Protein AF-S9UGD2-F1 (afdb_monomer_lite)

pLDDT: mean 78.99, std 19.02, range [25.58, 98.38]

Sequence (474 aa):
MAENLQRAQRDRDARMEEYSRSRSREIFRGLWNAYHLTLADDFGAAPLRSVTGPSTLPLLAAEEGARQTALHRLLTSSTPMAAELNGKIASFAVTVSELPASDWVYHFASYVAENTRQRKDEVEVLWATVDLLLRAYQRKGSGATLLTYVAASRQLMERKALSALFLSQRVEPGRLDALTNTTTERVRQLMLSAGGNQSVWQQMYTAMRIGRYDVAEEIARQTGNQALQAALKNYAQATAEERQRMRPQVDLQSLYAQDPTRTDAYRQAVLFLLLDGHTGEDEKLQARTLYAICTNVTNSVEDILWLRLACVRTTEENTNADSIQALGYTQRILLDDFQSLLTAMQDNVPRIASFLFHAALPSSGLRLMLDHNTACIDGFHLALCFHSSDLLQRSAYAETPIDIARYLRWYCSSVLLNADLRLREVVNAGMTLFQYFHKTDSVSAFVQLCQEERICYRLFGQKGVLGRQLRPAR

Structure (mmCIF, N/CA/C/O backbone):
data_AF-S9UGD2-F1
#
_entry.id   AF-S9UGD2-F1
#
loop_
_atom_site.group_PDB
_atom_site.id
_atom_site.type_symbol
_atom_site.label_atom_id
_atom_site.label_alt_id
_atom_site.label_comp_id
_atom_site.label_asym_id
_atom_site.label_entity_id
_atom_site.label_seq_id
_atom_site.pdbx_PDB_ins_code
_atom_site.Cartn_x
_atom_site.Cartn_y
_atom_site.Cartn_z
_atom_site.occupancy
_atom_site.B_iso_or_equiv
_atom_site.auth_seq_id
_atom_site.auth_comp_id
_atom_site.auth_asym_id
_atom_site.auth_atom_id
_atom_site.pdbx_PDB_model_num
ATOM 1 N N . MET A 1 1 ? -18.872 -37.340 -30.271 1.00 51.34 1 MET A N 1
ATOM 2 C CA . MET A 1 1 ? -17.680 -37.534 -31.138 1.00 51.34 1 MET A CA 1
ATOM 3 C C . MET A 1 1 ? -17.067 -36.199 -31.579 1.00 51.34 1 MET A C 1
ATOM 5 O O . MET A 1 1 ? -15.869 -36.031 -31.408 1.00 51.34 1 MET A O 1
ATOM 9 N N . ALA A 1 2 ? -17.863 -35.223 -32.041 1.00 52.25 2 ALA A N 1
ATOM 10 C CA . ALA A 1 2 ? -17.384 -33.878 -32.403 1.00 52.25 2 ALA A CA 1
ATOM 11 C C . ALA A 1 2 ? -16.784 -33.062 -31.229 1.00 52.25 2 ALA A C 1
ATOM 13 O O . ALA A 1 2 ? -15.774 -32.388 -31.407 1.00 52.25 2 ALA A O 1
ATOM 14 N N . GLU A 1 3 ? -17.328 -33.179 -30.012 1.00 53.56 3 GLU A N 1
ATOM 15 C CA . GLU A 1 3 ? -16.794 -32.485 -28.821 1.00 53.56 3 GLU A CA 1
ATOM 16 C C . GLU A 1 3 ? -15.419 -33.006 -28.370 1.00 53.56 3 GLU A C 1
ATOM 18 O O . GLU A 1 3 ? -14.569 -32.230 -27.935 1.00 53.56 3 GLU A O 1
ATOM 23 N N . ASN A 1 4 ? -15.162 -34.309 -28.531 1.00 55.06 4 ASN A N 1
ATOM 24 C CA . ASN A 1 4 ? -13.862 -34.908 -28.206 1.00 55.06 4 ASN A CA 1
ATOM 25 C C . ASN A 1 4 ? -12.778 -34.486 -29.207 1.00 55.06 4 ASN A C 1
ATOM 27 O O . ASN A 1 4 ? -11.635 -34.280 -28.812 1.00 55.06 4 ASN A O 1
ATOM 31 N N . LEU A 1 5 ? -13.144 -34.294 -30.480 1.00 56.00 5 LEU A N 1
ATOM 32 C CA . LEU A 1 5 ? -12.258 -33.734 -31.505 1.00 56.00 5 LEU A CA 1
ATOM 33 C C . LEU A 1 5 ? -11.932 -32.262 -31.224 1.00 56.00 5 LEU A C 1
ATOM 35 O O . LEU A 1 5 ? -10.770 -31.878 -31.295 1.00 56.00 5 LEU A O 1
ATOM 39 N N . GLN A 1 6 ? -12.917 -31.453 -30.816 1.00 53.91 6 GLN A N 1
ATOM 40 C CA . GLN A 1 6 ? -12.671 -30.055 -30.445 1.00 53.91 6 GLN A CA 1
ATOM 41 C C . GLN A 1 6 ? -11.811 -29.906 -29.184 1.00 53.91 6 GLN A C 1
ATOM 43 O O . GLN A 1 6 ? -10.954 -29.027 -29.149 1.00 53.91 6 GLN A O 1
ATOM 48 N N . ARG A 1 7 ? -11.997 -30.750 -28.159 1.00 59.41 7 ARG A N 1
ATOM 49 C CA . ARG A 1 7 ? -11.107 -30.768 -26.982 1.00 59.41 7 ARG A CA 1
ATOM 50 C C . ARG A 1 7 ? -9.686 -31.182 -27.349 1.00 59.41 7 ARG A C 1
ATOM 52 O O . ARG A 1 7 ? -8.752 -30.481 -26.987 1.00 59.41 7 ARG A O 1
ATOM 59 N N . ALA A 1 8 ? -9.527 -32.249 -28.133 1.00 60.25 8 ALA A N 1
ATOM 60 C CA . ALA A 1 8 ? -8.212 -32.702 -28.581 1.00 60.25 8 ALA A CA 1
ATOM 61 C C . ALA A 1 8 ? -7.479 -31.642 -29.421 1.00 60.25 8 ALA A C 1
ATOM 63 O O . ALA A 1 8 ? -6.259 -31.527 -29.342 1.00 60.25 8 ALA A O 1
ATOM 64 N N . GLN A 1 9 ? -8.218 -30.850 -30.201 1.00 57.12 9 GLN A N 1
ATOM 65 C CA . GLN A 1 9 ? -7.653 -29.768 -31.001 1.00 57.12 9 GLN A CA 1
ATOM 66 C C . GLN A 1 9 ? -7.220 -28.580 -30.134 1.00 57.12 9 GLN A C 1
ATOM 68 O O . GLN A 1 9 ? -6.093 -28.122 -30.284 1.00 57.12 9 GLN A O 1
ATOM 73 N N . ARG A 1 10 ? -8.030 -28.174 -29.143 1.00 65.06 10 ARG A N 1
ATOM 74 C CA . ARG A 1 10 ? -7.635 -27.155 -28.151 1.00 65.06 10 ARG A CA 1
ATOM 75 C C . ARG A 1 10 ? -6.421 -27.584 -27.326 1.00 65.06 10 ARG A C 1
ATOM 77 O O . ARG A 1 10 ? -5.519 -26.780 -27.128 1.00 65.06 10 ARG A O 1
ATOM 84 N N . ASP A 1 11 ? -6.364 -28.845 -26.901 1.00 63.12 11 ASP A N 1
ATOM 85 C CA . ASP A 1 11 ? -5.221 -29.383 -26.154 1.00 63.12 11 ASP A CA 1
ATOM 86 C C . ASP A 1 11 ? -3.954 -29.434 -27.018 1.00 63.12 11 ASP A C 1
ATOM 88 O O . ASP A 1 11 ? -2.849 -29.187 -26.532 1.00 63.12 11 ASP A O 1
ATOM 92 N N . ARG A 1 12 ? -4.093 -29.735 -28.315 1.00 58.72 12 ARG A N 1
ATOM 93 C CA . ARG A 1 12 ? -2.973 -29.714 -29.261 1.00 58.72 12 ARG A CA 1
ATOM 94 C C . ARG A 1 12 ? -2.479 -28.293 -29.512 1.00 58.72 12 ARG A C 1
ATOM 96 O O . ARG A 1 12 ? -1.269 -28.085 -29.522 1.00 58.72 12 ARG A O 1
ATOM 103 N N . ASP A 1 13 ? -3.390 -27.343 -29.687 1.00 56.91 13 ASP A N 1
ATOM 104 C CA . ASP A 1 13 ? -3.058 -25.937 -29.910 1.00 56.91 13 ASP A CA 1
ATOM 105 C C . ASP A 1 13 ? -2.401 -25.332 -28.661 1.00 56.91 13 ASP A C 1
ATOM 107 O O . ASP A 1 13 ? -1.348 -24.713 -28.778 1.00 56.91 13 ASP A O 1
ATOM 111 N N . ALA A 1 14 ? -2.910 -25.639 -27.461 1.00 56.28 14 ALA A N 1
ATOM 112 C CA . ALA A 1 14 ? -2.299 -25.238 -26.193 1.00 56.28 14 ALA A CA 1
ATOM 113 C C . ALA A 1 14 ? -0.875 -25.799 -26.023 1.00 56.28 14 ALA A C 1
ATOM 115 O O . ALA A 1 14 ? 0.042 -25.060 -25.666 1.00 56.28 14 ALA A O 1
ATOM 116 N N . ARG A 1 15 ? -0.652 -27.083 -26.347 1.00 54.44 15 ARG A N 1
ATOM 117 C CA . ARG A 1 15 ? 0.689 -27.704 -26.305 1.00 54.44 15 ARG A CA 1
ATOM 118 C C . ARG A 1 15 ? 1.640 -27.129 -27.350 1.00 54.44 15 ARG A C 1
ATOM 120 O O . ARG A 1 15 ? 2.829 -26.984 -27.082 1.00 54.44 15 ARG A O 1
ATOM 127 N N . MET A 1 16 ? 1.142 -26.821 -28.545 1.00 47.44 16 MET A N 1
ATOM 128 C CA . MET A 1 16 ? 1.936 -26.184 -29.598 1.00 47.44 16 MET A CA 1
ATOM 129 C C . MET A 1 16 ? 2.320 -24.754 -29.223 1.00 47.44 16 MET A C 1
ATOM 131 O O . MET A 1 16 ? 3.445 -24.333 -29.491 1.00 47.44 16 MET A O 1
ATOM 135 N N . GLU A 1 17 ? 1.418 -24.025 -28.571 1.00 48.59 17 GLU A N 1
ATOM 136 C CA . GLU A 1 17 ? 1.676 -22.685 -28.063 1.00 48.59 17 GLU A CA 1
ATOM 137 C C . GLU A 1 17 ? 2.687 -22.714 -26.909 1.00 48.59 17 GLU A C 1
ATOM 139 O O . GLU A 1 17 ? 3.646 -21.946 -26.914 1.00 48.59 17 GLU A O 1
ATOM 144 N N . GLU A 1 18 ? 2.554 -23.659 -25.976 1.00 51.97 18 GLU A N 1
ATOM 145 C CA . GLU A 1 18 ? 3.511 -23.887 -24.889 1.00 51.97 18 GLU A CA 1
ATOM 146 C C . GLU A 1 18 ? 4.898 -24.289 -25.415 1.00 51.97 18 GLU A C 1
ATOM 148 O O . GLU A 1 18 ? 5.910 -23.721 -24.998 1.00 51.97 18 GLU A O 1
ATOM 153 N N . TYR A 1 19 ? 4.964 -25.196 -26.396 1.00 46.78 19 TYR A N 1
ATOM 154 C CA . TYR A 1 19 ? 6.212 -25.579 -27.060 1.00 46.78 19 TYR A CA 1
ATOM 155 C C . TYR A 1 19 ? 6.842 -24.402 -27.817 1.00 46.78 19 TYR A C 1
ATOM 157 O O . TYR A 1 19 ? 8.051 -24.186 -27.729 1.00 46.78 19 TYR A O 1
ATOM 165 N N . SER A 1 20 ? 6.039 -23.600 -28.524 1.00 43.22 20 SER A N 1
ATOM 166 C CA . SER A 1 20 ? 6.504 -22.399 -29.227 1.00 43.22 20 SER A CA 1
ATOM 167 C C . SER A 1 20 ? 7.036 -21.341 -28.257 1.00 43.22 20 SER A C 1
ATOM 169 O O . SER A 1 20 ? 8.119 -20.797 -28.487 1.00 43.22 20 SER A O 1
ATOM 171 N N . ARG A 1 21 ? 6.346 -21.100 -27.134 1.00 48.25 21 ARG A N 1
ATOM 172 C CA . ARG A 1 21 ? 6.814 -20.210 -26.060 1.00 48.25 21 ARG A CA 1
ATOM 173 C C . ARG A 1 21 ? 8.108 -20.728 -25.439 1.00 48.25 21 ARG A C 1
ATOM 175 O O . ARG A 1 21 ? 9.063 -19.964 -25.333 1.00 48.25 21 ARG A O 1
ATOM 182 N N . SER A 1 22 ? 8.171 -22.011 -25.083 1.00 46.53 22 SER A N 1
ATOM 183 C CA . SER A 1 22 ? 9.354 -22.640 -24.479 1.00 46.53 22 SER A CA 1
ATOM 184 C C . SER A 1 22 ? 10.571 -22.561 -25.405 1.00 46.53 22 SER A C 1
ATOM 186 O O . SER A 1 22 ? 11.621 -22.045 -25.022 1.00 46.53 22 SER A O 1
ATOM 188 N N . ARG A 1 23 ? 10.396 -22.932 -26.678 1.00 44.69 23 ARG A N 1
ATOM 189 C CA . ARG A 1 23 ? 11.447 -22.853 -27.697 1.00 44.69 23 ARG A CA 1
ATOM 190 C C . ARG A 1 23 ? 11.871 -21.412 -27.985 1.00 44.69 23 ARG A C 1
ATOM 192 O O . ARG A 1 23 ? 13.057 -21.152 -28.145 1.00 44.69 23 ARG A O 1
ATOM 199 N N . SER A 1 24 ? 10.937 -20.460 -28.001 1.00 42.00 24 SER A N 1
ATOM 200 C CA . SER A 1 24 ? 11.257 -19.032 -28.161 1.00 42.00 24 SER A CA 1
ATOM 201 C C . SER A 1 24 ? 12.031 -18.484 -26.962 1.00 42.00 24 SER A C 1
ATOM 203 O O . SER A 1 24 ? 12.975 -17.723 -27.147 1.00 42.00 24 SER A O 1
ATOM 205 N N . ARG A 1 25 ? 11.687 -18.904 -25.736 1.00 48.69 25 ARG A N 1
ATOM 206 C CA . ARG A 1 25 ? 12.425 -18.559 -24.511 1.00 48.69 25 ARG A CA 1
ATOM 207 C C . ARG A 1 25 ? 13.844 -19.131 -24.525 1.00 48.69 25 ARG A C 1
ATOM 209 O O . ARG A 1 25 ? 14.772 -18.429 -24.137 1.00 48.69 25 ARG A O 1
ATOM 216 N N . GLU A 1 26 ? 14.017 -20.371 -24.973 1.00 51.66 26 GLU A N 1
ATOM 217 C CA . GLU A 1 26 ? 15.317 -21.048 -25.051 1.00 51.66 26 GLU A CA 1
ATOM 218 C C . GLU A 1 26 ? 16.221 -20.433 -26.130 1.00 51.66 26 GLU A C 1
ATOM 220 O O . GLU A 1 26 ? 17.381 -20.117 -25.862 1.00 51.66 26 GLU A O 1
ATOM 225 N N . ILE A 1 27 ? 15.662 -20.153 -27.312 1.00 48.12 27 ILE A N 1
ATOM 226 C CA . ILE A 1 27 ? 16.345 -19.437 -28.399 1.00 48.12 27 ILE A CA 1
ATOM 227 C C . ILE A 1 27 ? 16.722 -18.022 -27.957 1.00 48.12 27 ILE A C 1
ATOM 229 O O . ILE A 1 27 ? 17.860 -17.608 -28.165 1.00 48.12 27 ILE A O 1
ATOM 233 N N . PHE A 1 28 ? 15.801 -17.292 -27.317 1.00 46.72 28 PHE A N 1
ATOM 234 C CA . PHE A 1 28 ? 16.084 -15.963 -26.784 1.00 46.72 28 PHE A CA 1
ATOM 235 C C . PHE A 1 28 ? 17.225 -16.031 -25.771 1.00 46.72 28 PHE A C 1
ATOM 237 O O . PHE A 1 28 ? 18.211 -15.339 -25.945 1.00 46.72 28 PHE A O 1
ATOM 244 N N . ARG A 1 29 ? 17.168 -16.912 -24.768 1.00 50.56 29 ARG A N 1
ATOM 245 C CA . ARG A 1 29 ? 18.212 -17.022 -23.737 1.00 50.56 29 ARG A CA 1
ATOM 246 C C . ARG A 1 29 ? 19.585 -17.386 -24.315 1.00 50.56 29 ARG A C 1
ATOM 248 O O . ARG A 1 29 ? 20.583 -16.785 -23.927 1.00 50.56 29 ARG A O 1
ATOM 255 N N . GLY A 1 30 ? 19.632 -18.348 -25.239 1.00 45.78 30 GLY A N 1
ATOM 256 C CA . GLY A 1 30 ? 20.873 -18.811 -25.863 1.00 45.78 30 GLY A CA 1
ATOM 257 C C . GLY A 1 30 ? 21.498 -17.782 -26.807 1.00 45.78 30 GLY A C 1
ATOM 258 O O . GLY A 1 30 ? 22.700 -17.535 -26.736 1.00 45.78 30 GLY A O 1
ATOM 259 N N . LEU A 1 31 ? 20.690 -17.145 -27.662 1.00 46.28 31 LEU A N 1
ATOM 260 C CA . LEU A 1 31 ? 21.178 -16.132 -28.599 1.00 46.28 31 LEU A CA 1
ATOM 261 C C . LEU A 1 31 ? 21.458 -14.806 -27.889 1.00 46.28 31 LEU A C 1
ATOM 263 O O . LEU A 1 31 ? 22.507 -14.213 -28.092 1.00 46.28 31 LEU A O 1
ATOM 267 N N . TRP A 1 32 ? 20.577 -14.350 -27.007 1.00 44.78 32 TRP A N 1
ATOM 268 C CA . TRP A 1 32 ? 20.723 -13.065 -26.329 1.00 44.78 32 TRP A CA 1
ATOM 269 C C . TRP A 1 32 ? 21.999 -12.986 -25.480 1.00 44.78 32 TRP A C 1
ATOM 271 O O . TRP A 1 32 ? 22.757 -12.020 -25.579 1.00 44.78 32 TRP A O 1
ATOM 281 N N . ASN A 1 33 ? 22.301 -14.037 -24.709 1.00 46.44 33 ASN A N 1
ATOM 282 C CA . ASN A 1 33 ? 23.507 -14.077 -23.880 1.00 46.44 33 ASN A CA 1
ATOM 283 C C . ASN A 1 33 ? 24.796 -14.066 -24.717 1.00 46.44 33 ASN A C 1
ATOM 285 O O . ASN A 1 33 ? 25.763 -13.427 -24.313 1.00 46.44 33 ASN A O 1
ATOM 289 N N . ALA A 1 34 ? 24.796 -14.701 -25.893 1.00 45.53 34 ALA A N 1
ATOM 290 C CA . ALA A 1 34 ? 25.937 -14.703 -26.807 1.00 45.53 34 ALA A CA 1
ATOM 291 C C . ALA A 1 34 ? 26.082 -13.385 -27.595 1.00 45.53 34 ALA A C 1
ATOM 293 O O . ALA A 1 34 ? 27.199 -12.928 -27.806 1.00 45.53 34 ALA A O 1
ATOM 294 N N . TYR A 1 35 ? 24.973 -12.761 -28.009 1.00 42.91 35 TYR A N 1
ATOM 295 C CA . TYR A 1 35 ? 24.980 -11.572 -28.871 1.00 42.91 35 TYR A CA 1
ATOM 296 C C . TYR A 1 35 ? 25.142 -10.248 -28.108 1.00 42.91 35 TYR A C 1
ATOM 298 O O . TYR A 1 35 ? 25.758 -9.326 -28.641 1.00 42.91 35 TYR A O 1
ATOM 306 N N . HIS A 1 36 ? 24.624 -10.118 -26.877 1.00 38.75 36 HIS A N 1
ATOM 307 C CA . HIS A 1 36 ? 24.659 -8.827 -26.170 1.00 38.75 36 HIS A CA 1
ATOM 308 C C . HIS A 1 36 ? 26.085 -8.366 -25.815 1.00 38.75 36 HIS A C 1
ATOM 310 O O . HIS A 1 36 ? 26.353 -7.168 -25.865 1.00 38.75 36 HIS A O 1
ATOM 316 N N . LEU A 1 37 ? 27.003 -9.301 -25.524 1.00 41.88 37 LEU A N 1
ATOM 317 C CA . LEU A 1 37 ? 28.418 -9.005 -25.260 1.00 41.88 37 LEU A CA 1
ATOM 318 C C . LEU A 1 37 ? 29.133 -8.514 -26.528 1.00 41.88 37 LEU A C 1
ATOM 320 O O . LEU A 1 37 ? 29.872 -7.542 -26.475 1.00 41.88 37 LEU A O 1
ATOM 324 N N . THR A 1 38 ? 28.871 -9.139 -27.680 1.00 38.03 38 THR A N 1
ATOM 325 C CA . THR A 1 38 ? 29.520 -8.788 -28.957 1.00 38.03 38 THR A CA 1
ATOM 326 C C . THR A 1 38 ? 29.010 -7.462 -29.533 1.00 38.03 38 THR A C 1
ATOM 328 O O . THR A 1 38 ? 29.780 -6.692 -30.098 1.00 38.03 38 THR A O 1
ATOM 331 N N . LEU A 1 39 ? 27.721 -7.153 -29.364 1.00 36.00 39 LEU A N 1
ATOM 332 C CA . LEU A 1 39 ? 27.125 -5.905 -29.859 1.00 36.00 39 LEU A CA 1
ATOM 333 C C . LEU A 1 39 ? 27.560 -4.678 -29.041 1.00 36.00 39 LEU A C 1
ATOM 335 O O . LEU A 1 39 ? 27.770 -3.612 -29.616 1.00 36.00 39 LEU A O 1
ATOM 339 N N . ALA A 1 40 ? 27.731 -4.824 -27.723 1.00 36.12 40 ALA A N 1
ATOM 340 C CA . ALA A 1 40 ? 28.228 -3.766 -26.838 1.00 36.12 40 ALA A CA 1
ATOM 341 C C . ALA A 1 40 ? 29.596 -3.205 -27.284 1.00 36.12 40 ALA A C 1
ATOM 343 O O . ALA A 1 40 ? 29.820 -1.991 -27.231 1.00 36.12 40 ALA A O 1
ATOM 344 N N . ASP A 1 41 ? 30.478 -4.075 -27.781 1.00 36.12 41 ASP A N 1
ATOM 345 C CA . ASP A 1 41 ? 31.821 -3.712 -28.240 1.00 36.12 41 ASP A CA 1
ATOM 346 C C . ASP A 1 41 ? 31.811 -3.033 -29.624 1.00 36.12 41 ASP A C 1
ATOM 348 O O . ASP A 1 41 ? 32.485 -2.017 -29.822 1.00 36.12 41 ASP A O 1
ATOM 352 N N . ASP A 1 42 ? 30.986 -3.514 -30.561 1.00 36.97 42 ASP A N 1
ATOM 353 C CA . ASP A 1 42 ? 30.887 -2.967 -31.925 1.00 36.97 42 ASP A CA 1
ATOM 354 C C . ASP A 1 42 ? 30.217 -1.575 -31.971 1.00 36.97 42 ASP A C 1
ATOM 356 O O . ASP A 1 42 ? 30.601 -0.704 -32.762 1.00 36.97 42 ASP A O 1
ATOM 360 N N . PHE A 1 43 ? 29.237 -1.310 -31.097 1.00 38.62 43 PHE A N 1
ATOM 361 C CA . PHE A 1 43 ? 28.551 -0.010 -31.041 1.00 38.62 43 PHE A CA 1
ATOM 362 C C . PHE A 1 43 ? 29.381 1.103 -30.387 1.00 38.62 43 PHE A C 1
ATOM 364 O O . PHE A 1 43 ? 29.103 2.281 -30.620 1.00 38.62 43 PHE A O 1
ATOM 371 N N . GLY A 1 44 ? 30.443 0.767 -29.645 1.00 36.00 44 GLY A N 1
ATOM 372 C CA . GLY A 1 44 ? 31.394 1.739 -29.098 1.00 36.00 44 GLY A CA 1
ATOM 373 C C . GLY A 1 44 ? 32.261 2.451 -30.151 1.00 36.00 44 GLY A C 1
ATOM 374 O O . GLY A 1 44 ? 33.005 3.364 -29.774 1.00 36.00 44 GLY A O 1
ATOM 375 N N . ALA A 1 45 ? 32.176 2.041 -31.428 1.00 31.48 45 ALA A N 1
ATOM 376 C CA . ALA A 1 45 ? 33.046 2.477 -32.525 1.00 31.48 45 ALA A CA 1
ATOM 377 C C . ALA A 1 45 ? 32.322 3.017 -33.786 1.00 31.48 45 ALA A C 1
ATOM 379 O O . ALA A 1 45 ? 32.992 3.516 -34.692 1.00 31.48 45 ALA A O 1
ATOM 380 N N . ALA A 1 46 ? 30.985 2.956 -33.883 1.00 28.31 46 ALA A N 1
ATOM 381 C CA . ALA A 1 46 ? 30.265 3.251 -35.132 1.00 28.31 46 ALA A CA 1
ATOM 382 C C . ALA A 1 46 ? 29.515 4.609 -35.131 1.00 28.31 46 ALA A C 1
ATOM 384 O O . ALA A 1 46 ? 28.650 4.832 -34.281 1.00 28.31 46 ALA A O 1
ATOM 385 N N . PRO A 1 47 ? 29.742 5.506 -36.116 1.00 27.11 47 PRO A N 1
ATOM 386 C CA . PRO A 1 47 ? 28.905 6.688 -36.318 1.00 27.11 47 PRO A CA 1
ATOM 387 C C . PRO A 1 47 ? 27.581 6.304 -37.001 1.00 27.11 47 PRO A C 1
ATOM 389 O O . PRO A 1 47 ? 27.567 5.711 -38.081 1.00 27.11 47 PRO A O 1
ATOM 392 N N . LEU A 1 48 ? 26.447 6.656 -36.393 1.00 33.94 48 LEU A N 1
ATOM 393 C CA . LEU A 1 48 ? 25.119 6.331 -36.925 1.00 33.94 48 LEU A CA 1
ATOM 394 C C . LEU A 1 48 ? 24.606 7.405 -37.889 1.00 33.94 48 LEU A C 1
ATOM 396 O O . LEU A 1 48 ? 24.439 8.566 -37.523 1.00 33.94 48 LEU A O 1
ATOM 400 N N . ARG A 1 49 ? 24.290 6.987 -39.119 1.00 27.69 49 ARG A N 1
ATOM 401 C CA . ARG A 1 49 ? 23.479 7.758 -40.073 1.00 27.69 49 ARG A CA 1
ATOM 402 C C . ARG A 1 49 ? 21.995 7.610 -39.726 1.00 27.69 49 ARG A C 1
ATOM 404 O O . ARG A 1 49 ? 21.524 6.504 -39.472 1.00 27.69 49 ARG A O 1
ATOM 411 N N . SER A 1 50 ? 21.261 8.723 -39.735 1.00 25.70 50 SER A N 1
ATOM 412 C CA . SER A 1 50 ? 19.823 8.766 -39.457 1.00 25.70 50 SER A CA 1
ATOM 413 C C . SER A 1 50 ? 19.024 8.071 -40.561 1.00 25.70 50 SER A C 1
ATOM 415 O O . SER A 1 50 ? 19.077 8.492 -41.715 1.00 25.70 50 SER A O 1
ATOM 417 N N . VAL A 1 51 ? 18.238 7.055 -40.213 1.00 27.44 51 VAL A N 1
ATOM 418 C CA . VAL A 1 51 ? 17.250 6.456 -41.121 1.00 27.44 51 VAL A CA 1
ATOM 419 C C . VAL A 1 51 ? 15.874 6.924 -40.672 1.00 27.44 51 VAL A C 1
ATOM 421 O O . VAL A 1 51 ? 15.400 6.495 -39.624 1.00 27.44 51 VAL A O 1
ATOM 424 N N . THR A 1 52 ? 15.247 7.835 -41.415 1.00 26.34 52 THR A N 1
ATOM 425 C CA . THR A 1 52 ? 13.858 8.286 -41.233 1.00 26.34 52 THR A CA 1
ATOM 426 C C . THR A 1 52 ? 12.900 7.358 -41.982 1.00 26.34 52 THR A C 1
ATOM 428 O O . THR A 1 52 ? 13.021 7.193 -43.189 1.00 26.34 52 THR A O 1
ATOM 431 N N . GLY A 1 53 ? 11.947 6.751 -41.271 1.00 25.58 53 GLY A N 1
ATOM 432 C CA . GLY A 1 53 ? 10.853 5.967 -41.852 1.00 25.58 53 GLY A CA 1
ATOM 433 C C . GLY A 1 53 ? 9.552 6.245 -41.085 1.00 25.58 53 GLY A C 1
ATOM 434 O O . GLY A 1 53 ? 9.627 6.399 -39.862 1.00 25.58 53 GLY A O 1
ATOM 435 N N . PRO A 1 54 ? 8.393 6.383 -41.758 1.00 26.75 54 PRO A N 1
ATOM 436 C CA . PRO A 1 54 ? 7.129 6.714 -41.108 1.00 26.75 54 PRO A CA 1
ATOM 437 C C . PRO A 1 54 ? 6.383 5.445 -40.660 1.00 26.75 54 PRO A C 1
ATOM 439 O O . PRO A 1 54 ? 6.229 4.514 -41.447 1.00 26.75 54 PRO A O 1
ATOM 442 N N . SER A 1 55 ? 5.861 5.439 -39.429 1.00 29.23 55 SER A N 1
ATOM 443 C CA . SER A 1 55 ? 4.960 4.394 -38.919 1.00 29.23 55 SER A CA 1
ATOM 444 C C . SER A 1 55 ? 3.607 5.007 -38.551 1.00 29.23 55 SER A C 1
ATOM 446 O O . SER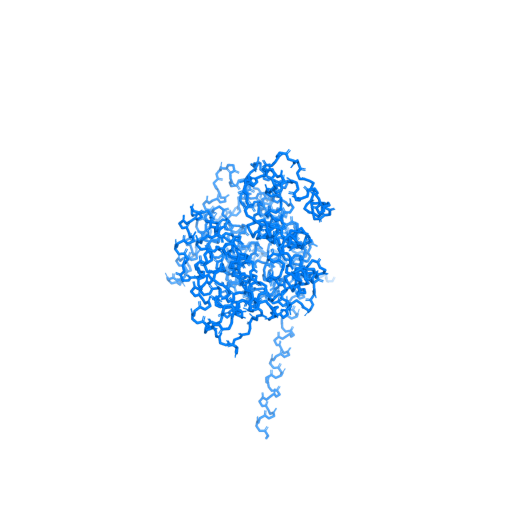 A 1 55 ? 3.525 5.943 -37.758 1.00 29.23 55 SER A O 1
ATOM 448 N N . THR A 1 56 ? 2.546 4.495 -39.170 1.00 31.17 56 THR A N 1
ATOM 449 C CA . THR A 1 56 ? 1.155 4.966 -39.095 1.00 31.17 56 THR A CA 1
ATOM 450 C C . THR A 1 56 ? 0.316 4.138 -38.119 1.00 31.17 56 THR A C 1
ATOM 452 O O . THR A 1 56 ? 0.135 2.955 -38.381 1.00 31.17 56 THR A O 1
ATOM 455 N N . LEU A 1 57 ? -0.262 4.764 -37.080 1.00 32.44 57 LEU A N 1
ATOM 456 C CA . LEU A 1 57 ? -1.498 4.358 -36.368 1.00 32.44 57 LEU A CA 1
ATOM 457 C C . LEU A 1 57 ? -2.032 5.577 -35.554 1.00 32.44 57 LEU A C 1
ATOM 459 O O . LEU A 1 57 ? -1.422 5.934 -34.555 1.00 32.44 57 LEU A O 1
ATOM 463 N N . PRO A 1 58 ? -3.115 6.288 -35.935 1.00 32.94 58 PRO A N 1
ATOM 464 C CA . PRO A 1 58 ? -3.136 7.749 -35.730 1.00 32.94 58 PRO A CA 1
ATOM 465 C C . PRO A 1 58 ? -3.505 8.272 -34.333 1.00 32.94 58 PRO A C 1
ATOM 467 O O . PRO A 1 58 ? -3.149 9.404 -34.030 1.00 32.94 58 PRO A O 1
ATOM 470 N N . LEU A 1 59 ? -4.217 7.508 -33.493 1.00 31.64 59 LEU A N 1
ATOM 471 C CA . LEU A 1 59 ? -4.720 8.027 -32.205 1.00 31.64 59 LEU A CA 1
ATOM 472 C C . LEU A 1 59 ? -3.999 7.437 -30.983 1.00 31.64 59 LEU A C 1
ATOM 474 O O . LEU A 1 59 ? -3.565 8.180 -30.112 1.00 31.64 59 LEU A O 1
ATOM 478 N N . LEU A 1 60 ? -3.787 6.116 -30.947 1.00 32.50 60 LEU A N 1
ATOM 479 C CA . LEU A 1 60 ? -3.039 5.453 -29.866 1.00 32.50 60 LEU A CA 1
ATOM 480 C C . LEU A 1 60 ? -1.517 5.631 -30.006 1.00 32.50 60 LEU A C 1
ATOM 482 O O . LEU A 1 60 ? -0.832 5.806 -29.001 1.00 32.50 60 LEU A O 1
ATOM 486 N N . ALA A 1 61 ? -0.985 5.677 -31.236 1.00 42.53 61 ALA A N 1
ATOM 487 C CA . ALA A 1 61 ? 0.438 5.964 -31.439 1.00 42.53 61 ALA A CA 1
ATOM 488 C C . ALA A 1 61 ? 0.776 7.447 -31.219 1.00 42.53 61 ALA A C 1
ATOM 490 O O . ALA A 1 61 ? 1.945 7.778 -31.052 1.00 42.53 61 ALA A O 1
ATOM 491 N N . ALA A 1 62 ? -0.220 8.342 -31.193 1.00 46.69 62 ALA A N 1
ATOM 492 C CA . ALA A 1 62 ? -0.003 9.747 -30.861 1.00 46.69 62 ALA A CA 1
ATOM 493 C C . ALA A 1 62 ? 0.321 9.925 -29.369 1.00 46.69 62 ALA A C 1
ATOM 495 O O . ALA A 1 62 ? 1.275 10.625 -29.039 1.00 46.69 62 ALA A O 1
ATOM 496 N N . GLU A 1 63 ? -0.404 9.245 -28.473 1.00 54.47 63 GLU A N 1
ATOM 497 C CA . GLU A 1 63 ? -0.105 9.256 -27.032 1.00 54.47 63 GLU A CA 1
ATOM 498 C C . GLU A 1 63 ? 1.196 8.510 -26.706 1.00 54.47 63 GLU A C 1
ATOM 500 O O . GLU A 1 63 ? 2.018 8.997 -25.928 1.00 54.47 63 GLU A O 1
ATOM 505 N N . GLU A 1 64 ? 1.421 7.346 -27.321 1.00 56.69 64 GLU A N 1
ATOM 506 C CA . GLU A 1 64 ? 2.658 6.574 -27.143 1.00 56.69 64 GLU A CA 1
ATOM 507 C C . GLU A 1 64 ? 3.874 7.316 -27.721 1.00 56.69 64 GLU A C 1
ATOM 509 O O . GLU A 1 64 ? 4.905 7.432 -27.056 1.00 56.69 64 GLU A O 1
ATOM 514 N N . GLY A 1 65 ? 3.723 7.929 -28.897 1.00 58.59 65 GLY A N 1
ATOM 515 C CA . GLY A 1 65 ? 4.734 8.784 -29.515 1.00 58.59 65 GLY A CA 1
ATOM 516 C C . GLY A 1 65 ? 5.015 10.050 -28.704 1.00 58.59 65 GLY A C 1
ATOM 517 O O . GLY A 1 65 ? 6.175 10.448 -28.572 1.00 58.59 65 GLY A O 1
ATOM 518 N N . ALA A 1 66 ? 3.997 10.658 -28.085 1.00 61.75 66 ALA A N 1
ATOM 519 C CA . ALA A 1 66 ? 4.173 11.803 -27.192 1.00 61.75 66 ALA A CA 1
ATOM 520 C C . ALA A 1 66 ? 4.940 11.419 -25.915 1.00 61.75 66 ALA A C 1
ATOM 522 O O . ALA A 1 66 ? 5.886 12.123 -25.547 1.00 61.75 66 ALA A O 1
ATOM 523 N N . ARG A 1 67 ? 4.608 10.281 -25.283 1.00 69.38 67 ARG A N 1
ATOM 524 C CA . ARG A 1 67 ? 5.350 9.745 -24.123 1.00 69.38 67 ARG A CA 1
ATOM 525 C C . ARG A 1 67 ? 6.794 9.403 -24.486 1.00 69.38 67 ARG A C 1
ATOM 527 O O . ARG A 1 67 ? 7.714 9.783 -23.766 1.00 69.38 67 ARG A O 1
ATOM 534 N N . GLN A 1 68 ? 7.014 8.732 -25.616 1.00 66.88 68 GLN A N 1
ATOM 535 C CA . GLN A 1 68 ? 8.353 8.412 -26.121 1.00 66.88 68 GLN A CA 1
ATOM 536 C C . GLN A 1 68 ? 9.175 9.682 -26.387 1.00 66.88 68 GLN A C 1
ATOM 538 O O . GLN A 1 68 ? 10.339 9.763 -25.999 1.00 66.88 68 GLN A O 1
ATOM 543 N N . THR A 1 69 ? 8.556 10.716 -26.960 1.00 68.44 69 THR A N 1
ATOM 544 C CA . THR A 1 69 ? 9.194 12.021 -27.200 1.00 68.44 69 THR A CA 1
ATOM 545 C C . THR A 1 69 ? 9.498 12.768 -25.896 1.00 68.44 69 THR A C 1
ATOM 547 O O . THR A 1 69 ? 10.515 13.456 -25.798 1.00 68.44 69 THR A O 1
ATOM 550 N N . ALA A 1 70 ? 8.640 12.667 -24.878 1.00 73.75 70 ALA A N 1
ATOM 551 C CA . ALA A 1 70 ? 8.879 13.271 -23.567 1.00 73.75 70 ALA A CA 1
ATOM 552 C C . ALA A 1 70 ? 10.046 12.592 -22.833 1.00 73.75 70 ALA A C 1
ATOM 554 O O . ALA A 1 70 ? 10.969 13.283 -22.401 1.00 73.75 70 ALA A O 1
ATOM 555 N N . LEU A 1 71 ? 10.054 11.256 -22.776 1.00 76.62 71 LEU A N 1
ATOM 556 C CA . LEU A 1 71 ? 11.139 10.489 -22.163 1.00 76.62 71 LEU A CA 1
ATOM 557 C C . LEU A 1 71 ? 12.466 10.696 -22.905 1.00 76.62 71 LEU A C 1
ATOM 559 O O . LEU A 1 71 ? 13.492 10.902 -22.266 1.00 76.62 71 LEU A O 1
ATOM 563 N N . HIS A 1 72 ? 12.447 10.727 -24.243 1.00 76.81 72 HIS A N 1
ATOM 564 C CA . HIS A 1 72 ? 13.627 11.061 -25.043 1.00 76.81 72 HIS A CA 1
ATOM 565 C C . HIS A 1 72 ? 14.212 12.416 -24.641 1.00 76.81 72 HIS A C 1
ATOM 567 O O . HIS A 1 72 ? 15.377 12.487 -24.261 1.00 76.81 72 HIS A O 1
ATOM 573 N N . ARG A 1 73 ? 13.389 13.477 -24.650 1.00 78.38 73 ARG A N 1
ATOM 574 C CA . ARG A 1 73 ? 13.827 14.830 -24.275 1.00 78.38 73 ARG A CA 1
ATOM 575 C C . ARG A 1 73 ? 14.422 14.881 -22.871 1.00 78.38 73 ARG A C 1
ATOM 577 O O . ARG A 1 73 ? 15.395 15.600 -22.662 1.00 78.38 73 ARG A O 1
ATOM 584 N N . LEU A 1 74 ? 13.848 14.136 -21.928 1.00 80.00 74 LEU A N 1
ATOM 585 C CA . LEU A 1 74 ? 14.358 14.045 -20.565 1.00 80.00 74 LEU A CA 1
ATOM 586 C C . LEU A 1 74 ? 15.750 13.397 -20.537 1.00 80.00 74 LEU A C 1
ATOM 588 O O . LEU A 1 74 ? 16.685 14.006 -20.019 1.00 80.00 74 LEU A O 1
ATOM 592 N N . LEU A 1 75 ? 15.895 12.212 -21.142 1.00 77.25 75 LEU A N 1
ATOM 593 C CA . LEU A 1 75 ? 17.123 11.408 -21.109 1.00 77.25 75 LEU A CA 1
ATOM 594 C C . LEU A 1 75 ? 18.288 12.011 -21.899 1.00 77.25 75 LEU A C 1
ATOM 596 O O . LEU A 1 75 ? 19.439 11.806 -21.521 1.00 77.25 75 LEU A O 1
ATOM 600 N N . THR A 1 76 ? 18.013 12.754 -22.973 1.00 76.88 76 THR A N 1
ATOM 601 C CA . THR A 1 76 ? 19.055 13.384 -23.802 1.00 76.88 76 THR A CA 1
ATOM 602 C C . THR A 1 76 ? 19.381 14.815 -23.391 1.00 76.88 76 THR A C 1
ATOM 604 O O . THR A 1 76 ? 20.206 15.466 -24.034 1.00 76.88 76 THR A O 1
ATOM 607 N N . SER A 1 77 ? 18.716 15.353 -22.367 1.00 78.06 77 SER A N 1
ATOM 608 C CA . SER A 1 77 ? 19.035 16.689 -21.868 1.00 78.06 77 SER A CA 1
ATOM 609 C C . SER A 1 77 ? 20.391 16.686 -21.153 1.00 78.06 77 SER A C 1
ATOM 611 O O . SER A 1 77 ? 20.730 15.743 -20.448 1.00 78.06 77 SER A O 1
ATOM 613 N N . SER A 1 78 ? 21.173 17.760 -21.274 1.00 78.69 78 SER A N 1
ATOM 614 C CA . SER A 1 78 ? 22.462 17.900 -20.568 1.00 78.69 78 SER A CA 1
ATOM 615 C C . SER A 1 78 ? 22.292 18.269 -19.082 1.00 78.69 78 SER A C 1
ATOM 617 O O . SER A 1 78 ? 23.104 19.006 -18.524 1.00 78.69 78 SER A O 1
ATOM 619 N N . THR A 1 79 ? 21.197 17.840 -18.450 1.00 82.94 79 THR A N 1
ATOM 620 C CA . THR A 1 79 ? 20.855 18.207 -17.071 1.00 82.94 79 THR A CA 1
ATOM 621 C C . THR A 1 79 ? 21.417 17.192 -16.067 1.00 82.94 79 THR A C 1
ATOM 623 O O . THR A 1 79 ? 21.542 16.012 -16.398 1.00 82.94 79 THR A O 1
ATOM 626 N N . PRO A 1 80 ? 21.707 17.596 -14.813 1.00 82.00 80 PRO A N 1
ATOM 627 C CA . PRO A 1 80 ? 22.089 16.655 -13.755 1.00 82.00 80 PRO A CA 1
ATOM 628 C C . PRO A 1 80 ? 21.047 15.549 -13.533 1.00 82.00 80 PRO A C 1
ATOM 630 O O . PRO A 1 80 ? 21.412 14.399 -13.319 1.00 82.00 80 PRO A O 1
ATOM 633 N N . MET A 1 81 ? 19.762 15.893 -13.666 1.00 82.62 81 MET A N 1
ATOM 634 C CA . MET A 1 81 ? 18.640 14.953 -13.591 1.00 82.62 81 MET A CA 1
ATOM 635 C C . MET A 1 81 ? 18.737 13.868 -14.670 1.00 82.62 81 MET A C 1
ATOM 637 O O . MET A 1 81 ? 18.593 12.689 -14.379 1.00 82.62 81 MET A O 1
ATOM 641 N N . ALA A 1 82 ? 19.023 14.233 -15.921 1.00 82.00 82 ALA A N 1
ATOM 642 C CA . ALA A 1 82 ? 19.181 13.250 -16.990 1.00 82.00 82 ALA A CA 1
ATOM 643 C C . ALA A 1 82 ? 20.361 12.303 -16.749 1.00 82.00 82 ALA A C 1
ATOM 645 O O . ALA A 1 82 ? 20.250 11.109 -17.018 1.00 82.00 82 ALA A O 1
ATOM 646 N N . ALA A 1 83 ? 21.478 12.812 -16.221 1.00 82.38 83 ALA A N 1
ATOM 647 C CA . ALA A 1 83 ? 22.621 11.979 -15.853 1.00 82.38 83 ALA A CA 1
ATOM 648 C C . ALA A 1 83 ? 22.263 10.983 -14.736 1.00 82.38 83 ALA A C 1
ATOM 650 O O . ALA A 1 83 ? 22.602 9.806 -14.835 1.00 82.38 83 ALA A O 1
ATOM 651 N N . GLU A 1 84 ? 21.527 11.433 -13.717 1.00 84.44 84 GLU A N 1
ATOM 652 C CA . GLU A 1 84 ? 21.029 10.585 -12.630 1.00 84.44 84 GLU A CA 1
ATOM 653 C C . GLU A 1 84 ? 20.086 9.489 -13.143 1.00 84.44 84 GLU A C 1
ATOM 655 O O . GLU A 1 84 ? 20.277 8.310 -12.843 1.00 84.44 84 GLU A O 1
ATOM 660 N N . LEU A 1 85 ? 19.112 9.850 -13.982 1.00 85.88 85 LEU A N 1
ATOM 661 C CA . LEU A 1 85 ? 18.176 8.890 -14.564 1.00 85.88 85 LEU A CA 1
ATOM 662 C C . LEU A 1 85 ? 18.891 7.879 -15.466 1.00 85.88 85 LEU A C 1
ATOM 664 O O . LEU A 1 85 ? 18.633 6.687 -15.353 1.00 85.88 85 LEU A O 1
ATOM 668 N N . ASN A 1 86 ? 19.827 8.313 -16.312 1.00 85.06 86 ASN A N 1
ATOM 669 C CA . ASN A 1 86 ? 20.626 7.406 -17.141 1.00 85.06 86 ASN A CA 1
ATOM 670 C C . ASN A 1 86 ? 21.482 6.444 -16.294 1.00 85.06 86 ASN A C 1
ATOM 672 O O . ASN A 1 86 ? 21.556 5.256 -16.613 1.00 85.06 86 ASN A O 1
ATOM 676 N N . GLY A 1 87 ? 22.068 6.921 -15.190 1.00 85.94 87 GLY A N 1
ATOM 677 C CA . GLY A 1 87 ? 22.775 6.073 -14.225 1.00 85.94 87 GLY A CA 1
ATOM 678 C C . GLY A 1 87 ? 21.856 5.039 -13.563 1.00 85.94 87 GLY A C 1
ATOM 679 O O . GLY A 1 87 ? 22.212 3.861 -13.480 1.00 85.94 87 GLY A O 1
ATOM 680 N N . LYS A 1 88 ? 20.639 5.450 -13.179 1.00 89.62 88 LYS A N 1
ATOM 681 C CA . LYS A 1 88 ? 19.603 4.556 -12.634 1.00 89.62 88 LYS A CA 1
ATOM 682 C C . LYS A 1 88 ? 19.229 3.462 -13.633 1.00 89.62 88 LYS A C 1
ATOM 684 O O . LYS A 1 88 ? 19.220 2.289 -13.275 1.00 89.62 88 LYS A O 1
ATOM 689 N N . ILE A 1 89 ? 18.984 3.827 -14.894 1.00 89.75 89 ILE A N 1
ATOM 690 C CA . ILE A 1 89 ? 18.675 2.881 -15.978 1.00 89.75 89 ILE A CA 1
ATOM 691 C C . ILE A 1 89 ? 19.798 1.851 -16.141 1.00 89.75 89 ILE A C 1
ATOM 693 O O . ILE A 1 89 ? 19.521 0.655 -16.233 1.00 89.75 89 ILE A O 1
ATOM 697 N N . ALA A 1 90 ? 21.056 2.299 -16.159 1.00 87.38 90 ALA A N 1
ATOM 698 C CA . ALA A 1 90 ? 22.201 1.409 -16.301 1.00 87.38 90 ALA A CA 1
ATOM 699 C C . ALA A 1 90 ? 22.320 0.424 -15.129 1.00 87.38 90 ALA A C 1
ATOM 701 O O . ALA A 1 90 ? 22.455 -0.779 -15.350 1.00 87.38 90 ALA A O 1
ATOM 702 N N . SER A 1 91 ? 22.184 0.901 -13.889 1.00 89.81 91 SER A N 1
ATOM 703 C CA . SER A 1 91 ? 22.234 0.035 -12.705 1.00 89.81 91 SER A CA 1
ATOM 704 C C . SER A 1 91 ? 21.068 -0.959 -12.649 1.00 89.81 91 SER A C 1
ATOM 706 O O . SER A 1 91 ? 21.253 -2.146 -12.357 1.00 89.81 91 SER A O 1
ATOM 708 N N . PHE A 1 92 ? 19.862 -0.512 -13.000 1.00 93.00 92 PHE A N 1
ATOM 709 C CA . PHE A 1 92 ? 18.696 -1.387 -13.05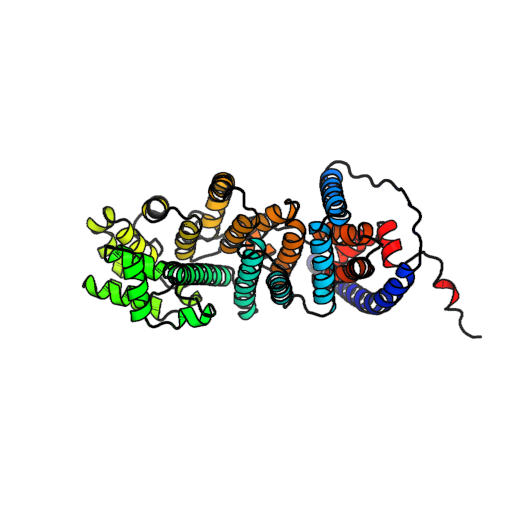7 1.00 93.00 92 PHE A CA 1
ATOM 710 C C . PHE A 1 92 ? 18.850 -2.454 -14.146 1.00 93.00 92 PHE A C 1
ATOM 712 O O . PHE A 1 92 ? 18.514 -3.611 -13.911 1.00 93.00 92 PHE A O 1
ATOM 719 N N . ALA A 1 93 ? 19.445 -2.125 -15.295 1.00 89.50 93 ALA A N 1
ATOM 720 C CA . ALA A 1 93 ? 19.744 -3.110 -16.333 1.00 89.50 93 ALA A CA 1
ATOM 721 C C . ALA A 1 93 ? 20.687 -4.223 -15.842 1.00 89.50 93 ALA A C 1
ATOM 723 O O . ALA A 1 93 ? 20.451 -5.392 -16.144 1.00 89.50 93 ALA A O 1
ATOM 724 N N . VAL A 1 94 ? 21.708 -3.890 -15.042 1.00 89.12 94 VAL A N 1
ATOM 725 C CA . VAL A 1 94 ? 22.610 -4.885 -14.428 1.00 89.12 94 VAL A CA 1
ATOM 726 C C . VAL A 1 94 ? 21.835 -5.823 -13.502 1.00 89.12 94 VAL A C 1
ATOM 728 O O . VAL A 1 94 ? 21.893 -7.040 -13.673 1.00 89.12 94 VAL A O 1
ATOM 731 N N . THR A 1 95 ? 21.017 -5.262 -12.605 1.00 91.94 95 THR A N 1
ATOM 732 C CA . THR A 1 95 ? 20.130 -6.029 -11.707 1.00 91.94 95 THR A CA 1
ATOM 733 C C . THR A 1 95 ? 19.261 -7.010 -12.500 1.00 91.94 95 THR A C 1
ATOM 735 O O . THR A 1 95 ? 19.128 -8.183 -12.155 1.00 91.94 95 THR A O 1
ATOM 738 N N . VAL A 1 96 ? 18.696 -6.547 -13.613 1.00 90.44 96 VAL A N 1
ATOM 739 C CA . VAL A 1 96 ? 17.829 -7.348 -14.484 1.00 90.44 96 VAL A CA 1
ATOM 740 C C . VAL A 1 96 ? 18.591 -8.412 -15.232 1.00 90.44 96 VAL A C 1
ATOM 742 O O . VAL A 1 96 ? 18.007 -9.455 -15.497 1.00 90.44 96 VAL A O 1
ATOM 745 N N . SER A 1 97 ? 19.859 -8.190 -15.563 1.00 86.69 97 SER A N 1
ATOM 746 C CA . SER A 1 97 ? 20.704 -9.207 -16.182 1.00 86.69 97 SER A CA 1
ATOM 747 C C . SER A 1 97 ? 20.982 -10.348 -15.206 1.00 86.69 97 SER A C 1
ATOM 749 O O . SER A 1 97 ? 20.711 -11.519 -15.485 1.00 86.69 97 SER A O 1
ATOM 751 N N . GLU A 1 98 ? 21.432 -9.991 -14.007 1.00 88.81 98 GLU A N 1
ATOM 752 C CA . GLU A 1 98 ? 22.045 -10.925 -13.065 1.00 88.81 98 GLU A CA 1
ATOM 753 C C . GLU A 1 98 ? 21.024 -11.663 -12.195 1.00 88.81 98 GLU A C 1
ATOM 755 O O . GLU A 1 98 ? 21.222 -12.833 -11.868 1.00 88.81 98 GLU A O 1
ATOM 760 N N . LEU A 1 99 ? 19.901 -11.020 -11.859 1.00 90.44 99 LEU A N 1
ATOM 761 C CA . LEU A 1 99 ? 19.009 -11.495 -10.799 1.00 90.44 99 LEU A CA 1
ATOM 762 C C . LEU A 1 99 ? 17.635 -11.950 -11.315 1.00 90.44 99 LEU A C 1
ATOM 764 O O . LEU A 1 99 ? 17.161 -11.479 -12.362 1.00 90.44 99 LEU A O 1
ATOM 768 N N . PRO A 1 100 ? 16.968 -12.891 -10.621 1.00 89.38 100 PRO A N 1
ATOM 769 C CA . PRO A 1 100 ? 15.598 -13.282 -10.935 1.00 89.38 100 PRO A CA 1
ATOM 770 C C . PRO A 1 100 ? 14.598 -12.171 -10.575 1.00 89.38 100 PRO A C 1
ATOM 772 O O . PRO A 1 100 ? 14.850 -11.326 -9.719 1.00 89.38 100 PRO A O 1
ATOM 775 N N . ALA A 1 101 ? 13.418 -12.206 -11.204 1.00 89.31 101 ALA A N 1
ATOM 776 C CA . ALA A 1 101 ? 12.389 -11.175 -11.032 1.00 89.31 101 ALA A CA 1
ATOM 777 C C . ALA A 1 101 ? 11.812 -11.066 -9.607 1.00 89.31 101 ALA A C 1
ATOM 779 O O . ALA A 1 101 ? 11.213 -10.045 -9.268 1.00 89.31 101 ALA A O 1
ATOM 780 N N . SER A 1 102 ? 11.992 -12.097 -8.774 1.00 88.50 102 SER A N 1
ATOM 781 C CA . SER A 1 102 ? 11.622 -12.079 -7.353 1.00 88.50 102 SER A CA 1
ATOM 782 C C . SER A 1 102 ? 12.460 -11.097 -6.537 1.00 88.50 102 SER A C 1
ATOM 784 O O . SER A 1 102 ? 11.963 -10.546 -5.560 1.00 88.50 102 SER A O 1
ATOM 786 N N . ASP A 1 103 ? 13.704 -10.850 -6.952 1.00 90.31 103 ASP A N 1
ATOM 787 C CA . ASP A 1 103 ? 14.692 -10.141 -6.133 1.00 90.31 103 ASP A CA 1
ATOM 788 C C . ASP A 1 103 ? 14.817 -8.666 -6.538 1.00 90.31 103 ASP A C 1
ATOM 790 O O . ASP A 1 103 ? 15.342 -7.846 -5.786 1.00 90.31 103 ASP A O 1
ATOM 794 N N . TRP A 1 104 ? 14.284 -8.299 -7.707 1.00 94.38 104 TRP A N 1
ATOM 795 C CA . TRP A 1 104 ? 14.390 -6.956 -8.282 1.00 94.38 104 TRP A CA 1
ATOM 796 C C . TRP A 1 104 ? 13.961 -5.844 -7.329 1.00 94.38 104 TRP A C 1
ATOM 798 O O . TRP A 1 104 ? 14.673 -4.852 -7.208 1.00 94.38 104 TRP A O 1
ATOM 808 N N . VAL A 1 105 ? 12.835 -6.007 -6.624 1.00 95.19 105 VAL A N 1
ATOM 809 C CA . VAL A 1 105 ? 12.298 -4.953 -5.747 1.00 95.19 105 VAL A CA 1
ATOM 810 C C . VAL A 1 105 ? 13.299 -4.530 -4.672 1.00 95.19 105 VAL A C 1
ATOM 812 O O . VAL A 1 105 ? 13.459 -3.336 -4.429 1.00 95.19 105 VAL A O 1
ATOM 815 N N . TYR A 1 106 ? 14.011 -5.492 -4.082 1.00 93.00 106 TYR A N 1
ATOM 816 C CA . TYR A 1 106 ? 15.000 -5.227 -3.045 1.00 93.00 106 TYR A CA 1
ATOM 817 C C . TYR A 1 106 ? 16.191 -4.458 -3.618 1.00 93.00 106 TYR A C 1
ATOM 819 O O . TYR A 1 106 ? 16.564 -3.413 -3.091 1.00 93.00 106 TYR A O 1
ATOM 827 N N . HIS A 1 107 ? 16.745 -4.932 -4.734 1.00 94.38 107 HIS A N 1
ATOM 828 C CA . HIS A 1 107 ? 17.926 -4.323 -5.345 1.00 94.38 107 HIS A CA 1
ATOM 829 C C . HIS A 1 107 ? 17.642 -2.936 -5.930 1.00 94.38 107 HIS A C 1
ATOM 831 O O . HIS A 1 107 ? 18.450 -2.023 -5.760 1.00 94.38 107 HIS A O 1
ATOM 837 N N . PHE A 1 108 ? 16.475 -2.739 -6.547 1.00 95.69 108 PHE A N 1
ATOM 838 C CA . PHE A 1 108 ? 16.049 -1.422 -7.017 1.00 95.69 108 PHE A CA 1
ATOM 839 C C . PHE A 1 108 ? 15.859 -0.442 -5.856 1.00 95.69 108 PHE A C 1
ATOM 841 O O . PHE A 1 108 ? 16.355 0.683 -5.924 1.00 95.69 108 PHE A O 1
ATOM 848 N N . ALA A 1 109 ? 15.207 -0.867 -4.769 1.00 92.50 109 ALA A N 1
ATOM 849 C CA . ALA A 1 109 ? 15.025 -0.023 -3.592 1.00 92.50 109 ALA A CA 1
ATOM 850 C C . ALA A 1 109 ? 16.358 0.330 -2.913 1.00 92.50 109 ALA A C 1
ATOM 852 O O . ALA A 1 109 ? 16.563 1.486 -2.547 1.00 92.50 109 ALA A O 1
ATOM 853 N N . SER A 1 110 ? 17.280 -0.632 -2.792 1.00 91.88 110 SER A N 1
ATOM 854 C CA . SER A 1 110 ? 18.630 -0.399 -2.265 1.00 91.88 110 SER A CA 1
ATOM 855 C C . SER A 1 110 ? 19.403 0.622 -3.094 1.00 91.88 110 SER A C 1
ATOM 857 O O . SER A 1 110 ? 19.945 1.568 -2.528 1.00 91.88 110 SER A O 1
ATOM 859 N N . TYR A 1 111 ? 19.389 0.493 -4.424 1.00 93.25 111 TYR A N 1
ATOM 860 C CA . TYR A 1 111 ? 20.029 1.471 -5.301 1.00 93.25 111 TYR A CA 1
ATOM 861 C C . TYR A 1 111 ? 19.466 2.881 -5.085 1.00 93.25 111 TYR A C 1
ATOM 863 O O . TYR A 1 111 ? 20.231 3.837 -4.957 1.00 93.25 111 TYR A O 1
ATOM 871 N N . VAL A 1 112 ? 18.138 3.026 -5.020 1.00 91.75 112 VAL A N 1
ATOM 872 C CA . VAL A 1 112 ? 17.505 4.336 -4.807 1.00 91.75 112 VAL A CA 1
ATOM 873 C C . VAL A 1 112 ? 17.904 4.920 -3.452 1.00 91.75 112 VAL A C 1
ATOM 875 O O . VAL A 1 112 ? 18.293 6.084 -3.401 1.00 91.75 112 VAL A O 1
ATOM 878 N N . ALA A 1 113 ? 17.893 4.130 -2.379 1.00 87.31 113 ALA A N 1
ATOM 879 C CA . ALA A 1 113 ? 18.304 4.589 -1.050 1.00 87.31 113 ALA A CA 1
ATOM 880 C C . ALA A 1 113 ? 19.772 5.056 -1.002 1.00 87.31 113 ALA A C 1
ATOM 882 O O . ALA A 1 113 ? 20.089 6.048 -0.352 1.00 87.31 113 ALA A O 1
ATOM 883 N N . GLU A 1 114 ? 20.676 4.379 -1.713 1.00 87.81 114 GLU A N 1
ATOM 884 C CA . GLU A 1 114 ? 22.102 4.733 -1.745 1.00 87.81 114 GLU A CA 1
ATOM 885 C C . GLU A 1 114 ? 22.403 5.978 -2.591 1.00 87.81 114 GLU A C 1
ATOM 887 O O . GLU A 1 114 ? 23.378 6.686 -2.332 1.00 87.81 114 GLU A O 1
ATOM 892 N N . ASN A 1 115 ? 21.577 6.253 -3.604 1.00 85.62 115 ASN A N 1
ATOM 893 C CA . ASN A 1 115 ? 21.835 7.306 -4.590 1.00 85.62 115 ASN A CA 1
ATOM 894 C C . ASN A 1 115 ? 20.981 8.566 -4.388 1.00 85.62 115 ASN A C 1
ATOM 896 O O . ASN A 1 115 ? 21.248 9.597 -5.011 1.00 85.62 115 ASN A O 1
ATOM 900 N N . THR A 1 116 ? 20.002 8.524 -3.486 1.00 78.69 116 THR A N 1
ATOM 901 C CA . THR A 1 116 ? 19.172 9.680 -3.145 1.00 78.69 116 THR A CA 1
ATOM 902 C C . THR A 1 116 ? 19.943 10.651 -2.250 1.00 78.69 116 THR A C 1
ATOM 904 O O . THR A 1 116 ? 20.382 10.324 -1.151 1.00 78.69 116 THR A O 1
ATOM 907 N N . ARG A 1 117 ? 20.115 11.894 -2.715 1.00 66.31 117 ARG A N 1
ATOM 908 C CA . ARG A 1 117 ? 20.904 12.921 -2.004 1.00 66.31 117 ARG A CA 1
ATOM 909 C C . ARG A 1 117 ? 20.087 13.759 -1.016 1.00 66.31 117 ARG A C 1
ATOM 911 O O . ARG A 1 117 ? 20.669 14.483 -0.208 1.00 66.31 117 ARG A O 1
ATOM 918 N N . GLN A 1 118 ? 18.756 13.723 -1.099 1.00 62.62 118 GLN A N 1
ATOM 919 C CA . GLN A 1 118 ? 17.866 14.577 -0.310 1.00 62.62 118 GLN A CA 1
ATOM 920 C C . GLN A 1 118 ? 17.240 13.816 0.858 1.00 62.62 118 GLN A C 1
ATOM 922 O O . GLN A 1 118 ? 16.674 12.747 0.690 1.00 62.62 118 GLN A O 1
ATOM 927 N N . ARG A 1 119 ? 17.252 14.420 2.052 1.00 49.22 119 ARG A N 1
ATOM 928 C CA . ARG A 1 119 ? 16.800 13.796 3.312 1.00 49.22 119 ARG A CA 1
ATOM 929 C C . ARG A 1 119 ? 15.278 13.538 3.423 1.00 49.22 119 ARG A C 1
ATOM 931 O O . ARG A 1 119 ? 14.812 13.267 4.526 1.00 49.22 119 ARG A O 1
ATOM 938 N N . LYS A 1 120 ? 14.506 13.691 2.337 1.00 60.88 120 LYS A N 1
ATOM 939 C CA . LYS A 1 120 ? 13.031 13.580 2.269 1.00 60.88 120 LYS A CA 1
ATOM 940 C C . LYS A 1 120 ? 12.532 13.269 0.846 1.00 60.88 120 LYS A C 1
ATOM 942 O O . LYS A 1 120 ? 11.551 13.859 0.402 1.00 60.88 120 LYS A O 1
ATOM 947 N N . ASP A 1 121 ? 13.231 12.419 0.104 1.00 78.12 121 ASP A N 1
ATOM 948 C CA . ASP A 1 121 ? 12.762 12.050 -1.232 1.00 78.12 121 ASP A CA 1
ATOM 949 C C . ASP A 1 121 ? 11.575 11.077 -1.144 1.00 78.12 121 ASP A C 1
ATOM 951 O O . ASP A 1 121 ? 11.668 9.981 -0.589 1.00 78.12 121 ASP A O 1
ATOM 955 N N . GLU A 1 122 ? 10.433 11.483 -1.691 1.00 85.31 122 GLU A N 1
ATOM 956 C CA . GLU A 1 122 ? 9.205 10.683 -1.696 1.00 85.31 122 GLU A CA 1
ATOM 957 C C . GLU A 1 122 ? 9.326 9.444 -2.595 1.00 85.31 122 GLU A C 1
ATOM 959 O O . GLU A 1 122 ? 8.635 8.450 -2.372 1.00 85.31 122 GLU A O 1
ATOM 964 N N . VAL A 1 123 ? 10.236 9.457 -3.576 1.00 88.88 123 VAL A N 1
ATOM 965 C CA . VAL A 1 123 ? 10.557 8.291 -4.408 1.00 88.88 123 VAL A CA 1
ATOM 966 C C . VAL A 1 123 ? 11.333 7.252 -3.599 1.00 88.88 123 VAL A C 1
ATOM 968 O O . VAL A 1 123 ? 11.025 6.062 -3.685 1.00 88.88 123 VAL A O 1
ATOM 971 N N . GLU A 1 124 ? 12.283 7.674 -2.762 1.00 88.06 124 GLU A N 1
ATOM 972 C CA . GLU A 1 124 ? 12.994 6.772 -1.846 1.00 88.06 124 GLU A CA 1
ATOM 973 C C . GLU A 1 124 ? 12.018 6.121 -0.856 1.00 88.06 124 GLU A C 1
ATOM 975 O O . GLU A 1 124 ? 11.995 4.896 -0.696 1.00 88.06 124 GLU A O 1
ATOM 980 N N . VAL A 1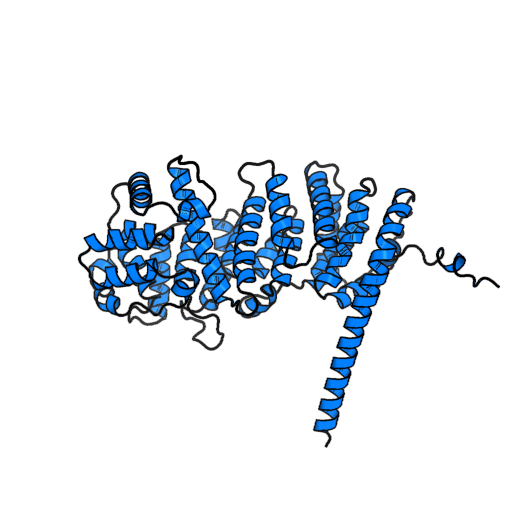 125 ? 11.141 6.928 -0.246 1.00 86.50 125 VAL A N 1
ATOM 981 C CA . VAL A 1 125 ? 10.103 6.441 0.675 1.00 86.50 125 VAL A CA 1
ATOM 982 C C . VAL A 1 125 ? 9.150 5.470 -0.026 1.00 86.50 125 VAL A C 1
ATOM 984 O O . VAL A 1 125 ? 8.764 4.451 0.561 1.00 86.50 125 VAL A O 1
ATOM 987 N N . LEU A 1 126 ? 8.772 5.749 -1.276 1.00 92.06 126 LEU A N 1
ATOM 988 C CA . LEU A 1 126 ? 7.945 4.865 -2.094 1.00 92.06 126 LEU A CA 1
ATOM 989 C C . LEU A 1 126 ? 8.623 3.508 -2.314 1.00 92.06 126 LEU A C 1
ATOM 991 O O . LEU A 1 126 ? 8.014 2.477 -2.026 1.00 92.06 126 LEU A O 1
ATOM 995 N N . TRP A 1 127 ? 9.878 3.489 -2.764 1.00 93.56 127 TRP A N 1
ATOM 996 C CA . TRP A 1 127 ? 10.620 2.248 -2.997 1.00 93.56 127 TRP A CA 1
ATOM 997 C C . TRP A 1 127 ? 10.794 1.424 -1.724 1.00 93.56 127 TRP A C 1
ATOM 999 O O . TRP A 1 127 ? 10.503 0.227 -1.730 1.00 93.56 127 TRP A O 1
ATOM 1009 N N . ALA A 1 128 ? 11.167 2.060 -0.610 1.00 89.31 128 ALA A N 1
ATOM 1010 C CA . ALA A 1 128 ? 11.258 1.391 0.686 1.00 89.31 128 ALA A CA 1
ATOM 1011 C C . ALA A 1 128 ? 9.905 0.798 1.122 1.00 89.31 128 ALA A C 1
ATOM 1013 O O . ALA A 1 128 ? 9.838 -0.294 1.690 1.00 89.31 128 ALA A O 1
ATOM 1014 N N . THR A 1 129 ? 8.805 1.499 0.830 1.00 90.50 129 THR A N 1
ATOM 1015 C CA . THR A 1 129 ? 7.447 1.018 1.107 1.00 90.50 129 THR A CA 1
ATOM 1016 C C . THR A 1 129 ? 7.120 -0.223 0.283 1.00 90.50 129 THR A C 1
ATOM 1018 O O . THR A 1 129 ? 6.689 -1.229 0.845 1.00 90.50 129 THR A O 1
ATOM 1021 N N . VAL A 1 130 ? 7.343 -0.173 -1.031 1.00 95.56 130 VAL A N 1
ATOM 1022 C CA . VAL A 1 130 ? 7.022 -1.280 -1.941 1.00 95.56 130 VAL A CA 1
ATOM 1023 C C . VAL A 1 130 ? 7.885 -2.504 -1.649 1.00 95.56 130 VAL A C 1
ATOM 1025 O O . VAL A 1 130 ? 7.356 -3.611 -1.597 1.00 95.56 130 VAL A O 1
ATOM 1028 N N . ASP A 1 131 ? 9.173 -2.325 -1.363 1.00 93.25 131 ASP A N 1
ATOM 1029 C CA . ASP A 1 131 ? 10.073 -3.406 -0.951 1.00 93.25 131 ASP A CA 1
ATOM 1030 C C . ASP A 1 131 ? 9.584 -4.124 0.318 1.00 93.25 131 ASP A C 1
ATOM 1032 O O . ASP A 1 131 ? 9.574 -5.356 0.396 1.00 93.25 131 ASP A O 1
ATOM 1036 N N . LEU A 1 132 ? 9.116 -3.376 1.321 1.00 89.75 132 LEU A N 1
ATOM 1037 C CA . LEU A 1 132 ? 8.556 -3.968 2.537 1.00 89.75 132 LEU A CA 1
ATOM 1038 C C . LEU A 1 132 ? 7.233 -4.704 2.276 1.00 89.75 132 LEU A C 1
ATOM 1040 O O . LEU A 1 132 ? 7.045 -5.799 2.811 1.00 89.75 132 LEU A O 1
ATOM 1044 N N . LEU A 1 133 ? 6.344 -4.144 1.450 1.00 92.00 133 LEU A N 1
ATOM 1045 C CA . LEU A 1 133 ? 5.063 -4.771 1.101 1.00 92.00 133 LEU A CA 1
ATOM 1046 C C . LEU A 1 133 ? 5.257 -6.051 0.287 1.00 92.00 133 LEU A C 1
ATOM 1048 O O . LEU A 1 133 ? 4.749 -7.110 0.663 1.00 92.00 133 LEU A O 1
ATOM 1052 N N . LEU A 1 134 ? 6.011 -5.968 -0.811 1.00 92.94 134 LEU A N 1
ATOM 1053 C CA . LEU A 1 134 ? 6.183 -7.082 -1.737 1.00 92.94 134 LEU A CA 1
ATOM 1054 C C . LEU A 1 134 ? 6.966 -8.220 -1.101 1.00 92.94 134 LEU A C 1
ATOM 1056 O O . LEU A 1 134 ? 6.534 -9.360 -1.220 1.00 92.94 134 LEU A O 1
ATOM 1060 N N . ARG A 1 135 ? 8.030 -7.956 -0.333 1.00 89.75 135 ARG A N 1
ATOM 1061 C CA . ARG A 1 135 ? 8.734 -9.044 0.366 1.00 89.75 135 ARG A CA 1
ATOM 1062 C C . ARG A 1 135 ? 7.863 -9.714 1.422 1.00 89.75 135 ARG A C 1
ATOM 1064 O O . ARG A 1 135 ? 7.929 -10.932 1.572 1.00 89.75 135 ARG A O 1
ATOM 1071 N N . ALA A 1 136 ? 7.049 -8.956 2.163 1.00 87.44 136 ALA A N 1
ATOM 1072 C CA . ALA A 1 136 ? 6.117 -9.546 3.125 1.00 87.44 136 ALA A CA 1
ATOM 1073 C C . ALA A 1 136 ? 5.108 -10.473 2.428 1.00 87.44 136 ALA A C 1
ATOM 1075 O O . ALA A 1 136 ? 4.866 -11.583 2.903 1.00 87.44 136 ALA A O 1
ATOM 1076 N N . TYR A 1 137 ? 4.594 -10.050 1.272 1.00 89.81 137 TYR A N 1
ATOM 1077 C CA . TYR A 1 137 ? 3.698 -10.843 0.437 1.00 89.81 137 TYR A CA 1
ATOM 1078 C C . TYR A 1 137 ? 4.390 -12.085 -0.158 1.00 89.81 137 TYR A C 1
ATOM 1080 O O . TYR A 1 137 ? 3.904 -13.203 -0.007 1.00 89.81 137 TYR A O 1
ATOM 1088 N N . GLN A 1 138 ? 5.567 -11.920 -0.762 1.00 88.44 138 GLN A N 1
ATOM 1089 C CA . GLN A 1 138 ? 6.330 -12.985 -1.421 1.00 88.44 138 GLN A CA 1
ATOM 1090 C C . GLN A 1 138 ? 6.792 -14.081 -0.454 1.00 88.44 138 GLN A C 1
ATOM 1092 O O . GLN A 1 138 ? 6.784 -15.254 -0.819 1.00 88.44 138 GLN A O 1
ATOM 1097 N N . ARG A 1 139 ? 7.121 -13.745 0.805 1.00 87.81 139 ARG A N 1
ATOM 1098 C CA . ARG A 1 139 ? 7.475 -14.737 1.846 1.00 87.81 139 ARG A CA 1
ATOM 1099 C C . ARG A 1 139 ? 6.385 -15.784 2.086 1.00 87.81 139 ARG A C 1
ATOM 1101 O O . ARG A 1 139 ? 6.677 -16.845 2.629 1.00 87.81 139 ARG A O 1
ATOM 1108 N N . LYS A 1 140 ? 5.137 -15.494 1.713 1.00 86.19 140 LYS A N 1
ATOM 1109 C CA . LYS A 1 140 ? 4.003 -16.417 1.855 1.00 86.19 140 LYS A CA 1
ATOM 1110 C C . LYS A 1 140 ? 3.890 -17.399 0.690 1.00 86.19 140 LYS A C 1
ATOM 1112 O O . LYS A 1 140 ? 3.155 -18.379 0.799 1.00 86.19 140 LYS A O 1
ATOM 1117 N N . GLY A 1 141 ? 4.633 -17.168 -0.393 1.00 85.75 141 GLY A N 1
ATOM 1118 C CA . GLY A 1 141 ? 4.671 -18.035 -1.563 1.00 85.75 141 GLY A CA 1
ATOM 1119 C C . GLY A 1 141 ? 3.278 -18.281 -2.140 1.00 85.75 141 GLY A C 1
ATOM 1120 O O . GLY A 1 141 ? 2.469 -17.364 -2.269 1.00 85.75 141 GLY A O 1
ATOM 1121 N N . SER A 1 142 ? 2.972 -19.540 -2.445 1.00 80.31 142 SER A N 1
ATOM 1122 C CA . SER A 1 142 ? 1.691 -19.948 -3.036 1.00 80.31 142 SER A CA 1
ATOM 1123 C C . SER A 1 142 ? 0.465 -19.692 -2.148 1.00 80.31 142 SER A C 1
ATOM 1125 O O . SER A 1 142 ? -0.650 -19.678 -2.658 1.00 80.31 142 SER A O 1
ATOM 1127 N N . GLY A 1 143 ? 0.647 -19.481 -0.839 1.00 81.38 143 GLY A N 1
ATOM 1128 C CA . GLY A 1 143 ? -0.434 -19.149 0.097 1.00 81.38 143 GLY A CA 1
ATOM 1129 C C . GLY A 1 143 ? -0.775 -17.656 0.160 1.00 81.38 143 GLY A C 1
ATOM 1130 O O . GLY A 1 143 ? -1.619 -17.251 0.961 1.00 81.38 143 GLY A O 1
ATOM 1131 N N . ALA A 1 144 ? -0.101 -16.815 -0.628 1.00 85.94 144 ALA A N 1
ATOM 1132 C CA . ALA A 1 144 ? -0.338 -15.381 -0.635 1.00 85.94 144 ALA A CA 1
ATOM 1133 C C . ALA A 1 144 ? -1.706 -15.040 -1.260 1.00 85.94 144 ALA A C 1
ATOM 1135 O O . ALA A 1 144 ? -2.056 -15.490 -2.353 1.00 85.94 144 ALA A O 1
ATOM 1136 N N . THR A 1 145 ? -2.482 -14.217 -0.555 1.00 90.31 145 THR A N 1
ATOM 1137 C CA . THR A 1 145 ? -3.811 -13.730 -0.964 1.00 90.31 145 THR A CA 1
ATOM 1138 C C . THR A 1 145 ? -3.846 -12.206 -0.907 1.00 90.31 145 THR A C 1
ATOM 1140 O O . THR A 1 145 ? -3.002 -11.593 -0.254 1.00 90.31 145 THR A O 1
ATOM 1143 N N . LEU A 1 146 ? -4.843 -11.562 -1.513 1.00 91.00 146 LEU A N 1
ATOM 1144 C CA . LEU A 1 146 ? -5.007 -10.114 -1.343 1.00 91.00 146 LEU A CA 1
ATOM 1145 C C . LEU A 1 146 ? -5.248 -9.715 0.120 1.00 91.00 146 LEU A C 1
ATOM 1147 O O . LEU A 1 146 ? -4.752 -8.680 0.547 1.00 91.00 146 LEU A O 1
ATOM 1151 N N . LEU A 1 147 ? -5.890 -10.560 0.935 1.00 91.81 147 LEU A N 1
ATOM 1152 C CA . LEU A 1 147 ? -5.979 -10.323 2.382 1.00 91.81 147 LEU A CA 1
ATOM 1153 C C . LEU A 1 147 ? -4.611 -10.379 3.073 1.00 91.81 147 LEU A C 1
ATOM 1155 O O . LEU A 1 147 ? -4.361 -9.602 3.991 1.00 91.81 147 LEU A O 1
ATOM 1159 N N . THR A 1 148 ? -3.704 -11.247 2.616 1.00 92.25 148 THR A N 1
ATOM 1160 C CA . THR A 1 148 ? -2.300 -11.251 3.061 1.00 92.25 148 THR A CA 1
ATOM 1161 C C . THR A 1 148 ? -1.634 -9.910 2.748 1.00 92.25 148 THR A C 1
ATOM 1163 O O . THR A 1 148 ? -0.948 -9.343 3.598 1.00 92.25 148 THR A O 1
ATOM 1166 N N . TYR A 1 149 ? -1.870 -9.373 1.548 1.00 94.00 149 TYR A N 1
ATOM 1167 C CA . TYR A 1 149 ? -1.354 -8.068 1.142 1.00 94.00 149 TYR A CA 1
ATOM 1168 C C . TYR A 1 149 ? -1.950 -6.924 1.983 1.00 94.00 149 TYR A C 1
ATOM 1170 O O . TYR A 1 149 ? -1.210 -6.075 2.474 1.00 94.00 149 TYR A O 1
ATOM 1178 N N . VAL A 1 150 ? -3.265 -6.931 2.231 1.00 95.19 150 VAL A N 1
ATOM 1179 C CA . VAL A 1 150 ? -3.943 -5.954 3.106 1.00 95.19 150 VAL A CA 1
ATOM 1180 C C . VAL A 1 150 ? -3.382 -5.998 4.529 1.00 95.19 150 VAL A C 1
ATOM 1182 O O . VAL A 1 150 ? -3.096 -4.950 5.106 1.00 95.19 150 VAL A O 1
ATOM 1185 N N . ALA A 1 151 ? -3.157 -7.193 5.083 1.00 94.94 151 ALA A N 1
ATOM 1186 C CA . ALA A 1 151 ? -2.555 -7.351 6.405 1.00 94.94 151 ALA A CA 1
ATOM 1187 C C . ALA A 1 151 ? -1.132 -6.765 6.463 1.00 94.94 151 ALA A C 1
ATOM 1189 O O . ALA A 1 151 ? -0.804 -6.035 7.401 1.00 94.94 151 ALA A O 1
ATOM 1190 N N . ALA A 1 152 ? -0.303 -7.030 5.444 1.00 94.12 152 ALA A N 1
ATOM 1191 C CA . ALA A 1 152 ? 1.038 -6.453 5.327 1.00 94.12 152 ALA A CA 1
ATOM 1192 C C . ALA A 1 152 ? 0.995 -4.921 5.189 1.00 94.12 152 ALA A C 1
ATOM 1194 O O . ALA A 1 152 ? 1.768 -4.215 5.840 1.00 94.12 152 ALA A O 1
ATOM 1195 N N . SER A 1 153 ? 0.049 -4.405 4.400 1.00 95.75 153 SER A N 1
ATOM 1196 C CA . SER A 1 153 ? -0.196 -2.973 4.228 1.00 95.75 153 SER A CA 1
ATOM 1197 C C . SER A 1 153 ? -0.531 -2.291 5.548 1.00 95.75 153 SER A C 1
ATOM 1199 O O . SER A 1 153 ? 0.183 -1.377 5.970 1.00 95.75 153 SER A O 1
ATOM 1201 N N . ARG A 1 154 ? -1.543 -2.797 6.257 1.00 95.50 154 ARG A N 1
ATOM 1202 C CA . ARG A 1 154 ? -1.946 -2.296 7.573 1.00 95.50 154 ARG A CA 1
ATOM 1203 C C . ARG A 1 154 ? -0.790 -2.344 8.569 1.00 95.50 154 ARG A C 1
ATOM 1205 O O . ARG A 1 154 ? -0.533 -1.350 9.244 1.00 95.50 154 ARG A O 1
ATOM 1212 N N . GLN A 1 155 ? -0.060 -3.458 8.636 1.00 93.38 155 GLN A N 1
ATOM 1213 C CA . GLN A 1 155 ? 1.088 -3.592 9.534 1.00 93.38 155 GLN A CA 1
ATOM 1214 C C . GLN A 1 155 ? 2.179 -2.559 9.229 1.00 93.38 155 GLN A C 1
ATOM 1216 O O . GLN A 1 155 ? 2.769 -1.989 10.148 1.00 93.38 155 GLN A O 1
ATOM 1221 N N . LEU A 1 156 ? 2.464 -2.301 7.953 1.00 91.62 156 LEU A N 1
ATOM 1222 C CA . LEU A 1 156 ? 3.455 -1.303 7.567 1.00 91.62 156 LEU A CA 1
ATOM 1223 C C . LEU A 1 156 ? 2.997 0.117 7.930 1.00 91.62 156 LEU A C 1
ATOM 1225 O O . LEU A 1 156 ? 3.802 0.901 8.429 1.00 91.62 156 LEU A O 1
ATOM 1229 N N . MET A 1 157 ? 1.714 0.442 7.750 1.00 92.69 157 MET A N 1
ATOM 1230 C CA . MET A 1 157 ? 1.145 1.729 8.173 1.00 92.69 157 MET A CA 1
ATOM 1231 C C . MET A 1 157 ? 1.202 1.914 9.696 1.00 92.69 157 MET A C 1
ATOM 1233 O O . MET A 1 157 ? 1.517 3.008 10.170 1.00 92.69 157 MET A O 1
ATOM 1237 N N . GLU A 1 158 ? 0.934 0.855 10.464 1.00 93.44 158 GLU A N 1
ATOM 1238 C CA . GLU A 1 158 ? 1.084 0.825 11.926 1.00 93.44 158 GLU A CA 1
ATOM 1239 C C . GLU A 1 158 ? 2.543 1.098 12.334 1.00 93.44 158 GLU A C 1
ATOM 1241 O O . GLU A 1 158 ? 2.815 1.989 13.140 1.00 93.44 158 GLU A O 1
ATOM 1246 N N . ARG A 1 159 ? 3.501 0.403 11.705 1.00 88.25 159 ARG A N 1
ATOM 1247 C CA . ARG A 1 159 ? 4.942 0.583 11.955 1.00 88.25 159 ARG A CA 1
ATOM 1248 C C . ARG A 1 159 ? 5.435 1.986 11.599 1.00 88.25 159 ARG A C 1
ATOM 1250 O O . ARG A 1 159 ? 6.185 2.570 12.374 1.00 88.25 159 ARG A O 1
ATOM 1257 N N . LYS A 1 160 ? 4.998 2.550 10.466 1.00 85.94 160 LYS A N 1
ATOM 1258 C CA . LYS A 1 160 ? 5.329 3.931 10.071 1.00 85.94 160 LYS A CA 1
ATOM 1259 C C . LYS A 1 160 ? 4.827 4.945 11.102 1.00 85.94 160 LYS A C 1
ATOM 1261 O O . LYS A 1 160 ? 5.566 5.858 11.464 1.00 85.94 160 LYS A O 1
ATOM 1266 N N . ALA A 1 161 ? 3.609 4.765 11.617 1.00 86.06 161 ALA A N 1
ATOM 1267 C CA . ALA A 1 161 ? 3.065 5.630 12.664 1.00 86.06 161 ALA A CA 1
ATOM 1268 C C . ALA A 1 161 ? 3.827 5.490 13.991 1.00 86.06 161 ALA A C 1
ATOM 1270 O O . ALA A 1 161 ? 4.111 6.497 14.640 1.00 86.06 161 ALA A O 1
ATOM 1271 N N . LEU A 1 162 ? 4.244 4.271 14.359 1.00 84.62 162 LEU A N 1
ATOM 1272 C CA . LEU A 1 162 ? 5.133 4.059 15.503 1.00 84.62 162 LEU A CA 1
ATOM 1273 C C . LEU A 1 162 ? 6.456 4.815 15.317 1.00 84.62 162 LEU A C 1
ATOM 1275 O O . LEU A 1 162 ? 6.865 5.553 16.206 1.00 84.62 162 LEU A O 1
ATOM 1279 N N . SER A 1 163 ? 7.109 4.705 14.159 1.00 82.38 163 SER A N 1
ATOM 1280 C CA . SER A 1 163 ? 8.344 5.451 13.882 1.00 82.38 163 SER A CA 1
ATOM 1281 C C . SER A 1 163 ? 8.162 6.964 13.968 1.00 82.38 163 SER A C 1
ATOM 1283 O O . SER A 1 163 ? 9.017 7.645 14.534 1.00 82.38 163 SER A O 1
ATOM 1285 N N . ALA A 1 164 ? 7.045 7.494 13.462 1.00 79.38 164 ALA A N 1
ATOM 1286 C CA . ALA A 1 164 ? 6.725 8.915 13.560 1.00 79.38 164 ALA A CA 1
ATOM 1287 C C . ALA A 1 164 ? 6.586 9.380 15.021 1.00 79.38 164 ALA A C 1
ATOM 1289 O O . ALA A 1 164 ? 7.060 10.465 15.366 1.00 79.38 164 ALA A O 1
ATOM 1290 N N . LEU A 1 165 ? 6.022 8.543 15.902 1.00 79.88 165 LEU A N 1
ATOM 1291 C CA . LEU A 1 165 ? 5.959 8.827 17.337 1.00 79.88 165 LEU A CA 1
ATOM 1292 C C . LEU A 1 165 ? 7.366 8.970 17.942 1.00 79.88 165 LEU A C 1
ATOM 1294 O O . LEU A 1 165 ? 7.624 9.951 18.635 1.00 79.88 165 LEU A O 1
ATOM 1298 N N . PHE A 1 166 ? 8.295 8.059 17.635 1.00 74.94 166 PHE A N 1
ATOM 1299 C CA . PHE A 1 166 ? 9.678 8.138 18.133 1.00 74.94 166 PHE A CA 1
ATOM 1300 C C . PHE A 1 166 ? 10.412 9.379 17.612 1.00 74.94 166 PHE A C 1
ATOM 1302 O O . PHE A 1 166 ? 11.034 10.104 18.393 1.00 74.94 166 PHE A O 1
ATOM 1309 N N . LEU A 1 167 ? 10.269 9.674 16.315 1.00 71.19 167 LEU A N 1
ATOM 1310 C CA . LEU A 1 167 ? 10.859 10.860 15.692 1.00 71.19 167 LEU A CA 1
ATOM 1311 C C . LEU A 1 167 ? 10.333 12.162 16.306 1.00 71.19 167 LEU A C 1
ATOM 1313 O O . LEU A 1 167 ? 11.119 13.077 16.554 1.00 71.19 167 LEU A O 1
ATOM 1317 N N . SER A 1 168 ? 9.028 12.249 16.595 1.00 69.31 168 SER A N 1
ATOM 1318 C CA . SER A 1 168 ? 8.437 13.450 17.208 1.00 69.31 168 SER A CA 1
ATOM 1319 C C . SER A 1 168 ? 8.998 13.740 18.604 1.00 69.31 168 SER A C 1
ATOM 1321 O O . SER A 1 168 ? 9.091 14.896 19.009 1.00 69.31 168 SER A O 1
ATOM 1323 N N . GLN A 1 169 ? 9.460 12.703 19.307 1.00 67.56 169 GLN A N 1
ATOM 1324 C CA . GLN A 1 169 ? 10.086 12.797 20.626 1.00 67.56 169 GLN A CA 1
ATOM 1325 C C . GLN A 1 169 ? 11.616 12.955 20.562 1.00 67.56 169 GLN A C 1
ATOM 1327 O O . GLN A 1 169 ? 12.286 12.840 21.587 1.00 67.56 169 GLN A O 1
ATOM 1332 N N . ARG A 1 170 ? 12.187 13.208 19.371 1.00 67.12 170 ARG A N 1
ATOM 1333 C CA . ARG A 1 170 ? 13.643 13.253 19.120 1.00 67.12 170 ARG A CA 1
ATOM 1334 C C . ARG A 1 170 ? 14.381 11.991 19.581 1.00 67.12 170 ARG A C 1
ATOM 1336 O O . ARG A 1 170 ? 15.576 12.039 19.861 1.00 67.12 170 ARG A O 1
ATOM 1343 N N . VAL A 1 171 ? 13.679 10.865 19.666 1.00 58.19 171 VAL A N 1
ATOM 1344 C CA . VAL A 1 171 ? 14.307 9.570 19.902 1.00 58.19 171 VAL A CA 1
ATOM 1345 C C . VAL A 1 171 ? 14.741 9.061 18.538 1.00 58.19 171 VAL A C 1
ATOM 1347 O O . VAL A 1 171 ? 13.889 8.854 17.673 1.00 58.19 171 VAL A O 1
ATOM 1350 N N . GLU A 1 172 ? 16.049 8.891 18.324 1.00 57.84 172 GLU A N 1
ATOM 1351 C CA . GLU A 1 172 ? 16.533 8.297 17.078 1.00 57.84 172 GLU A CA 1
ATOM 1352 C C . GLU A 1 172 ? 15.909 6.909 16.913 1.00 57.84 172 GLU A C 1
ATOM 1354 O O . GLU A 1 172 ? 16.097 6.039 17.773 1.00 57.84 172 GLU A O 1
ATOM 1359 N N . PRO A 1 173 ? 15.129 6.679 15.846 1.00 54.69 173 PRO A N 1
ATOM 1360 C CA . PRO A 1 173 ? 14.571 5.369 15.623 1.00 54.69 173 PRO A CA 1
ATOM 1361 C C . PRO A 1 173 ? 15.708 4.435 15.216 1.00 54.69 173 PRO A C 1
ATOM 1363 O O . PRO A 1 173 ? 16.391 4.671 14.220 1.00 54.69 173 PRO A O 1
ATOM 1366 N N . GLY A 1 174 ? 15.883 3.335 15.949 1.00 53.75 174 GLY A N 1
ATOM 1367 C CA . GLY A 1 174 ? 16.579 2.174 15.398 1.00 53.75 174 GLY A CA 1
ATOM 1368 C C . GLY A 1 174 ? 15.828 1.627 14.173 1.00 53.75 174 GLY A C 1
ATOM 1369 O O . GLY A 1 174 ? 14.736 2.090 13.836 1.00 53.75 174 GLY A O 1
ATOM 1370 N N . ARG A 1 175 ? 16.380 0.600 13.511 1.00 58.22 175 ARG A N 1
ATOM 1371 C CA . ARG A 1 175 ? 15.680 -0.133 12.432 1.00 58.22 175 ARG A CA 1
ATOM 1372 C C . ARG A 1 175 ? 14.221 -0.434 12.827 1.00 58.22 175 ARG A C 1
ATOM 1374 O O . ARG A 1 175 ? 13.968 -0.746 13.987 1.00 58.22 175 ARG A O 1
ATOM 1381 N N . LEU A 1 176 ? 13.279 -0.397 11.876 1.00 56.47 176 LEU A N 1
ATOM 1382 C CA . LEU A 1 176 ? 11.834 -0.597 12.120 1.00 56.47 176 LEU A CA 1
ATOM 1383 C C . LEU A 1 176 ? 11.515 -1.812 13.014 1.00 56.47 176 LEU A C 1
ATOM 1385 O O . LEU A 1 176 ? 10.650 -1.725 13.882 1.00 56.47 176 LEU A O 1
ATOM 1389 N N . ASP A 1 177 ? 12.244 -2.918 12.848 1.00 59.09 177 ASP A N 1
ATOM 1390 C CA . ASP A 1 177 ? 12.055 -4.132 13.654 1.00 59.09 177 ASP A CA 1
ATOM 1391 C C . ASP A 1 177 ? 12.534 -3.980 15.114 1.00 59.09 177 ASP A C 1
ATOM 1393 O O . ASP A 1 177 ? 11.997 -4.611 16.025 1.00 59.09 177 ASP A O 1
ATOM 1397 N N . ALA A 1 178 ? 13.506 -3.103 15.380 1.00 60.75 178 ALA A N 1
ATOM 1398 C CA . ALA A 1 178 ? 13.920 -2.763 16.740 1.00 60.75 178 ALA A CA 1
ATOM 1399 C C . ALA A 1 178 ? 12.845 -1.932 17.463 1.00 60.75 178 ALA A C 1
ATOM 1401 O O . ALA A 1 178 ? 12.629 -2.119 18.659 1.00 60.75 178 ALA A O 1
ATOM 1402 N N . LEU A 1 179 ? 12.117 -1.073 16.736 1.00 66.44 179 LEU A N 1
ATOM 1403 C CA . LEU A 1 179 ? 11.024 -0.274 17.304 1.00 66.44 179 LEU A CA 1
ATOM 1404 C C . LEU A 1 179 ? 9.870 -1.154 17.785 1.00 66.44 179 LEU A C 1
ATOM 1406 O O . LEU A 1 179 ? 9.321 -0.910 18.862 1.00 66.44 179 LEU A O 1
ATOM 1410 N N . THR A 1 180 ? 9.538 -2.208 17.034 1.00 66.44 180 THR A N 1
ATOM 1411 C CA . THR A 1 180 ? 8.476 -3.149 17.415 1.00 66.44 180 THR A CA 1
ATOM 1412 C C . THR A 1 180 ? 8.791 -3.936 18.687 1.00 66.44 180 THR A C 1
ATOM 1414 O O . THR A 1 180 ? 7.863 -4.318 19.390 1.00 66.44 180 THR A O 1
ATOM 1417 N N . ASN A 1 181 ? 10.071 -4.100 19.038 1.00 77.25 181 ASN A N 1
ATOM 1418 C CA . ASN A 1 181 ? 10.509 -4.804 20.251 1.00 77.25 181 ASN A CA 1
ATOM 1419 C C . ASN A 1 181 ? 10.583 -3.901 21.497 1.00 77.25 181 ASN A C 1
ATOM 1421 O O . ASN A 1 181 ? 11.006 -4.345 22.564 1.00 77.25 181 ASN A O 1
ATOM 1425 N N . THR A 1 182 ? 10.191 -2.628 21.387 1.00 83.12 182 THR A N 1
ATOM 1426 C CA . THR A 1 182 ? 10.193 -1.702 22.528 1.00 83.12 182 THR A CA 1
ATOM 1427 C C . THR A 1 182 ? 9.176 -2.137 23.585 1.00 83.12 182 THR A C 1
ATOM 1429 O O . THR A 1 182 ? 8.053 -2.517 23.250 1.00 83.12 182 THR A O 1
ATOM 1432 N N . THR A 1 183 ? 9.517 -2.024 24.870 1.00 88.50 183 THR A N 1
ATOM 1433 C CA . THR A 1 183 ? 8.609 -2.396 25.966 1.00 88.50 183 THR A CA 1
ATOM 1434 C C . THR A 1 183 ? 7.302 -1.595 25.937 1.00 88.50 183 THR A C 1
ATOM 1436 O O . THR A 1 183 ? 7.275 -0.428 25.535 1.00 88.50 183 THR A O 1
ATOM 1439 N N . THR A 1 184 ? 6.209 -2.227 26.374 1.00 90.06 184 THR A N 1
ATOM 1440 C CA . THR A 1 184 ? 4.867 -1.624 26.487 1.00 90.06 184 THR A CA 1
ATOM 1441 C C . THR A 1 184 ? 4.909 -0.318 27.279 1.00 90.06 184 THR A C 1
ATOM 1443 O O . THR A 1 184 ? 4.399 0.705 26.827 1.00 90.06 184 THR A O 1
ATOM 1446 N N . GLU A 1 185 ? 5.615 -0.325 28.413 1.00 89.00 185 GLU A N 1
ATOM 1447 C CA . GLU A 1 185 ? 5.776 0.843 29.280 1.00 89.00 185 GLU A CA 1
ATOM 1448 C C . GLU A 1 185 ? 6.462 2.010 28.562 1.00 89.00 185 GLU A C 1
ATOM 1450 O O . GLU A 1 185 ? 5.987 3.144 28.605 1.00 89.00 185 GLU A O 1
ATOM 1455 N N . ARG A 1 186 ? 7.547 1.743 27.824 1.00 87.94 186 ARG A N 1
ATOM 1456 C CA . ARG A 1 186 ? 8.277 2.801 27.123 1.00 87.94 186 ARG A CA 1
ATOM 1457 C C . ARG A 1 186 ? 7.434 3.439 26.021 1.00 87.94 186 ARG A C 1
ATOM 1459 O O . ARG A 1 186 ? 7.470 4.658 25.872 1.00 87.94 186 ARG A O 1
ATOM 1466 N N . VAL A 1 187 ? 6.670 2.649 25.266 1.00 89.31 187 VAL A N 1
ATOM 1467 C CA . VAL A 1 187 ? 5.770 3.210 24.247 1.00 89.31 187 VAL A CA 1
ATOM 1468 C C . VAL A 1 187 ? 4.649 4.018 24.886 1.00 89.31 187 VAL A C 1
ATOM 1470 O O . VAL A 1 187 ? 4.384 5.130 24.434 1.00 89.31 187 VAL A O 1
ATOM 1473 N N . ARG A 1 188 ? 4.041 3.520 25.967 1.00 89.50 188 ARG A N 1
ATOM 1474 C CA . ARG A 1 188 ? 3.011 4.259 26.703 1.00 89.50 188 ARG A CA 1
ATOM 1475 C C . ARG A 1 188 ? 3.528 5.615 27.193 1.00 89.50 188 ARG A C 1
ATOM 1477 O O . ARG A 1 188 ? 2.846 6.618 27.012 1.00 89.50 188 ARG A O 1
ATOM 1484 N N . GLN A 1 189 ? 4.740 5.669 27.745 1.00 87.00 189 GLN A N 1
ATOM 1485 C CA . GLN A 1 189 ? 5.371 6.925 28.165 1.00 87.00 189 GLN A CA 1
ATOM 1486 C C . GLN A 1 189 ? 5.546 7.909 27.002 1.00 87.00 189 GLN A C 1
ATOM 1488 O O . GLN A 1 189 ? 5.211 9.081 27.150 1.00 87.00 189 GLN A O 1
ATOM 1493 N N . LEU A 1 190 ? 6.023 7.436 25.844 1.00 85.56 190 LEU A N 1
ATOM 1494 C CA . LEU A 1 190 ? 6.183 8.269 24.644 1.00 85.56 190 LEU A CA 1
ATOM 1495 C C . LEU A 1 190 ? 4.839 8.785 24.115 1.00 85.56 190 LEU A C 1
ATOM 1497 O O . LEU A 1 190 ? 4.743 9.926 23.671 1.00 85.56 190 LEU A O 1
ATOM 1501 N N . MET A 1 191 ? 3.792 7.961 24.167 1.00 87.12 191 MET A N 1
ATOM 1502 C CA . MET A 1 191 ? 2.443 8.382 23.789 1.00 87.12 191 MET A CA 1
ATOM 1503 C C . MET A 1 191 ? 1.914 9.476 24.719 1.00 87.12 191 MET A C 1
ATOM 1505 O O . MET A 1 191 ? 1.385 10.475 24.242 1.00 87.12 191 MET A O 1
ATOM 1509 N N . LEU A 1 192 ? 2.085 9.314 26.034 1.00 84.88 192 LEU A N 1
ATOM 1510 C CA . LEU A 1 192 ? 1.643 10.302 27.020 1.00 84.88 192 LEU A CA 1
ATOM 1511 C C . LEU A 1 192 ? 2.427 11.617 26.903 1.00 84.88 192 LEU A C 1
ATOM 1513 O O . LEU A 1 192 ? 1.835 12.688 27.031 1.00 84.88 192 LEU A O 1
ATOM 1517 N N . SER A 1 193 ? 3.730 11.558 26.603 1.00 81.00 193 SER A N 1
ATOM 1518 C CA . SER A 1 193 ? 4.541 12.761 26.386 1.00 81.00 193 SER A CA 1
ATOM 1519 C C . SER A 1 193 ? 4.202 13.479 25.077 1.00 81.00 193 SER A C 1
ATOM 1521 O O . SER A 1 193 ? 4.290 14.703 25.017 1.00 81.00 193 SER A O 1
ATOM 1523 N N . ALA A 1 194 ? 3.786 12.746 24.040 1.00 72.19 194 ALA A N 1
ATOM 1524 C CA . ALA A 1 194 ? 3.330 13.321 22.776 1.00 72.19 194 ALA A CA 1
ATOM 1525 C C . ALA A 1 194 ? 1.886 13.853 22.836 1.00 72.19 194 ALA A C 1
ATOM 1527 O O . ALA A 1 194 ? 1.543 14.780 22.105 1.00 72.19 194 ALA A O 1
ATOM 1528 N N . GLY A 1 195 ? 1.034 13.243 23.665 1.00 66.06 195 GLY A N 1
ATOM 1529 C CA . GLY A 1 195 ? -0.420 13.355 23.567 1.00 66.06 195 GLY A CA 1
ATOM 1530 C C . GLY A 1 195 ? -1.106 14.401 24.448 1.00 66.06 195 GLY A C 1
ATOM 1531 O O . GLY A 1 195 ? -2.254 14.741 24.170 1.00 66.06 195 GLY A O 1
ATOM 1532 N N . GLY A 1 196 ? -0.460 14.936 25.486 1.00 67.50 196 GLY A N 1
ATOM 1533 C CA . GLY A 1 196 ? -1.137 15.811 26.453 1.00 67.50 196 GLY A CA 1
ATOM 1534 C C . GLY A 1 196 ? -2.259 15.090 27.223 1.00 67.50 196 GLY A C 1
ATOM 1535 O O . GLY A 1 196 ? -2.203 13.878 27.427 1.00 67.50 196 GLY A O 1
ATOM 1536 N N . ASN A 1 197 ? -3.284 15.823 27.678 1.00 76.81 197 ASN A N 1
ATOM 1537 C CA . ASN A 1 197 ? -4.390 15.261 28.468 1.00 76.81 197 ASN A CA 1
ATOM 1538 C C . ASN A 1 197 ? -5.416 14.523 27.580 1.00 76.81 197 ASN A C 1
ATOM 1540 O O . ASN A 1 197 ? -6.471 15.066 27.255 1.00 76.81 197 ASN A O 1
ATOM 1544 N N . GLN A 1 198 ? -5.082 13.303 27.155 1.00 85.31 198 GLN A N 1
ATOM 1545 C CA . GLN A 1 198 ? -5.933 12.457 26.308 1.00 85.31 198 GLN A CA 1
ATOM 1546 C C . GLN A 1 198 ? -6.863 11.564 27.130 1.00 85.31 198 GLN A C 1
ATOM 1548 O O . GLN A 1 198 ? -6.452 10.995 28.145 1.00 85.31 198 GLN A O 1
ATOM 1553 N N . SER A 1 199 ? -8.088 11.348 26.638 1.00 92.56 199 SER A N 1
ATOM 1554 C CA . SER A 1 199 ? -8.998 10.358 27.225 1.00 92.56 199 SER A CA 1
ATOM 1555 C C . SER A 1 199 ? -8.437 8.935 27.095 1.00 92.56 199 SER A C 1
ATOM 1557 O O . SER A 1 199 ? -7.647 8.636 26.198 1.00 92.56 199 SER A O 1
ATOM 1559 N N . VAL A 1 200 ? -8.881 8.021 27.964 1.00 94.81 200 VAL A N 1
ATOM 1560 C CA . VAL A 1 200 ? -8.484 6.598 27.919 1.00 94.81 200 VAL A CA 1
ATOM 1561 C C . VAL A 1 200 ? -8.800 5.978 26.545 1.00 94.81 200 VAL A C 1
ATOM 1563 O O . VAL A 1 200 ? -8.003 5.207 26.015 1.00 94.81 200 VAL A O 1
ATOM 1566 N N . TRP A 1 201 ? -9.916 6.364 25.917 1.00 96.56 201 TRP A N 1
ATOM 1567 C CA . TRP A 1 201 ? -10.302 5.898 24.581 1.00 96.56 201 TRP A CA 1
ATOM 1568 C C . TRP A 1 201 ? -9.397 6.429 23.474 1.00 96.56 201 TRP A C 1
ATOM 1570 O O . TRP A 1 201 ? -9.007 5.667 22.590 1.00 96.56 201 TRP A O 1
ATOM 1580 N N . GLN A 1 202 ? -9.002 7.700 23.547 1.00 95.19 202 GLN A N 1
ATOM 1581 C CA . GLN A 1 202 ? -8.044 8.279 22.609 1.00 95.19 202 GLN A CA 1
ATOM 1582 C C . GLN A 1 202 ? -6.665 7.614 22.727 1.00 95.19 202 GLN A C 1
ATOM 1584 O O . GLN A 1 202 ? -6.020 7.339 21.711 1.00 95.19 202 GLN A O 1
ATOM 1589 N N . GLN A 1 203 ? -6.230 7.292 23.949 1.00 95.38 203 GLN A N 1
ATOM 1590 C CA . GLN A 1 203 ? -4.987 6.554 24.171 1.00 95.38 203 GLN A CA 1
ATOM 1591 C C . GLN A 1 203 ? -5.071 5.131 23.589 1.00 95.38 203 GLN A C 1
ATOM 1593 O O . GLN A 1 203 ? -4.147 4.711 22.895 1.00 95.38 203 GLN A O 1
ATOM 1598 N N . MET A 1 204 ? -6.182 4.405 23.789 1.00 97.56 204 MET A N 1
ATOM 1599 C CA . MET A 1 204 ? -6.388 3.080 23.175 1.00 97.56 204 MET A CA 1
ATOM 1600 C C . MET A 1 204 ? -6.392 3.147 21.645 1.00 97.56 204 MET A C 1
ATOM 1602 O O . MET A 1 204 ? -5.695 2.364 21.001 1.00 97.56 204 MET A O 1
ATOM 1606 N N . TYR A 1 205 ? -7.115 4.107 21.063 1.00 97.06 205 TYR A N 1
ATOM 1607 C CA . TYR A 1 205 ? -7.133 4.338 19.618 1.00 97.06 205 TYR A CA 1
ATOM 1608 C C . TYR A 1 205 ? -5.721 4.571 19.068 1.00 97.06 205 TYR A C 1
ATOM 1610 O O . TYR A 1 205 ? -5.293 3.906 18.124 1.00 97.06 205 TYR A O 1
ATOM 1618 N N . THR A 1 206 ? -4.963 5.466 19.705 1.00 94.38 206 THR A N 1
ATOM 1619 C CA . THR A 1 206 ? -3.593 5.794 19.294 1.00 94.38 206 THR A CA 1
ATOM 1620 C C . THR A 1 206 ? -2.674 4.575 19.402 1.00 94.38 206 THR A C 1
ATOM 1622 O O . THR A 1 206 ? -1.894 4.316 18.487 1.00 94.38 206 THR A O 1
ATOM 1625 N N . ALA A 1 207 ? -2.802 3.778 20.470 1.00 96.31 207 ALA A N 1
ATOM 1626 C CA . ALA A 1 207 ? -2.037 2.546 20.659 1.00 96.31 207 ALA A CA 1
ATOM 1627 C C . ALA A 1 207 ? -2.332 1.511 19.556 1.00 96.31 207 ALA A C 1
ATOM 1629 O O . ALA A 1 207 ? -1.408 0.929 18.985 1.00 96.31 207 ALA A O 1
ATOM 1630 N N . MET A 1 208 ? -3.606 1.326 19.193 1.00 97.25 208 MET A N 1
ATOM 1631 C CA . MET A 1 208 ? -4.002 0.466 18.071 1.00 97.25 208 MET A CA 1
ATOM 1632 C C . MET A 1 208 ? -3.439 0.984 16.740 1.00 97.25 208 MET A C 1
ATOM 1634 O O . MET A 1 208 ? -2.897 0.199 15.959 1.00 97.25 208 MET A O 1
ATOM 1638 N N . ARG A 1 209 ? -3.495 2.302 16.501 1.00 94.88 209 ARG A N 1
ATOM 1639 C CA . ARG A 1 209 ? -3.019 2.944 15.265 1.00 94.88 209 ARG A CA 1
ATOM 1640 C C . ARG A 1 209 ? -1.522 2.760 15.018 1.00 94.88 209 ARG A C 1
ATOM 1642 O O . ARG A 1 209 ? -1.110 2.649 13.863 1.00 94.88 209 ARG A O 1
ATOM 1649 N N . ILE A 1 210 ? -0.714 2.699 16.074 1.00 92.31 210 ILE A N 1
ATOM 1650 C CA . ILE A 1 210 ? 0.732 2.422 15.992 1.00 92.31 210 ILE A CA 1
ATOM 1651 C C . ILE A 1 210 ? 1.064 0.920 16.076 1.00 92.31 210 ILE A C 1
ATOM 1653 O O . ILE A 1 210 ? 2.229 0.542 16.184 1.00 92.31 210 ILE A O 1
ATOM 1657 N N . GLY A 1 211 ? 0.051 0.047 16.051 1.00 93.75 211 GLY A N 1
ATOM 1658 C CA . GLY A 1 211 ? 0.217 -1.407 16.071 1.00 93.75 211 GLY A CA 1
ATOM 1659 C C . GLY A 1 211 ? 0.558 -2.005 17.437 1.00 93.75 211 GLY A C 1
ATOM 1660 O O . GLY A 1 211 ? 0.990 -3.155 17.503 1.00 93.75 211 GLY A O 1
ATOM 1661 N N . ARG A 1 212 ? 0.381 -1.249 18.525 1.00 94.88 212 ARG A N 1
ATOM 1662 C CA . ARG A 1 212 ? 0.716 -1.638 19.902 1.00 94.88 212 ARG A CA 1
ATOM 1663 C C . ARG A 1 212 ? -0.533 -2.001 20.693 1.00 94.88 212 ARG A C 1
ATOM 1665 O O . ARG A 1 212 ? -0.934 -1.324 21.635 1.00 94.88 212 ARG A O 1
ATOM 1672 N N . TYR A 1 213 ? -1.155 -3.102 20.281 1.00 96.25 213 TYR A N 1
ATOM 1673 C CA . TYR A 1 213 ? -2.366 -3.645 20.908 1.00 96.25 213 TYR A CA 1
ATOM 1674 C C . TYR A 1 213 ? -2.125 -4.111 22.350 1.00 96.25 213 TYR A C 1
ATOM 1676 O O . TYR A 1 213 ? -3.046 -4.076 23.155 1.00 96.25 213 TYR A O 1
ATOM 1684 N N . ASP A 1 214 ? -0.885 -4.454 22.699 1.00 95.75 214 ASP A N 1
ATOM 1685 C CA . ASP A 1 214 ? -0.448 -4.712 24.073 1.00 95.75 214 ASP A CA 1
ATOM 1686 C C . ASP A 1 214 ? -0.537 -3.453 24.958 1.00 95.75 214 ASP A C 1
ATOM 1688 O O . ASP A 1 214 ? -0.978 -3.514 26.103 1.00 95.75 214 ASP A O 1
ATOM 1692 N N . VAL A 1 215 ? -0.188 -2.281 24.413 1.00 96.38 215 VAL A N 1
ATOM 1693 C CA . VAL A 1 215 ? -0.365 -0.992 25.103 1.00 96.38 215 VAL A CA 1
ATOM 1694 C C . VAL A 1 215 ? -1.854 -0.663 25.227 1.00 96.38 215 VAL A C 1
ATOM 1696 O O . VAL A 1 215 ? -2.297 -0.216 26.284 1.00 96.38 215 VAL A O 1
ATOM 1699 N N . ALA A 1 216 ? -2.641 -0.923 24.178 1.00 97.56 216 ALA A N 1
ATOM 1700 C CA . ALA A 1 216 ? -4.090 -0.736 24.215 1.00 97.56 216 ALA A CA 1
ATOM 1701 C C . ALA A 1 216 ? -4.759 -1.633 25.275 1.00 97.56 216 ALA A C 1
ATOM 1703 O O . ALA A 1 216 ? -5.617 -1.151 26.011 1.00 97.56 216 ALA A O 1
ATOM 1704 N N . GLU A 1 217 ? -4.338 -2.897 25.401 1.00 97.12 217 GLU A N 1
ATOM 1705 C CA . GLU A 1 217 ? -4.797 -3.824 26.445 1.00 97.12 217 GLU A CA 1
ATOM 1706 C C . GLU A 1 217 ? -4.526 -3.268 27.853 1.00 97.12 217 GLU A C 1
ATOM 1708 O O . GLU A 1 217 ? -5.428 -3.238 28.691 1.00 97.12 217 GLU A O 1
ATOM 1713 N N . GLU A 1 218 ? -3.308 -2.779 28.112 1.00 95.12 218 GLU A N 1
ATOM 1714 C CA . GLU A 1 218 ? -2.941 -2.193 29.408 1.00 95.12 218 GLU A CA 1
ATOM 1715 C C . GLU A 1 218 ? -3.805 -0.969 29.745 1.00 95.12 218 GLU A C 1
ATOM 1717 O O . GLU A 1 218 ? -4.272 -0.803 30.875 1.00 95.12 218 GLU A O 1
ATOM 1722 N N . ILE A 1 219 ? -4.061 -0.109 28.756 1.00 95.56 219 ILE A N 1
ATOM 1723 C CA . ILE A 1 219 ? -4.922 1.065 28.923 1.00 95.56 219 ILE A CA 1
ATOM 1724 C C . ILE A 1 219 ? -6.371 0.634 29.194 1.00 95.56 219 ILE A C 1
ATOM 1726 O O . ILE A 1 219 ? -7.020 1.193 30.081 1.00 95.56 219 ILE A O 1
ATOM 1730 N N . ALA A 1 220 ? -6.863 -0.401 28.507 1.00 96.38 220 ALA A N 1
ATOM 1731 C CA . ALA A 1 220 ? -8.224 -0.908 28.667 1.00 96.38 220 ALA A CA 1
ATOM 1732 C C . ALA A 1 220 ? -8.533 -1.394 30.088 1.00 96.38 220 ALA A C 1
ATOM 1734 O O . ALA A 1 220 ? -9.697 -1.357 30.499 1.00 96.38 220 ALA A O 1
ATOM 1735 N N . ARG A 1 221 ? -7.523 -1.775 30.884 1.00 93.75 221 ARG A N 1
ATOM 1736 C CA . ARG A 1 221 ? -7.709 -2.134 32.303 1.00 93.75 221 ARG A CA 1
ATOM 1737 C C . ARG A 1 221 ? -8.334 -1.012 33.126 1.00 93.75 221 ARG A C 1
ATOM 1739 O O . ARG A 1 221 ? -9.138 -1.282 34.013 1.00 93.75 221 ARG A O 1
ATOM 1746 N N . GLN A 1 222 ? -8.059 0.243 32.770 1.00 92.81 222 GLN A N 1
ATOM 1747 C CA . GLN A 1 222 ? -8.612 1.424 33.444 1.00 92.81 222 GLN A CA 1
ATOM 1748 C C . GLN A 1 222 ? -10.116 1.603 33.199 1.00 92.81 222 GLN A C 1
ATOM 1750 O O . GLN A 1 222 ? -10.780 2.305 33.953 1.00 92.81 222 GLN A O 1
ATOM 1755 N N . THR A 1 223 ? -10.669 0.960 32.165 1.00 91.81 223 THR A N 1
ATOM 1756 C CA . THR A 1 223 ? -12.110 1.017 31.869 1.00 91.81 223 THR A CA 1
ATOM 1757 C C . THR A 1 223 ? -12.938 0.082 32.751 1.00 91.81 223 THR A C 1
ATOM 1759 O O . THR A 1 223 ? -14.160 0.197 32.777 1.00 91.81 223 THR A O 1
ATOM 1762 N N . GLY A 1 224 ? -12.304 -0.889 33.424 1.00 91.69 224 GLY A N 1
ATOM 1763 C CA . GLY A 1 224 ? -12.992 -1.935 34.186 1.00 91.69 224 GLY A CA 1
ATOM 1764 C C . GLY A 1 224 ? -13.785 -2.944 33.339 1.00 91.69 224 GLY A C 1
ATOM 1765 O O . GLY A 1 224 ? -14.393 -3.853 33.899 1.00 91.69 224 GLY A O 1
ATOM 1766 N N . ASN A 1 225 ? -13.783 -2.833 32.003 1.00 95.44 225 ASN A N 1
ATOM 1767 C CA . ASN A 1 225 ? -14.540 -3.730 31.131 1.00 95.44 225 ASN A CA 1
ATOM 1768 C C . ASN A 1 225 ? -13.720 -4.976 30.746 1.00 95.44 225 ASN A C 1
ATOM 1770 O O . ASN A 1 225 ? -12.750 -4.888 29.993 1.00 95.44 225 ASN A O 1
ATOM 1774 N N . GLN A 1 226 ? -14.125 -6.146 31.248 1.00 95.31 226 GLN A N 1
ATOM 1775 C CA . GLN A 1 226 ? -13.407 -7.407 31.021 1.00 95.31 226 GLN A CA 1
ATOM 1776 C C . GLN A 1 226 ? -13.462 -7.884 29.563 1.00 95.31 226 GLN A C 1
ATOM 1778 O O . GLN A 1 226 ? -12.461 -8.386 29.058 1.00 95.31 226 GLN A O 1
ATOM 1783 N N . ALA A 1 227 ? -14.591 -7.696 28.870 1.00 96.25 227 ALA A N 1
ATOM 1784 C CA . ALA A 1 227 ? -14.733 -8.096 27.468 1.00 96.25 227 ALA A CA 1
ATOM 1785 C C . ALA A 1 227 ? -13.800 -7.283 26.557 1.00 96.25 227 ALA A C 1
ATOM 1787 O O . ALA A 1 227 ? -13.129 -7.843 25.693 1.00 96.25 227 ALA A O 1
ATOM 1788 N N . LEU A 1 228 ? -13.686 -5.972 26.798 1.00 97.75 228 LEU A N 1
ATOM 1789 C CA . LEU A 1 228 ? -12.768 -5.091 26.070 1.00 97.75 228 LEU A CA 1
ATOM 1790 C C . LEU A 1 228 ? -11.306 -5.489 26.294 1.00 97.75 228 LEU A C 1
ATOM 1792 O O . LEU A 1 228 ? -10.529 -5.554 25.343 1.00 97.75 228 LEU A O 1
ATOM 1796 N N . GLN A 1 229 ? -10.939 -5.786 27.543 1.00 96.62 229 GLN A N 1
ATOM 1797 C CA . GLN A 1 229 ? -9.594 -6.256 27.878 1.00 96.62 229 GLN A CA 1
ATOM 1798 C C . GLN A 1 229 ? -9.280 -7.589 27.189 1.00 96.62 229 GLN A C 1
ATOM 1800 O O . GLN A 1 229 ? -8.211 -7.734 26.603 1.00 96.62 229 GLN A O 1
ATOM 1805 N N . ALA A 1 230 ? -10.215 -8.544 27.208 1.00 96.06 230 ALA A N 1
ATOM 1806 C CA . ALA A 1 230 ? -10.049 -9.835 26.545 1.00 96.06 230 ALA A CA 1
ATOM 1807 C C . ALA A 1 230 ? -9.905 -9.687 25.021 1.00 96.06 230 ALA A C 1
ATOM 1809 O O . ALA A 1 230 ? -9.010 -10.291 24.428 1.00 96.06 230 ALA A O 1
ATOM 1810 N N . ALA A 1 231 ? -10.724 -8.836 24.397 1.00 97.12 231 ALA A N 1
ATOM 1811 C CA . ALA A 1 231 ? -10.635 -8.529 22.973 1.00 97.12 231 ALA A CA 1
ATOM 1812 C C . ALA A 1 231 ? -9.254 -7.965 22.599 1.00 97.12 231 ALA A C 1
ATOM 1814 O O . ALA A 1 231 ? -8.593 -8.482 21.699 1.00 97.12 231 ALA A O 1
ATOM 1815 N N . LEU A 1 232 ? -8.774 -6.946 23.317 1.00 97.81 232 LEU A N 1
ATOM 1816 C CA . LEU A 1 232 ? -7.475 -6.329 23.033 1.00 97.81 232 LEU A CA 1
ATOM 1817 C C . LEU A 1 232 ? -6.300 -7.267 23.317 1.00 97.81 232 LEU A C 1
ATOM 1819 O O . LEU A 1 232 ? -5.346 -7.284 22.541 1.00 97.81 232 LEU A O 1
ATOM 1823 N N . LYS A 1 233 ? -6.403 -8.112 24.346 1.00 96.69 233 LYS A N 1
ATOM 1824 C CA . LYS A 1 233 ? -5.426 -9.169 24.622 1.00 96.69 233 LYS A CA 1
ATOM 1825 C C . LYS A 1 233 ? -5.315 -10.159 23.461 1.00 96.69 233 LYS A C 1
ATOM 1827 O O . LYS A 1 233 ? -4.207 -10.497 23.050 1.00 96.69 233 LYS A O 1
ATOM 1832 N N . ASN A 1 234 ? -6.443 -10.581 22.884 1.00 95.75 234 ASN A N 1
ATOM 1833 C CA . ASN A 1 234 ? -6.443 -11.459 21.710 1.00 95.75 234 ASN A CA 1
ATOM 1834 C C . ASN A 1 234 ? -5.750 -10.786 20.513 1.00 95.75 234 ASN A C 1
ATOM 1836 O O . ASN A 1 234 ? -4.935 -11.413 19.840 1.00 95.75 234 ASN A O 1
ATOM 1840 N N . TYR A 1 235 ? -6.013 -9.496 20.276 1.00 96.06 235 TYR A N 1
ATOM 1841 C CA . TYR A 1 235 ? -5.334 -8.735 19.219 1.00 96.06 235 TYR A CA 1
ATOM 1842 C C . TYR A 1 235 ? -3.833 -8.563 19.487 1.00 96.06 235 TYR A C 1
ATOM 1844 O O . TYR A 1 235 ? -3.045 -8.604 18.543 1.00 96.06 235 TYR A O 1
ATOM 1852 N N . ALA A 1 236 ? -3.423 -8.384 20.745 1.00 95.38 236 ALA A N 1
ATOM 1853 C CA . ALA A 1 236 ? -2.018 -8.271 21.134 1.00 95.38 236 ALA A CA 1
ATOM 1854 C C . ALA A 1 236 ? -1.230 -9.568 20.893 1.00 95.38 236 ALA A C 1
ATOM 1856 O O . ALA A 1 236 ? -0.045 -9.516 20.570 1.00 95.38 236 ALA A O 1
ATOM 1857 N N . GLN A 1 237 ? -1.891 -10.721 21.018 1.00 95.19 237 GLN A N 1
ATOM 1858 C CA . GLN A 1 237 ? -1.293 -12.040 20.798 1.00 95.19 237 GLN A CA 1
ATOM 1859 C C . GLN A 1 237 ? -1.297 -12.474 19.326 1.00 95.19 237 GLN A C 1
ATOM 1861 O O . GLN A 1 237 ? -0.548 -13.373 18.953 1.00 95.19 237 GLN A O 1
ATOM 1866 N N . ALA A 1 238 ? -2.115 -11.833 18.491 1.00 95.12 238 ALA A N 1
ATOM 1867 C CA . ALA A 1 238 ? -2.276 -12.173 17.086 1.00 95.12 238 ALA A CA 1
ATOM 1868 C C . ALA A 1 238 ? -1.252 -11.462 16.180 1.00 95.12 238 ALA A C 1
ATOM 1870 O O . ALA A 1 238 ? -1.005 -10.251 16.257 1.00 95.12 238 ALA A O 1
ATOM 1871 N N . THR A 1 239 ? -0.709 -12.212 15.223 1.00 92.44 239 THR A N 1
ATOM 1872 C CA . THR A 1 239 ? 0.044 -11.663 14.090 1.00 92.44 239 THR A CA 1
ATOM 1873 C C . THR A 1 239 ? -0.837 -10.737 13.243 1.00 92.44 239 THR A C 1
ATOM 1875 O O . THR A 1 239 ? -2.065 -10.762 13.321 1.00 92.44 239 THR A O 1
ATOM 1878 N N . ALA A 1 240 ? -0.229 -9.903 12.393 1.00 89.75 240 ALA A N 1
ATOM 1879 C CA . ALA A 1 240 ? -0.985 -8.989 11.530 1.00 89.75 240 ALA A CA 1
ATOM 1880 C C . ALA A 1 240 ? -1.989 -9.720 10.616 1.00 89.75 240 ALA A C 1
ATOM 1882 O O . ALA A 1 240 ? -3.104 -9.245 10.416 1.00 89.75 240 ALA A O 1
ATOM 1883 N N . GLU A 1 241 ? -1.617 -10.891 10.098 1.00 91.00 241 GLU A N 1
ATOM 1884 C CA . GLU A 1 241 ? -2.505 -11.713 9.272 1.00 91.00 241 GLU A CA 1
ATOM 1885 C C . GLU A 1 241 ? -3.628 -12.366 10.070 1.00 91.00 241 GLU A C 1
ATOM 1887 O O . GLU A 1 241 ? -4.758 -12.416 9.591 1.00 91.00 241 GLU A O 1
ATOM 1892 N N . GLU A 1 242 ? -3.341 -12.858 11.278 1.00 94.25 242 GLU A N 1
ATOM 1893 C CA . GLU A 1 242 ? -4.376 -13.392 12.164 1.00 94.25 242 GLU A CA 1
ATOM 1894 C C . GLU A 1 242 ? -5.373 -12.294 12.521 1.00 94.25 242 GLU A C 1
ATOM 1896 O O . GLU A 1 242 ? -6.566 -12.496 12.323 1.00 94.25 242 GLU A O 1
ATOM 1901 N N . ARG A 1 243 ? -4.901 -11.094 12.896 1.00 94.25 243 ARG A N 1
ATOM 1902 C CA . ARG A 1 243 ? -5.753 -9.918 13.149 1.00 94.25 243 ARG A CA 1
ATOM 1903 C C . ARG A 1 243 ? -6.658 -9.559 11.973 1.00 94.25 243 ARG A C 1
ATOM 1905 O O . ARG A 1 243 ? -7.748 -9.048 12.197 1.00 94.25 243 ARG A O 1
ATOM 1912 N N . GLN A 1 244 ? -6.227 -9.795 10.734 1.00 92.94 244 GLN A N 1
ATOM 1913 C CA . GLN A 1 244 ? -7.047 -9.535 9.547 1.00 92.94 244 GLN A CA 1
ATOM 1914 C C . GLN A 1 244 ? -8.137 -10.599 9.325 1.00 92.94 244 GLN A C 1
ATOM 1916 O O . GLN A 1 244 ? -9.117 -10.333 8.637 1.00 92.94 244 GLN A O 1
ATOM 1921 N N . ARG A 1 245 ? -7.972 -11.800 9.893 1.00 91.31 245 ARG A N 1
ATOM 1922 C CA . ARG A 1 245 ? -8.905 -12.936 9.781 1.00 91.31 245 ARG A CA 1
ATOM 1923 C C . ARG A 1 245 ? -9.703 -13.196 11.063 1.00 91.31 245 ARG A C 1
ATOM 1925 O O . ARG A 1 245 ? -10.521 -14.116 11.091 1.00 91.31 245 ARG A O 1
ATOM 1932 N N . MET A 1 246 ? -9.445 -12.438 12.128 1.00 92.50 246 MET A N 1
ATOM 1933 C CA . MET A 1 246 ? -10.175 -12.551 13.387 1.00 92.50 246 MET A CA 1
ATOM 1934 C C . MET A 1 246 ? -11.664 -12.291 13.167 1.00 92.50 246 MET A C 1
ATOM 1936 O O . MET A 1 246 ? -12.060 -11.497 12.316 1.00 92.50 246 MET A O 1
ATOM 1940 N N . ARG A 1 247 ? -12.490 -12.993 13.948 1.00 91.69 247 ARG A N 1
ATOM 1941 C CA . ARG A 1 247 ? -13.931 -12.751 13.973 1.00 91.69 247 ARG A CA 1
ATOM 1942 C C . ARG A 1 247 ? -14.241 -11.474 14.771 1.00 91.69 247 ARG A C 1
ATOM 1944 O O . ARG A 1 247 ? -13.515 -11.187 15.733 1.00 91.69 247 ARG A O 1
ATOM 1951 N N . PRO A 1 248 ? -15.353 -10.792 14.448 1.00 92.81 248 PRO A N 1
ATOM 1952 C CA . PRO A 1 248 ? -15.859 -9.669 15.227 1.00 92.81 248 PRO A CA 1
ATOM 1953 C C . PRO A 1 248 ? -15.992 -10.006 16.713 1.00 92.81 248 PRO A C 1
ATOM 1955 O O . PRO A 1 248 ? -16.496 -11.074 17.073 1.00 92.81 248 PRO A O 1
ATOM 1958 N N . GLN A 1 249 ? -15.589 -9.086 17.587 1.00 95.50 249 GLN A N 1
ATOM 1959 C CA . GLN A 1 249 ? -15.696 -9.243 19.041 1.00 95.50 249 GLN A CA 1
ATOM 1960 C C . GLN A 1 249 ? -17.117 -8.898 19.518 1.00 95.50 249 GLN A C 1
ATOM 1962 O O . GLN A 1 249 ? -17.339 -7.884 20.178 1.00 95.50 249 GLN A O 1
ATOM 1967 N N . VAL A 1 250 ? -18.094 -9.731 19.142 1.00 93.00 250 VAL A N 1
ATOM 1968 C CA . VAL A 1 250 ? -19.542 -9.487 19.327 1.00 93.00 250 VAL A CA 1
ATOM 1969 C C . VAL A 1 250 ? -19.963 -9.206 20.773 1.00 93.00 250 VAL A C 1
ATOM 1971 O O . VAL A 1 250 ? -20.923 -8.470 20.991 1.00 93.00 250 VAL A O 1
ATOM 1974 N N . ASP A 1 251 ? -19.207 -9.681 21.765 1.00 93.62 251 ASP A N 1
ATOM 1975 C CA . ASP A 1 251 ? -19.450 -9.392 23.186 1.00 93.62 251 ASP A CA 1
ATOM 1976 C C . ASP A 1 251 ? -19.387 -7.883 23.509 1.00 93.62 251 ASP A C 1
ATOM 1978 O O . ASP A 1 251 ? -19.961 -7.416 24.497 1.00 93.62 251 ASP A O 1
ATOM 1982 N N . LEU A 1 252 ? -18.739 -7.088 22.648 1.00 96.44 252 LEU A N 1
ATOM 1983 C CA . LEU A 1 252 ? -18.643 -5.634 22.772 1.00 96.44 252 LEU A CA 1
ATOM 1984 C C . LEU A 1 252 ? -19.870 -4.879 22.241 1.00 96.44 252 LEU A C 1
ATOM 1986 O O . LEU A 1 252 ? -19.946 -3.667 22.442 1.00 96.44 252 LEU A O 1
ATOM 1990 N N . GLN A 1 253 ? -20.847 -5.542 21.610 1.00 94.81 253 GLN A N 1
ATOM 1991 C CA . GLN A 1 253 ? -22.043 -4.874 21.070 1.00 94.81 253 GLN A CA 1
ATOM 1992 C C . GLN A 1 253 ? -22.840 -4.140 22.156 1.00 94.81 253 GLN A C 1
ATOM 1994 O O . GLN A 1 253 ? -23.269 -3.005 21.959 1.00 94.81 253 GLN A O 1
ATOM 1999 N N . SER A 1 254 ? -22.972 -4.747 23.338 1.00 93.81 254 SER A N 1
ATOM 2000 C CA . SER A 1 254 ? -23.647 -4.118 24.482 1.00 93.81 254 SER A CA 1
ATOM 2001 C C . SER A 1 254 ? -22.941 -2.839 24.946 1.00 93.81 254 SER A C 1
ATOM 2003 O O . SER A 1 254 ? -23.596 -1.861 25.298 1.00 93.81 254 SER A O 1
ATOM 2005 N N . LEU A 1 255 ? -21.605 -2.821 24.904 1.00 95.56 255 LEU A N 1
ATOM 2006 C CA . LEU A 1 255 ? -20.782 -1.661 25.243 1.00 95.56 255 LEU A CA 1
ATOM 2007 C C . LEU A 1 255 ? -20.850 -0.579 24.155 1.00 95.56 255 LEU A C 1
ATOM 2009 O O . LEU A 1 255 ? -20.855 0.614 24.473 1.00 95.56 255 LEU A O 1
ATOM 2013 N N . TYR A 1 256 ? -20.925 -0.997 22.889 1.00 96.31 256 TYR A N 1
ATOM 2014 C CA . TYR A 1 256 ? -21.101 -0.120 21.735 1.00 96.31 256 TYR A CA 1
ATOM 2015 C C . TYR A 1 256 ? -22.441 0.621 21.790 1.00 96.31 256 TYR A C 1
ATOM 2017 O O . TYR A 1 256 ? -22.474 1.829 21.586 1.00 96.31 256 TYR A O 1
ATOM 2025 N N . ALA A 1 257 ? -23.522 -0.069 22.158 1.00 94.25 257 ALA A N 1
ATOM 2026 C CA . ALA A 1 257 ? -24.871 0.494 22.205 1.00 94.25 257 ALA A CA 1
ATOM 2027 C C . ALA A 1 257 ? -25.098 1.549 23.309 1.00 94.25 257 ALA A C 1
ATOM 2029 O O . ALA A 1 257 ? -26.137 2.208 23.314 1.00 94.25 257 ALA A O 1
ATOM 2030 N N . GLN A 1 258 ? -24.163 1.719 24.249 1.00 94.69 258 GLN A N 1
ATOM 2031 C CA . GLN A 1 258 ? -24.304 2.686 25.342 1.00 94.69 258 GLN A CA 1
ATOM 2032 C C . GLN A 1 258 ? -24.201 4.134 24.844 1.00 94.69 258 GLN A C 1
ATOM 2034 O O . GLN A 1 258 ? -23.352 4.454 24.010 1.00 94.69 258 GLN A O 1
ATOM 2039 N N . ASP A 1 259 ? -24.977 5.037 25.449 1.00 93.69 259 ASP A N 1
ATOM 2040 C CA . ASP A 1 259 ? -24.998 6.464 25.091 1.00 93.69 259 ASP A CA 1
ATOM 2041 C C . ASP A 1 259 ? -23.616 7.142 25.041 1.00 93.69 259 ASP A C 1
ATOM 2043 O O . ASP A 1 259 ? -23.373 7.888 24.089 1.00 93.69 259 ASP A O 1
ATOM 2047 N N . PRO A 1 260 ? -22.654 6.864 25.950 1.00 94.12 260 PRO A N 1
ATOM 2048 C CA . PRO A 1 260 ? -21.342 7.505 25.878 1.00 94.12 260 PRO A CA 1
ATOM 2049 C C . PRO A 1 260 ? -20.538 7.147 24.619 1.00 94.12 260 PRO A C 1
ATOM 2051 O O . PRO A 1 260 ? -19.645 7.898 24.234 1.00 94.12 260 PRO A O 1
ATOM 2054 N N . THR A 1 261 ? -20.832 6.018 23.961 1.00 94.00 261 THR A N 1
ATOM 2055 C CA . THR A 1 261 ? -20.204 5.655 22.679 1.00 94.00 261 THR A CA 1
ATOM 2056 C C . THR A 1 261 ? -20.648 6.594 21.559 1.00 94.00 261 THR A C 1
ATOM 2058 O O . THR A 1 261 ? -19.878 6.846 20.642 1.00 94.00 261 THR A O 1
ATOM 2061 N N . ARG A 1 262 ? -21.861 7.156 21.638 1.00 87.50 262 ARG A N 1
ATOM 2062 C CA . ARG A 1 262 ? -22.369 8.108 20.638 1.00 87.50 262 ARG A CA 1
ATOM 2063 C C . ARG A 1 262 ? -21.729 9.490 20.760 1.00 87.50 262 ARG A C 1
ATOM 2065 O O . ARG A 1 262 ? -21.722 10.238 19.789 1.00 87.50 262 ARG A O 1
ATOM 2072 N N . THR A 1 263 ? -21.219 9.838 21.941 1.00 90.38 263 THR A N 1
ATOM 2073 C CA . THR A 1 263 ? -20.651 11.166 22.227 1.00 90.38 263 THR A CA 1
ATOM 2074 C C . THR A 1 263 ? -19.125 11.211 22.173 1.00 90.38 263 THR A C 1
ATOM 2076 O O . THR A 1 263 ? -18.565 12.275 21.933 1.00 90.38 263 THR A O 1
ATOM 2079 N N . ASP A 1 264 ? -18.438 10.088 22.405 1.00 95.12 264 ASP A N 1
ATOM 2080 C CA . ASP A 1 264 ? -16.973 9.995 22.334 1.00 95.12 264 ASP A CA 1
ATOM 2081 C C . ASP A 1 264 ? -16.551 9.293 21.032 1.00 95.12 264 ASP A C 1
ATOM 2083 O O . ASP A 1 264 ? -16.671 8.074 20.891 1.00 95.12 264 ASP A O 1
ATOM 2087 N N . ALA A 1 265 ? -16.027 10.071 20.080 1.00 95.06 265 ALA A N 1
ATOM 2088 C CA . ALA A 1 265 ? -15.617 9.572 18.767 1.00 95.06 265 ALA A CA 1
ATOM 2089 C C . ALA A 1 265 ? -14.492 8.524 18.841 1.00 95.06 265 ALA A C 1
ATOM 2091 O O . ALA A 1 265 ? -14.476 7.583 18.047 1.00 95.06 265 ALA A O 1
ATOM 2092 N N . TYR A 1 266 ? -13.572 8.634 19.807 1.00 96.88 266 TYR A N 1
ATOM 2093 C CA . TYR A 1 266 ? -12.503 7.648 19.978 1.00 96.88 266 TYR A CA 1
ATOM 2094 C C . TYR A 1 266 ? -13.037 6.356 20.587 1.00 96.88 266 TYR A C 1
ATOM 2096 O O . TYR A 1 266 ? -12.623 5.268 20.184 1.00 96.88 266 TYR A O 1
ATOM 2104 N N . ARG A 1 267 ? -14.000 6.457 21.511 1.00 97.62 267 ARG A N 1
ATOM 2105 C CA . ARG A 1 267 ? -14.726 5.288 22.018 1.00 97.62 267 ARG A CA 1
ATOM 2106 C C . ARG A 1 267 ? -15.467 4.576 20.891 1.00 97.62 267 ARG A C 1
ATOM 2108 O O . ARG A 1 267 ? -15.350 3.356 20.771 1.00 97.62 267 ARG A O 1
ATOM 2115 N N . GLN A 1 268 ? -16.180 5.328 20.052 1.00 97.31 268 GLN A N 1
ATOM 2116 C CA . GLN A 1 268 ? -16.864 4.782 18.884 1.00 97.31 268 GLN A CA 1
ATOM 2117 C C . GLN A 1 268 ? -15.880 4.089 17.940 1.00 97.31 268 GLN A C 1
ATOM 2119 O O . GLN A 1 268 ? -16.129 2.952 17.553 1.00 97.31 268 GLN A O 1
ATOM 2124 N N . ALA A 1 269 ? -14.738 4.715 17.639 1.00 98.06 269 ALA A N 1
ATOM 2125 C CA . ALA A 1 269 ? -13.711 4.157 16.763 1.00 98.06 269 ALA A CA 1
ATOM 2126 C C . ALA A 1 269 ? -13.129 2.836 17.289 1.00 98.06 269 ALA A C 1
ATOM 2128 O O . ALA A 1 269 ? -13.111 1.846 16.563 1.00 98.06 269 ALA A O 1
ATOM 2129 N N . VAL A 1 270 ? -12.690 2.792 18.554 1.00 98.38 270 VAL A N 1
ATOM 2130 C CA . VAL A 1 270 ? -12.104 1.581 19.159 1.00 98.38 270 VAL A CA 1
ATOM 2131 C C . VAL A 1 270 ? -13.089 0.415 19.105 1.00 98.38 270 VAL A C 1
ATOM 2133 O O . VAL A 1 270 ? -12.735 -0.675 18.657 1.00 98.38 270 VAL A O 1
ATOM 2136 N N . LEU A 1 271 ? -14.335 0.641 19.526 1.00 98.12 271 LEU A N 1
ATOM 2137 C CA . LEU A 1 271 ? -15.343 -0.415 19.559 1.00 98.12 271 LEU A CA 1
ATOM 2138 C C . LEU A 1 271 ? -15.777 -0.835 18.151 1.00 98.12 271 LEU A C 1
ATOM 2140 O O . LEU A 1 271 ? -15.917 -2.027 17.897 1.00 98.12 271 LEU A O 1
ATOM 2144 N N . PHE A 1 272 ? -15.927 0.113 17.223 1.00 97.62 272 PHE A N 1
ATOM 2145 C CA . PHE A 1 272 ? -16.271 -0.176 15.831 1.00 97.62 272 PHE A CA 1
ATOM 2146 C C . PHE A 1 272 ? -15.215 -1.055 15.153 1.00 97.62 272 PHE A C 1
ATOM 2148 O O . PHE A 1 272 ? -15.567 -2.015 14.474 1.00 97.62 272 PHE A O 1
ATOM 2155 N N . LEU A 1 273 ? -13.928 -0.768 15.381 1.00 97.06 273 LEU A N 1
ATOM 2156 C CA . LEU A 1 273 ? -12.815 -1.548 14.835 1.00 97.06 273 LEU A CA 1
ATOM 2157 C C . LEU A 1 273 ? -12.734 -2.963 15.416 1.00 97.06 273 LEU A C 1
ATOM 2159 O O . LEU A 1 273 ? -12.419 -3.887 14.679 1.00 97.06 273 LEU A O 1
ATOM 2163 N N . LEU A 1 274 ? -13.003 -3.148 16.714 1.00 97.19 274 LEU A N 1
ATOM 2164 C CA . LEU A 1 274 ? -13.011 -4.478 17.347 1.00 97.19 274 LEU A CA 1
ATOM 2165 C C . LEU A 1 274 ? -14.248 -5.306 16.964 1.00 97.19 274 LEU A C 1
ATOM 2167 O O . LEU A 1 274 ? -14.222 -6.536 17.009 1.00 97.19 274 LEU A O 1
ATOM 2171 N N . LEU A 1 275 ? -15.339 -4.637 16.592 1.00 96.12 275 LEU A N 1
ATOM 2172 C CA . LEU A 1 275 ? -16.542 -5.257 16.041 1.00 96.12 275 LEU A CA 1
ATOM 2173 C C . LEU A 1 275 ? -16.453 -5.465 14.526 1.00 96.12 275 LEU A C 1
ATOM 2175 O O . LEU A 1 275 ? -17.379 -6.012 13.934 1.00 96.12 275 LEU A O 1
ATOM 2179 N N . ASP A 1 276 ? -15.384 -5.013 13.874 1.00 91.94 276 ASP A N 1
ATOM 2180 C CA . ASP A 1 276 ? -15.253 -5.001 12.417 1.00 91.94 276 ASP A CA 1
ATOM 2181 C C . ASP A 1 276 ? -16.473 -4.360 11.738 1.00 91.94 276 ASP A C 1
ATOM 2183 O O . ASP A 1 276 ? -16.921 -4.834 10.700 1.00 91.94 276 ASP A O 1
ATOM 2187 N N . GLY A 1 277 ? -17.093 -3.362 12.374 1.00 89.50 277 GLY A N 1
ATOM 2188 C CA . GLY A 1 277 ? -18.343 -2.746 11.929 1.00 89.50 277 GLY A CA 1
ATOM 2189 C C . GLY A 1 277 ? -19.638 -3.525 12.204 1.00 89.50 277 GLY A C 1
ATOM 2190 O O . GLY A 1 277 ? -20.708 -2.992 11.942 1.00 89.50 277 GLY A O 1
ATOM 2191 N N . HIS A 1 278 ? -19.593 -4.730 12.785 1.00 88.50 278 HIS A N 1
ATOM 2192 C CA . HIS A 1 278 ? -20.777 -5.518 13.171 1.00 88.50 278 HIS A CA 1
ATOM 2193 C C . HIS A 1 278 ? -21.422 -4.980 14.460 1.00 88.50 278 HIS A C 1
ATOM 2195 O O . HIS A 1 278 ? -21.498 -5.656 15.490 1.00 88.50 278 HIS A O 1
ATOM 2201 N N . THR A 1 279 ? -21.893 -3.739 14.402 1.00 87.94 279 THR A N 1
ATOM 2202 C CA . THR A 1 279 ? -22.478 -2.988 15.523 1.00 87.94 279 THR A CA 1
ATOM 2203 C C . THR A 1 279 ? -23.917 -3.397 15.852 1.00 87.94 279 THR A C 1
ATOM 2205 O O . THR A 1 279 ? -24.457 -2.958 16.863 1.00 87.94 279 THR A O 1
ATOM 2208 N N . GLY A 1 280 ? -24.536 -4.246 15.021 1.00 84.19 280 GLY A N 1
ATOM 2209 C CA . GLY A 1 280 ? -25.971 -4.561 15.064 1.00 84.19 280 GLY A CA 1
ATOM 2210 C C . GLY A 1 280 ? -26.833 -3.588 14.249 1.00 84.19 280 GLY A C 1
ATOM 2211 O O . GLY A 1 280 ? -28.046 -3.763 14.168 1.00 84.19 280 GLY A O 1
ATOM 2212 N N . GLU A 1 281 ? -26.209 -2.582 13.635 1.00 87.06 281 GLU A N 1
ATOM 2213 C CA . GLU A 1 281 ? -26.829 -1.624 12.718 1.00 87.06 281 GLU A CA 1
ATOM 2214 C C . GLU A 1 281 ? -26.905 -2.185 11.288 1.00 87.06 281 GLU A C 1
ATOM 2216 O O . GLU A 1 281 ? -26.166 -3.108 10.937 1.00 87.06 281 GLU A O 1
ATOM 2221 N N . ASP A 1 282 ? -27.764 -1.609 10.441 1.00 89.50 282 ASP A N 1
ATOM 2222 C CA . ASP A 1 282 ? -27.793 -1.942 9.013 1.00 89.50 282 ASP A CA 1
ATOM 2223 C C . ASP A 1 282 ? -26.519 -1.475 8.278 1.00 89.50 282 ASP A C 1
ATOM 2225 O O . ASP A 1 282 ? -25.837 -0.543 8.708 1.00 89.50 282 ASP A O 1
ATOM 2229 N N . GLU A 1 283 ? -26.201 -2.102 7.141 1.00 87.50 283 GLU A N 1
ATOM 2230 C CA . GLU A 1 283 ? -24.964 -1.848 6.381 1.00 87.50 283 GLU A CA 1
ATOM 2231 C C . GLU A 1 283 ? -24.792 -0.372 5.966 1.00 87.50 283 GLU A C 1
ATOM 2233 O O . GLU A 1 283 ? -23.676 0.155 5.980 1.00 87.50 283 GLU A O 1
ATOM 2238 N N . LYS A 1 284 ? -25.884 0.340 5.644 1.00 88.81 284 LYS A N 1
ATOM 2239 C CA . LYS A 1 284 ? -25.810 1.758 5.250 1.00 88.81 284 LYS A CA 1
ATOM 2240 C C . LYS A 1 284 ? -25.467 2.633 6.444 1.00 88.81 284 LYS A C 1
ATOM 2242 O O . LYS A 1 284 ? -24.713 3.599 6.301 1.00 88.81 284 LYS A O 1
ATOM 2247 N N . LEU A 1 285 ? -26.022 2.321 7.612 1.00 91.06 285 LEU A N 1
ATOM 2248 C CA . LEU A 1 285 ? -25.682 3.015 8.844 1.00 91.06 285 LEU A CA 1
ATOM 2249 C C . LEU A 1 285 ? -24.229 2.735 9.245 1.00 91.06 285 LEU A C 1
ATOM 2251 O O . LEU A 1 285 ? -23.510 3.686 9.531 1.00 91.06 285 LEU A O 1
ATOM 2255 N N . GLN A 1 286 ? -23.750 1.493 9.136 1.00 91.81 286 GLN A N 1
ATOM 2256 C CA . GLN A 1 286 ? -22.341 1.152 9.384 1.00 91.81 286 GLN A CA 1
ATOM 2257 C C . GLN A 1 286 ? -21.383 1.957 8.490 1.00 91.81 286 GLN A C 1
ATOM 2259 O O . GLN A 1 286 ? -20.396 2.514 8.972 1.00 91.81 286 GLN A O 1
ATOM 2264 N N . ALA A 1 287 ? -21.688 2.073 7.194 1.00 90.81 287 ALA A N 1
ATOM 2265 C CA . ALA A 1 287 ? -20.919 2.885 6.252 1.00 90.81 287 ALA A CA 1
ATOM 2266 C C . ALA A 1 287 ? -20.873 4.373 6.643 1.00 90.81 287 ALA A C 1
ATOM 2268 O O . ALA A 1 287 ? -19.803 4.990 6.617 1.00 90.81 287 ALA A O 1
ATOM 2269 N N . ARG A 1 288 ? -22.017 4.946 7.040 1.00 91.88 288 ARG A N 1
ATOM 2270 C CA . ARG A 1 288 ? -22.108 6.337 7.522 1.00 91.88 288 ARG A CA 1
ATOM 2271 C C . ARG A 1 288 ? -21.339 6.540 8.821 1.00 91.88 288 ARG A C 1
ATOM 2273 O O . ARG A 1 288 ? -20.649 7.545 8.967 1.00 91.88 288 ARG A O 1
ATOM 2280 N N . THR A 1 289 ? -21.427 5.582 9.736 1.00 94.38 289 THR A N 1
ATOM 2281 C CA . THR A 1 289 ? -20.691 5.587 10.998 1.00 94.38 289 THR A CA 1
ATOM 2282 C C . THR A 1 289 ? -19.187 5.539 10.753 1.00 94.38 289 THR A C 1
ATOM 2284 O O . THR A 1 289 ? -18.459 6.343 11.328 1.00 94.38 289 THR A O 1
ATOM 2287 N N . LEU A 1 290 ? -18.708 4.671 9.856 1.00 94.06 290 LEU A N 1
ATOM 2288 C CA . LEU A 1 290 ? -17.290 4.619 9.494 1.00 94.06 290 LEU A CA 1
ATOM 2289 C C . LEU A 1 290 ? -16.813 5.951 8.901 1.00 94.06 290 LEU A C 1
ATOM 2291 O O . LEU A 1 290 ? -15.754 6.441 9.284 1.00 94.06 290 LEU A O 1
ATOM 2295 N N . TYR A 1 291 ? -17.603 6.565 8.016 1.00 90.88 291 TYR A N 1
ATOM 2296 C CA . TYR A 1 291 ? -17.298 7.895 7.486 1.00 90.88 291 TYR A CA 1
ATOM 2297 C C . TYR A 1 291 ? -17.197 8.949 8.602 1.00 90.88 291 TYR A C 1
ATOM 2299 O O . TYR A 1 291 ? -16.206 9.671 8.665 1.00 90.88 291 TYR A O 1
ATOM 2307 N N . ALA A 1 292 ? -18.169 8.990 9.519 1.00 93.12 292 ALA A N 1
ATOM 2308 C CA . ALA A 1 292 ? -18.167 9.921 10.648 1.00 93.12 292 ALA A CA 1
ATOM 2309 C C . ALA A 1 292 ? -16.976 9.697 11.596 1.00 93.12 292 ALA A C 1
ATOM 2311 O O . ALA A 1 292 ? -16.374 10.658 12.074 1.00 93.12 292 ALA A O 1
ATOM 2312 N N . ILE A 1 293 ? -16.595 8.439 11.843 1.00 94.75 293 ILE A N 1
ATOM 2313 C CA . ILE A 1 293 ? -15.378 8.109 12.592 1.00 94.75 293 ILE A CA 1
ATOM 2314 C C . ILE A 1 293 ? -14.167 8.700 11.869 1.00 94.75 293 ILE A C 1
ATOM 2316 O O . ILE A 1 293 ? -13.426 9.466 12.481 1.00 94.75 293 ILE A O 1
ATOM 2320 N N . CYS A 1 294 ? -13.996 8.405 10.576 1.00 90.31 294 CYS A N 1
ATOM 2321 C CA . CYS A 1 294 ? -12.878 8.901 9.774 1.00 90.31 294 CYS A CA 1
ATOM 2322 C C . CYS A 1 294 ? -12.735 10.428 9.833 1.00 90.31 294 CYS A C 1
ATOM 2324 O O . CYS A 1 294 ? -11.608 10.900 9.917 1.00 90.31 294 CY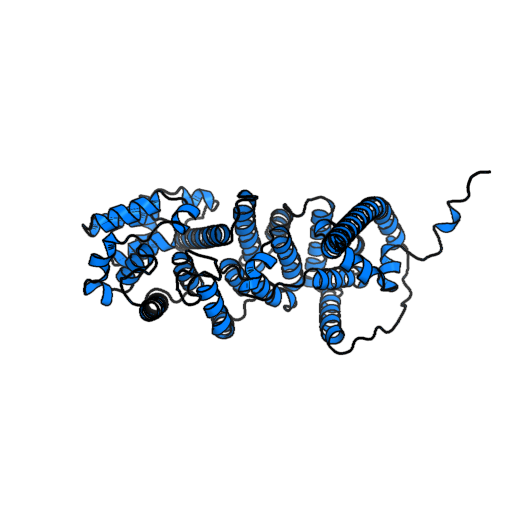S A O 1
ATOM 2326 N N . THR A 1 295 ? -13.835 11.188 9.838 1.00 88.19 295 THR A N 1
ATOM 2327 C CA . THR A 1 295 ? -13.794 12.659 9.912 1.00 88.19 295 THR A CA 1
ATOM 2328 C C . THR A 1 295 ? -13.568 13.207 11.321 1.00 88.19 295 THR A C 1
ATOM 2330 O O . THR A 1 295 ? -13.050 14.309 11.469 1.00 88.19 295 THR A O 1
ATOM 2333 N N . ASN A 1 296 ? -13.974 12.477 12.364 1.00 93.88 296 ASN A N 1
ATOM 2334 C CA . ASN A 1 296 ? -13.944 12.980 13.741 1.00 93.88 296 ASN A CA 1
ATOM 2335 C C . ASN A 1 296 ? -12.655 12.629 14.495 1.00 93.88 296 ASN A C 1
ATOM 2337 O O . ASN A 1 296 ? -12.320 13.312 15.463 1.00 93.88 296 ASN A O 1
ATOM 2341 N N . VAL A 1 297 ? -11.944 11.566 14.097 1.00 92.38 297 VAL A N 1
ATOM 2342 C CA . VAL A 1 297 ? -10.752 11.084 14.827 1.00 92.38 297 VAL A CA 1
ATOM 2343 C C . VAL A 1 297 ? -9.426 11.402 14.139 1.00 92.38 297 VAL A C 1
ATOM 2345 O O . VAL A 1 297 ? -8.375 11.262 14.761 1.00 92.38 297 VAL A O 1
ATOM 2348 N N . THR A 1 298 ? -9.438 11.803 12.865 1.00 87.00 298 THR A N 1
ATOM 2349 C CA . THR A 1 298 ? -8.216 12.118 12.115 1.00 87.00 298 THR A CA 1
ATOM 2350 C C . THR A 1 298 ? -8.488 13.043 10.927 1.00 87.00 298 THR A C 1
ATOM 2352 O O . THR A 1 298 ? -9.574 13.048 10.363 1.00 87.00 298 THR A O 1
ATOM 2355 N N . ASN A 1 299 ? -7.462 13.795 10.525 1.00 79.19 299 ASN A N 1
ATOM 2356 C CA . ASN A 1 299 ? -7.426 14.558 9.271 1.00 79.19 299 ASN A CA 1
ATOM 2357 C C . ASN A 1 299 ? -6.398 13.980 8.275 1.00 79.19 299 ASN A C 1
ATOM 2359 O O . ASN A 1 299 ? -6.156 14.568 7.223 1.00 79.19 299 ASN A O 1
ATOM 2363 N N . SER A 1 300 ? -5.741 12.862 8.612 1.00 84.81 300 SER A N 1
ATOM 2364 C CA . SER A 1 300 ? -4.766 12.201 7.741 1.00 84.81 300 SER A CA 1
ATOM 2365 C C . SER A 1 300 ? -5.465 11.197 6.833 1.00 84.81 300 SER A C 1
ATOM 2367 O O . SER A 1 300 ? -6.124 10.264 7.287 1.00 84.81 300 SER A O 1
ATOM 2369 N N . VAL A 1 301 ? -5.247 11.351 5.531 1.00 86.94 301 VAL A N 1
ATOM 2370 C CA . VAL A 1 301 ? -5.669 10.391 4.506 1.00 86.94 301 VAL A CA 1
ATOM 2371 C C . VAL A 1 301 ? -5.106 8.990 4.770 1.00 86.94 301 VAL A C 1
ATOM 2373 O O . VAL A 1 301 ? -5.823 8.004 4.621 1.00 86.94 301 VAL A O 1
ATOM 2376 N N . GLU A 1 302 ? -3.864 8.875 5.248 1.00 87.31 302 GLU A N 1
ATOM 2377 C CA . GLU A 1 302 ? -3.263 7.594 5.625 1.00 87.31 302 GLU A CA 1
ATOM 2378 C C . GLU A 1 302 ? -3.985 6.939 6.812 1.00 87.31 302 GLU A C 1
ATOM 2380 O O . GLU A 1 302 ? -4.214 5.731 6.802 1.00 87.31 302 GLU A O 1
ATOM 2385 N N . ASP A 1 303 ? -4.393 7.707 7.820 1.00 89.44 303 ASP A N 1
ATOM 2386 C CA . ASP A 1 303 ? -5.165 7.169 8.945 1.00 89.44 303 ASP A CA 1
ATOM 2387 C C . ASP A 1 303 ? -6.568 6.722 8.519 1.00 89.44 303 ASP A C 1
ATOM 2389 O O . ASP A 1 303 ? -7.046 5.680 8.972 1.00 89.44 303 ASP A O 1
ATOM 2393 N N . ILE A 1 304 ? -7.206 7.466 7.609 1.00 92.56 304 ILE A N 1
ATOM 2394 C CA . ILE A 1 304 ? -8.493 7.090 7.008 1.00 92.56 304 ILE A CA 1
ATOM 2395 C C . ILE A 1 304 ? -8.367 5.749 6.277 1.00 92.56 304 ILE A C 1
ATOM 2397 O O . ILE A 1 304 ? -9.216 4.870 6.441 1.00 92.56 304 ILE A O 1
ATOM 2401 N N . LEU A 1 305 ? -7.297 5.556 5.502 1.00 94.69 305 LEU A N 1
ATOM 2402 C CA . LEU A 1 305 ? -7.046 4.279 4.839 1.00 94.69 305 LEU A CA 1
ATOM 2403 C C . LEU A 1 305 ? -6.789 3.159 5.855 1.00 94.69 305 LEU A C 1
ATOM 2405 O O . LEU A 1 305 ? -7.356 2.078 5.709 1.00 94.69 305 LEU A O 1
ATOM 2409 N N . TRP A 1 306 ? -6.002 3.406 6.909 1.00 96.75 306 TRP A N 1
ATOM 2410 C CA . TRP A 1 306 ? -5.767 2.414 7.965 1.00 96.75 306 TRP A CA 1
ATOM 2411 C C . TRP A 1 306 ? -7.075 1.971 8.636 1.00 96.75 306 TRP A C 1
ATOM 2413 O O . TRP A 1 306 ? -7.296 0.769 8.787 1.00 96.75 306 TRP A O 1
ATOM 2423 N N . LEU A 1 307 ? -7.965 2.916 8.965 1.00 96.06 307 LEU A N 1
ATOM 2424 C CA . LEU A 1 307 ? -9.293 2.642 9.526 1.00 96.06 307 LEU A CA 1
ATOM 2425 C C . LEU A 1 307 ? -10.118 1.724 8.617 1.00 96.06 307 LEU A C 1
ATOM 2427 O O . LEU A 1 307 ? -10.680 0.733 9.077 1.00 96.06 307 LEU A O 1
ATOM 2431 N N . ARG A 1 308 ? -10.162 2.027 7.315 1.00 95.12 308 ARG A N 1
ATOM 2432 C CA . ARG A 1 308 ? -10.913 1.231 6.334 1.00 95.12 308 ARG A CA 1
ATOM 2433 C C . ARG A 1 308 ? -10.328 -0.170 6.170 1.00 95.12 308 ARG A C 1
ATOM 2435 O O . ARG A 1 308 ? -11.057 -1.152 6.278 1.00 95.12 308 ARG A O 1
ATOM 2442 N N . LEU A 1 309 ? -9.010 -0.282 5.991 1.00 95.88 309 LEU A N 1
ATOM 2443 C CA . LEU A 1 309 ? -8.328 -1.575 5.852 1.00 95.88 309 LEU A CA 1
ATOM 2444 C C . LEU A 1 309 ? -8.446 -2.440 7.115 1.00 95.88 309 LEU A C 1
ATOM 2446 O O . LEU A 1 309 ? -8.495 -3.668 7.018 1.00 95.88 309 LEU A O 1
ATOM 2450 N N . ALA A 1 310 ? -8.536 -1.825 8.297 1.00 94.94 310 ALA A N 1
ATOM 2451 C CA . ALA A 1 310 ? -8.756 -2.540 9.547 1.00 94.94 310 ALA A CA 1
ATOM 2452 C C . ALA A 1 310 ? -10.122 -3.249 9.605 1.00 94.94 310 ALA A C 1
ATOM 2454 O O . ALA A 1 310 ? -10.217 -4.270 10.287 1.00 94.94 310 ALA A O 1
ATOM 2455 N N . CYS A 1 311 ? -11.130 -2.799 8.847 1.00 93.75 311 CYS A N 1
ATOM 2456 C CA . CYS A 1 311 ? -12.450 -3.439 8.747 1.00 93.75 311 CYS A CA 1
ATOM 2457 C C . CYS A 1 311 ? -12.539 -4.525 7.659 1.00 93.75 311 CYS A C 1
ATOM 2459 O O . CYS A 1 311 ? -13.447 -5.348 7.702 1.00 93.75 311 CYS A O 1
ATOM 2461 N N . VAL A 1 312 ? -11.610 -4.570 6.697 1.00 94.06 312 VAL A N 1
ATOM 2462 C CA . VAL A 1 312 ? -11.674 -5.504 5.557 1.00 94.06 312 VAL A CA 1
ATOM 2463 C C . VAL A 1 312 ? -11.530 -6.963 6.011 1.00 94.06 312 VAL A C 1
ATOM 2465 O O . VAL A 1 312 ? -10.541 -7.335 6.632 1.00 94.06 312 VAL A O 1
ATOM 2468 N N . ARG A 1 313 ? -12.474 -7.836 5.672 1.00 92.00 313 ARG A N 1
ATOM 2469 C CA . ARG A 1 313 ? -12.440 -9.279 5.980 1.00 92.00 313 ARG A CA 1
ATOM 2470 C C . ARG A 1 313 ? -12.525 -10.165 4.742 1.00 92.00 313 ARG A C 1
ATOM 2472 O O . ARG A 1 313 ? -12.157 -11.332 4.824 1.00 92.00 313 ARG A O 1
ATOM 2479 N N . THR A 1 314 ? -12.957 -9.627 3.603 1.00 89.81 314 THR A N 1
ATOM 2480 C CA . THR A 1 314 ? -13.122 -10.385 2.357 1.00 89.81 314 THR A CA 1
ATOM 2481 C C . THR A 1 314 ? -12.602 -9.622 1.141 1.00 89.81 314 THR A C 1
ATOM 2483 O O . THR A 1 314 ? -12.593 -8.389 1.103 1.00 89.81 314 THR A O 1
ATOM 2486 N N . THR A 1 315 ? -12.151 -10.380 0.145 1.00 84.00 315 THR A N 1
ATOM 2487 C CA . THR A 1 315 ? -11.757 -9.898 -1.188 1.00 84.00 315 THR A CA 1
ATOM 2488 C C . THR A 1 315 ? -12.716 -10.387 -2.275 1.00 84.00 315 THR A C 1
ATOM 2490 O O . THR A 1 315 ? -12.473 -10.113 -3.442 1.00 84.00 315 THR A O 1
ATOM 2493 N N . GLU A 1 316 ? -13.746 -11.164 -1.920 1.00 68.06 316 GLU A N 1
ATOM 2494 C CA . GLU A 1 316 ? -14.609 -11.862 -2.879 1.00 68.06 316 GLU A CA 1
ATOM 2495 C C . GLU A 1 316 ? -15.674 -10.962 -3.523 1.00 68.06 316 GLU A C 1
ATOM 2497 O O . GLU A 1 316 ? -16.289 -10.120 -2.870 1.00 68.06 316 GLU A O 1
ATOM 2502 N N . GLU A 1 317 ? -15.940 -11.240 -4.804 1.00 52.59 317 GLU A N 1
ATOM 2503 C CA . GLU A 1 317 ? -16.996 -10.648 -5.642 1.00 52.59 317 GLU A CA 1
ATOM 2504 C C . GLU A 1 317 ? -18.421 -11.081 -5.232 1.00 52.59 317 GLU A C 1
ATOM 2506 O O . GLU A 1 317 ? -19.391 -10.416 -5.585 1.00 52.59 317 GLU A O 1
ATOM 2511 N N . ASN A 1 318 ? -18.558 -12.184 -4.481 1.00 45.69 318 ASN A N 1
ATOM 2512 C CA . ASN A 1 318 ? -19.845 -12.830 -4.169 1.00 45.69 318 ASN A CA 1
ATOM 2513 C C . ASN A 1 318 ? -20.475 -12.396 -2.834 1.00 45.69 318 ASN A C 1
ATOM 2515 O O . ASN A 1 318 ? -21.584 -12.816 -2.501 1.00 45.69 318 ASN A O 1
ATOM 2519 N N . THR A 1 319 ? -19.779 -11.573 -2.055 1.00 54.06 319 THR A N 1
ATOM 2520 C CA . THR A 1 319 ? -20.316 -10.925 -0.850 1.00 54.06 319 THR A CA 1
ATOM 2521 C C . THR A 1 319 ? -20.805 -9.527 -1.205 1.00 54.06 319 THR A C 1
ATOM 2523 O O . THR A 1 319 ? -20.163 -8.892 -2.036 1.00 54.06 319 THR A O 1
ATOM 2526 N N . ASN A 1 320 ? -21.910 -9.057 -0.596 1.00 57.81 320 ASN A N 1
ATOM 2527 C CA . ASN A 1 320 ? -22.483 -7.711 -0.789 1.00 57.81 320 ASN A CA 1
ATOM 2528 C C . ASN A 1 320 ? -21.376 -6.685 -1.072 1.00 57.81 320 ASN A C 1
ATOM 2530 O O . ASN A 1 320 ? -20.646 -6.298 -0.162 1.00 57.81 320 ASN A O 1
ATOM 2534 N N . ALA A 1 321 ? -21.234 -6.268 -2.334 1.00 62.66 321 ALA A N 1
ATOM 2535 C CA . ALA A 1 321 ? -20.107 -5.444 -2.783 1.00 62.66 321 ALA A CA 1
ATOM 2536 C C . ALA A 1 321 ? -20.057 -4.062 -2.100 1.00 62.66 321 ALA A C 1
ATOM 2538 O O . ALA A 1 321 ? -19.072 -3.338 -2.242 1.00 62.66 321 ALA A O 1
ATOM 2539 N N . ASP A 1 322 ? -21.114 -3.724 -1.359 1.00 73.94 322 ASP A N 1
ATOM 2540 C CA . ASP A 1 322 ? -21.301 -2.478 -0.623 1.00 73.94 322 ASP A CA 1
ATOM 2541 C C . ASP A 1 322 ? -21.031 -2.613 0.891 1.00 73.94 322 ASP A C 1
ATOM 2543 O O . ASP A 1 322 ? -21.220 -1.669 1.657 1.00 73.94 322 ASP A O 1
ATOM 2547 N N . SER A 1 323 ? -20.563 -3.782 1.337 1.00 88.94 323 SER A N 1
ATOM 2548 C CA . SER A 1 323 ? -20.150 -4.025 2.718 1.00 88.94 323 SER A CA 1
ATOM 2549 C C . SER A 1 323 ? -18.798 -3.368 3.014 1.00 88.94 323 SER A C 1
ATOM 2551 O O . SER A 1 323 ? -17.823 -3.544 2.281 1.00 88.94 323 SER A O 1
ATOM 2553 N N . ILE A 1 324 ? -18.691 -2.688 4.161 1.00 90.88 324 ILE A N 1
ATOM 2554 C CA . ILE A 1 324 ? -17.434 -2.077 4.634 1.00 90.88 324 ILE A CA 1
ATOM 2555 C C . ILE A 1 324 ? -16.324 -3.106 4.909 1.00 90.88 324 ILE A C 1
ATOM 2557 O O . ILE A 1 324 ? -15.154 -2.738 5.022 1.00 90.88 324 ILE A O 1
ATOM 2561 N N . GLN A 1 325 ? -16.680 -4.389 5.021 1.00 92.56 325 GLN A N 1
ATOM 2562 C CA . GLN A 1 325 ? -15.752 -5.496 5.207 1.00 92.56 325 GLN A CA 1
ATOM 2563 C C . GLN A 1 325 ? -15.211 -6.039 3.872 1.00 92.56 325 GLN A C 1
ATOM 2565 O O . GLN A 1 325 ? -14.267 -6.832 3.875 1.00 92.56 325 GLN A O 1
ATOM 2570 N N . ALA A 1 326 ? -15.749 -5.616 2.727 1.00 91.12 326 ALA A N 1
ATOM 2571 C CA . ALA A 1 326 ? -15.217 -5.969 1.417 1.00 91.12 326 ALA A CA 1
ATOM 2572 C C . ALA A 1 326 ? -14.093 -5.009 0.995 1.00 91.12 326 ALA A C 1
ATOM 2574 O O . ALA A 1 326 ? -14.233 -3.784 1.056 1.00 91.12 326 ALA A O 1
ATOM 2575 N N . LEU A 1 327 ? -12.972 -5.552 0.505 1.00 92.31 327 LEU A N 1
ATOM 2576 C CA . LEU A 1 327 ? -11.874 -4.733 -0.025 1.00 92.31 327 LEU A CA 1
ATOM 2577 C C . LEU A 1 327 ? -12.340 -3.859 -1.203 1.00 92.31 327 LEU A C 1
ATOM 2579 O O . LEU A 1 327 ? -11.997 -2.678 -1.262 1.00 92.31 327 LEU A O 1
ATOM 2583 N N . GLY A 1 328 ? -13.181 -4.416 -2.083 1.00 89.00 328 GLY A N 1
ATOM 2584 C CA . GLY A 1 328 ? -13.741 -3.705 -3.234 1.00 89.00 328 GLY A CA 1
ATOM 2585 C C . GLY A 1 328 ? -14.538 -2.452 -2.857 1.00 89.00 328 GLY A C 1
ATOM 2586 O O . GLY A 1 328 ? -14.439 -1.447 -3.555 1.00 89.00 328 GLY A O 1
ATOM 2587 N N . TYR A 1 329 ? -15.248 -2.460 -1.722 1.00 88.50 329 TYR A N 1
ATOM 2588 C CA . TYR A 1 329 ? -15.956 -1.277 -1.222 1.00 88.50 329 TYR A CA 1
ATOM 2589 C C . TYR A 1 329 ? -14.989 -0.139 -0.876 1.00 88.50 329 TYR A C 1
ATOM 2591 O O . TYR A 1 329 ? -15.177 1.004 -1.291 1.00 88.50 329 TYR A O 1
ATOM 2599 N N . THR A 1 330 ? -13.912 -0.461 -0.149 1.00 90.81 330 THR A N 1
ATOM 2600 C CA . THR A 1 330 ? -12.868 0.516 0.195 1.00 90.81 330 THR A CA 1
ATOM 2601 C C . THR A 1 330 ? -12.210 1.071 -1.063 1.00 90.81 330 THR A C 1
ATOM 2603 O O . THR A 1 330 ? -12.059 2.281 -1.187 1.00 90.81 330 THR A O 1
ATOM 2606 N N . GLN A 1 331 ? -11.855 0.204 -2.010 1.00 90.31 331 GLN A N 1
ATOM 2607 C CA . GLN A 1 331 ? -11.213 0.604 -3.261 1.00 90.31 331 GLN A CA 1
ATOM 2608 C C . GLN A 1 331 ? -12.107 1.513 -4.109 1.00 90.31 331 GLN A C 1
ATOM 2610 O O . GLN A 1 331 ? -11.628 2.532 -4.597 1.00 90.31 331 GLN A O 1
ATOM 2615 N N . ARG A 1 332 ? -13.404 1.198 -4.225 1.00 87.62 332 ARG A N 1
ATOM 2616 C CA . ARG A 1 332 ? -14.367 2.013 -4.977 1.00 87.62 332 ARG A CA 1
ATOM 2617 C C . ARG A 1 332 ? -14.480 3.425 -4.411 1.00 87.62 332 ARG A C 1
ATOM 2619 O O . ARG A 1 332 ? -14.316 4.373 -5.162 1.00 87.62 332 ARG A O 1
ATOM 2626 N N . ILE A 1 333 ? -14.638 3.565 -3.093 1.00 86.69 333 ILE A N 1
ATOM 2627 C CA . ILE A 1 333 ? -14.701 4.887 -2.445 1.00 86.69 333 ILE A CA 1
ATOM 2628 C C . ILE A 1 333 ? -13.451 5.717 -2.739 1.00 86.69 333 ILE A C 1
ATOM 2630 O O . ILE A 1 333 ? -13.550 6.903 -3.029 1.00 86.69 333 ILE A O 1
ATOM 2634 N N . LEU A 1 334 ? -12.266 5.106 -2.673 1.00 87.69 334 LEU A N 1
ATOM 2635 C CA . LEU A 1 334 ? -11.014 5.821 -2.927 1.00 87.69 334 LEU A CA 1
ATOM 2636 C C . LEU A 1 334 ? -10.879 6.276 -4.385 1.00 87.69 334 LEU A C 1
ATOM 2638 O O . LEU A 1 334 ? -10.288 7.324 -4.637 1.00 87.69 334 LEU A O 1
ATOM 2642 N N . LEU A 1 335 ? -11.399 5.490 -5.331 1.00 85.94 335 LEU A N 1
ATOM 2643 C CA . LEU A 1 335 ? -11.414 5.839 -6.750 1.00 85.94 335 LEU A CA 1
ATOM 2644 C C . LEU A 1 335 ? -12.488 6.893 -7.070 1.00 85.94 335 LEU A C 1
ATOM 2646 O O . LEU A 1 335 ? -12.221 7.794 -7.862 1.00 85.94 335 LEU A O 1
ATOM 2650 N N . ASP A 1 336 ? -13.654 6.829 -6.425 1.00 85.00 336 ASP A N 1
ATOM 2651 C CA . ASP A 1 336 ? -14.719 7.831 -6.564 1.00 85.00 336 ASP A CA 1
ATOM 2652 C C . ASP A 1 336 ? -14.266 9.202 -6.021 1.00 85.00 336 ASP A C 1
ATOM 2654 O O . ASP A 1 336 ? -14.499 10.235 -6.651 1.00 85.00 336 ASP A O 1
ATOM 2658 N N . ASP A 1 337 ? -13.526 9.215 -4.905 1.00 82.69 337 ASP A N 1
ATOM 2659 C CA . ASP A 1 337 ? -12.973 10.423 -4.272 1.00 82.69 337 ASP A CA 1
ATOM 2660 C C . ASP A 1 337 ? -11.556 10.784 -4.767 1.00 82.69 337 ASP A C 1
ATOM 2662 O O . ASP A 1 337 ? -10.835 11.563 -4.129 1.00 82.69 337 ASP A O 1
ATOM 2666 N N . PHE A 1 338 ? -11.123 10.246 -5.911 1.00 79.50 338 PHE A N 1
ATOM 2667 C CA . PHE A 1 338 ? -9.735 10.360 -6.363 1.00 79.50 338 PHE A CA 1
ATOM 2668 C C . PHE A 1 338 ? -9.256 11.816 -6.519 1.00 79.50 338 PHE A C 1
ATOM 2670 O O . PHE A 1 338 ? -8.134 12.148 -6.138 1.00 79.50 338 PHE A O 1
ATOM 2677 N N . GLN A 1 339 ? -10.114 12.726 -6.988 1.00 79.19 339 GLN A N 1
ATOM 2678 C CA . GLN A 1 339 ? -9.757 14.146 -7.122 1.00 79.19 339 GLN A CA 1
ATOM 2679 C C . GLN A 1 339 ? -9.516 14.827 -5.762 1.00 79.19 339 GLN A C 1
ATOM 2681 O O . GLN A 1 339 ? -8.625 15.673 -5.618 1.00 79.19 339 GLN A O 1
ATOM 2686 N N . SER A 1 340 ? -10.290 14.442 -4.746 1.00 80.19 340 SER A N 1
ATOM 2687 C CA . SER A 1 340 ? -10.105 14.912 -3.372 1.00 80.19 340 SER A CA 1
ATOM 2688 C C . SER A 1 340 ? -8.789 14.388 -2.796 1.00 80.19 340 SER A C 1
ATOM 2690 O O . SER A 1 340 ? -8.086 15.128 -2.108 1.00 80.19 340 SER A O 1
ATOM 2692 N N . LEU A 1 341 ? -8.414 13.147 -3.131 1.00 74.31 341 LEU A N 1
ATOM 2693 C CA . LEU A 1 341 ? -7.132 12.551 -2.749 1.00 74.31 341 LEU A CA 1
ATOM 2694 C C . LEU A 1 341 ? -5.940 13.304 -3.360 1.00 74.31 341 LEU A C 1
ATOM 2696 O O . LEU A 1 341 ? -5.001 13.626 -2.630 1.00 74.31 341 LEU A O 1
ATOM 2700 N N . LEU A 1 342 ? -5.992 13.627 -4.660 1.00 74.94 342 LEU A N 1
ATOM 2701 C CA . LEU A 1 342 ? -4.965 14.435 -5.336 1.00 74.94 342 LEU A CA 1
ATOM 2702 C C . LEU A 1 342 ? -4.753 15.773 -4.614 1.00 74.94 342 LEU A C 1
ATOM 2704 O O . LEU A 1 342 ? -3.632 16.119 -4.235 1.00 74.94 342 LEU A O 1
ATOM 2708 N N . THR A 1 343 ? -5.860 16.462 -4.325 1.00 80.75 343 THR A N 1
ATOM 2709 C CA . THR A 1 343 ? -5.861 17.757 -3.631 1.00 80.75 343 THR A CA 1
ATOM 2710 C C . THR A 1 343 ? -5.282 17.644 -2.218 1.00 80.75 343 THR A C 1
ATOM 2712 O O . THR A 1 343 ? -4.414 18.426 -1.829 1.00 80.75 343 THR A O 1
ATOM 2715 N N . ALA A 1 344 ? -5.720 16.647 -1.442 1.00 74.88 344 ALA A N 1
ATOM 2716 C CA . ALA A 1 344 ? -5.267 16.435 -0.067 1.00 74.88 344 ALA A CA 1
ATOM 2717 C C . ALA A 1 344 ? -3.766 16.109 0.023 1.00 74.88 344 ALA A C 1
ATOM 2719 O O . ALA A 1 344 ? -3.112 16.450 1.010 1.00 74.88 344 ALA A O 1
ATOM 2720 N N . MET A 1 345 ? -3.212 15.471 -1.010 1.00 79.75 345 MET A N 1
ATOM 2721 C CA . MET A 1 345 ? -1.794 15.120 -1.099 1.00 79.75 345 MET A CA 1
ATOM 2722 C C . MET A 1 345 ? -0.956 16.124 -1.900 1.00 79.75 345 MET A C 1
ATOM 2724 O O . MET A 1 345 ? 0.213 15.842 -2.164 1.00 79.75 345 MET A O 1
ATOM 2728 N N . GLN A 1 346 ? -1.514 17.294 -2.236 1.00 85.00 346 GLN A N 1
ATOM 2729 C CA . GLN A 1 346 ? -0.828 18.373 -2.962 1.00 85.00 346 GLN A CA 1
ATOM 2730 C C . GLN A 1 346 ? -0.198 17.894 -4.279 1.00 85.00 346 GLN A C 1
ATOM 2732 O O . GLN A 1 346 ? 0.929 18.266 -4.601 1.00 85.00 346 GLN A O 1
ATOM 2737 N N . ASP A 1 347 ? -0.889 17.002 -4.995 1.00 81.00 347 ASP A N 1
ATOM 2738 C CA . ASP A 1 347 ? -0.431 16.431 -6.268 1.00 81.00 347 ASP A CA 1
ATOM 2739 C C . ASP A 1 347 ? 0.945 15.727 -6.194 1.00 81.00 347 ASP A C 1
ATOM 2741 O O . ASP A 1 347 ? 1.638 15.550 -7.199 1.00 81.00 347 ASP A O 1
ATOM 2745 N N . ASN A 1 348 ? 1.355 15.275 -5.002 1.00 86.94 348 ASN A N 1
ATOM 2746 C CA . ASN A 1 348 ? 2.600 14.536 -4.797 1.00 86.94 348 ASN A CA 1
ATOM 2747 C C . ASN A 1 348 ? 2.471 13.095 -5.319 1.00 86.94 348 ASN A C 1
ATOM 2749 O O . ASN A 1 348 ? 2.062 12.182 -4.596 1.00 86.94 348 ASN A O 1
ATOM 2753 N N . VAL A 1 349 ? 2.810 12.899 -6.596 1.00 89.88 349 VAL A N 1
ATOM 2754 C CA . VAL A 1 349 ? 2.603 11.638 -7.327 1.00 89.88 349 VAL A CA 1
ATOM 2755 C C . VAL A 1 349 ? 3.194 10.406 -6.617 1.00 89.88 349 VAL A C 1
ATOM 2757 O O . VAL A 1 349 ? 2.441 9.446 -6.438 1.00 89.88 349 VAL A O 1
ATOM 2760 N N . PRO A 1 350 ? 4.462 10.386 -6.148 1.00 90.62 350 PRO A N 1
ATOM 2761 C CA . PRO A 1 350 ? 4.994 9.229 -5.421 1.00 90.62 350 PRO A CA 1
ATOM 2762 C C . PRO A 1 350 ? 4.226 8.911 -4.132 1.00 90.62 350 PRO A C 1
ATOM 2764 O O . PRO A 1 350 ? 3.970 7.741 -3.838 1.00 90.62 350 PRO A O 1
ATOM 2767 N N . ARG A 1 351 ? 3.794 9.935 -3.384 1.00 89.12 351 ARG A N 1
ATOM 2768 C CA . ARG A 1 351 ? 2.997 9.749 -2.164 1.00 89.12 351 ARG A CA 1
ATOM 2769 C C . ARG A 1 351 ? 1.600 9.203 -2.471 1.00 89.12 351 ARG A C 1
ATOM 2771 O O . ARG A 1 351 ? 1.157 8.272 -1.798 1.00 89.12 351 ARG A O 1
ATOM 2778 N N . ILE A 1 352 ? 0.943 9.715 -3.513 1.00 90.44 352 ILE A N 1
ATOM 2779 C CA . ILE A 1 352 ? -0.365 9.220 -3.975 1.00 90.44 352 ILE A CA 1
ATOM 2780 C C . ILE A 1 352 ? -0.246 7.770 -4.463 1.00 90.44 352 ILE A C 1
ATOM 2782 O O . ILE A 1 352 ? -1.065 6.925 -4.102 1.00 90.44 352 ILE A O 1
ATOM 2786 N N . ALA A 1 353 ? 0.800 7.444 -5.225 1.00 93.25 353 ALA A N 1
ATOM 2787 C CA . ALA A 1 353 ? 1.064 6.075 -5.657 1.00 93.25 353 ALA A CA 1
ATOM 2788 C C . ALA A 1 353 ? 1.279 5.142 -4.455 1.00 93.25 353 ALA A C 1
ATOM 2790 O O . ALA A 1 353 ? 0.648 4.091 -4.384 1.00 93.25 353 ALA A O 1
ATOM 2791 N N . SER A 1 354 ? 2.080 5.556 -3.466 1.00 94.38 354 SER A N 1
ATOM 2792 C CA . SER A 1 354 ? 2.290 4.816 -2.210 1.00 94.38 354 SER A CA 1
ATOM 2793 C C . SER A 1 354 ? 0.971 4.518 -1.490 1.00 94.38 354 SER A C 1
ATOM 2795 O O . SER A 1 354 ? 0.730 3.394 -1.043 1.00 94.38 354 SER A O 1
ATOM 2797 N N . PHE A 1 355 ? 0.080 5.508 -1.420 1.00 94.69 355 PHE A N 1
ATOM 2798 C CA . PHE A 1 355 ? -1.247 5.363 -0.832 1.00 94.69 355 PHE A CA 1
ATOM 2799 C C . PHE A 1 355 ? -2.115 4.346 -1.581 1.00 94.69 355 PHE A C 1
ATOM 2801 O O . PHE A 1 355 ? -2.693 3.450 -0.965 1.00 94.69 355 PHE A O 1
ATOM 2808 N N . LEU A 1 356 ? -2.160 4.428 -2.912 1.00 95.25 356 LEU A N 1
ATOM 2809 C CA . LEU A 1 356 ? -2.904 3.477 -3.740 1.00 95.25 356 LEU A CA 1
ATOM 2810 C C . LEU A 1 356 ? -2.316 2.063 -3.651 1.00 95.25 356 LEU A C 1
ATOM 2812 O O . LEU A 1 356 ? -3.059 1.083 -3.604 1.00 95.25 356 LEU A O 1
ATOM 2816 N N . PHE A 1 357 ? -0.994 1.936 -3.522 1.00 96.62 357 PHE A N 1
ATOM 2817 C CA . PHE A 1 357 ? -0.341 0.648 -3.291 1.00 96.62 357 PHE A CA 1
ATOM 2818 C C . PHE A 1 357 ? -0.751 0.057 -1.948 1.00 96.62 357 PHE A C 1
ATOM 2820 O O . PHE A 1 357 ? -1.050 -1.133 -1.888 1.00 96.62 357 PHE A O 1
ATOM 2827 N N . HIS A 1 358 ? -0.846 0.864 -0.890 1.00 96.06 358 HIS A N 1
ATOM 2828 C CA . HIS A 1 358 ? -1.387 0.421 0.395 1.00 96.06 358 HIS A CA 1
ATOM 2829 C C . HIS A 1 358 ? -2.857 -0.035 0.293 1.00 96.06 358 HIS A C 1
ATOM 2831 O O . HIS A 1 358 ? -3.241 -0.984 0.979 1.00 96.06 358 HIS A O 1
ATOM 2837 N N . ALA A 1 359 ? -3.651 0.575 -0.590 1.00 94.56 359 ALA A N 1
ATOM 2838 C CA . ALA A 1 359 ? -5.043 0.211 -0.871 1.00 94.56 359 ALA A CA 1
ATOM 2839 C C . ALA A 1 359 ? -5.214 -0.976 -1.849 1.00 94.56 359 ALA A C 1
ATOM 2841 O O . ALA A 1 359 ? -6.331 -1.268 -2.277 1.00 94.56 359 ALA A O 1
ATOM 2842 N N . ALA A 1 360 ? -4.124 -1.662 -2.217 1.00 95.19 360 ALA A N 1
ATOM 2843 C CA . ALA A 1 360 ? -4.117 -2.735 -3.217 1.00 95.19 360 ALA A CA 1
ATOM 2844 C C . ALA A 1 360 ? -4.655 -2.303 -4.601 1.00 95.19 360 ALA A C 1
ATOM 2846 O O . ALA A 1 360 ? -5.259 -3.106 -5.312 1.00 95.19 360 ALA A O 1
ATOM 2847 N N . LEU A 1 361 ? -4.400 -1.046 -4.984 1.00 93.44 361 LEU A N 1
ATOM 2848 C CA . LEU A 1 361 ? -4.680 -0.450 -6.298 1.00 93.44 361 LEU A CA 1
ATOM 2849 C C . LEU A 1 361 ? -3.367 -0.130 -7.050 1.00 93.44 361 LEU A C 1
ATOM 2851 O O . LEU A 1 361 ? -3.064 1.041 -7.322 1.00 93.44 361 LEU A O 1
ATOM 2855 N N . PRO A 1 362 ? -2.511 -1.138 -7.324 1.00 95.56 362 PRO A N 1
ATOM 2856 C CA . PRO A 1 362 ? -1.211 -0.909 -7.942 1.00 95.56 362 PRO A CA 1
ATOM 2857 C C . PRO A 1 362 ? -1.320 -0.269 -9.327 1.00 95.56 362 PRO A C 1
ATOM 2859 O O . PRO A 1 362 ? -0.568 0.650 -9.631 1.00 95.56 362 PRO A O 1
ATOM 2862 N N . SER A 1 363 ? -2.267 -0.678 -10.165 1.00 93.62 363 SER A N 1
ATOM 2863 C CA . SER A 1 363 ? -2.394 -0.183 -11.540 1.00 93.62 363 SER A CA 1
ATOM 2864 C C . SER A 1 363 ? -2.756 1.299 -11.577 1.00 93.62 363 SER A C 1
ATOM 2866 O O . SER A 1 363 ? -2.230 2.043 -12.402 1.00 93.62 363 SER A O 1
ATOM 2868 N N . SER A 1 364 ? -3.621 1.755 -10.674 1.00 91.50 364 SER A N 1
ATOM 2869 C CA . SER A 1 364 ? -4.002 3.165 -10.557 1.00 91.50 364 SER A CA 1
ATOM 2870 C C . SER A 1 364 ? -2.818 4.029 -10.117 1.00 91.50 364 SER A C 1
ATOM 2872 O O . SER A 1 364 ? -2.525 5.036 -10.760 1.00 91.50 364 SER A O 1
ATOM 2874 N N . GLY A 1 365 ? -2.065 3.603 -9.094 1.00 92.69 365 GLY A N 1
ATOM 2875 C CA . GLY A 1 365 ? -0.872 4.331 -8.643 1.00 92.69 365 GLY A CA 1
ATOM 2876 C C . GLY A 1 365 ? 0.249 4.348 -9.684 1.00 92.69 365 GLY A C 1
ATOM 2877 O O . GLY A 1 365 ? 0.892 5.373 -9.906 1.00 92.69 365 GLY A O 1
ATOM 2878 N N . LEU A 1 366 ? 0.451 3.232 -10.382 1.00 95.06 366 LEU A N 1
ATOM 2879 C CA . LEU A 1 366 ? 1.466 3.108 -11.423 1.00 95.06 366 LEU A CA 1
ATOM 2880 C C . LEU A 1 366 ? 1.148 3.963 -12.656 1.00 95.06 366 LEU A C 1
ATOM 2882 O O . LEU A 1 366 ? 2.076 4.508 -13.247 1.00 95.06 366 LEU A O 1
ATOM 2886 N N . ARG A 1 367 ? -0.128 4.140 -13.035 1.00 91.50 367 ARG A N 1
ATOM 2887 C CA . ARG A 1 367 ? -0.511 5.053 -14.131 1.00 91.50 367 ARG A CA 1
ATOM 2888 C C . ARG A 1 367 ? -0.059 6.484 -13.856 1.00 91.50 367 ARG A C 1
ATOM 2890 O O . ARG A 1 367 ? 0.560 7.086 -14.724 1.00 91.50 367 ARG A O 1
ATOM 2897 N N . LEU A 1 368 ? -0.281 6.979 -12.636 1.00 89.06 368 LEU A N 1
ATOM 2898 C CA . LEU A 1 368 ? 0.166 8.318 -12.233 1.00 89.06 368 LEU A CA 1
ATOM 2899 C C . LEU A 1 368 ? 1.681 8.463 -12.362 1.00 89.06 368 LEU A C 1
ATOM 2901 O O . LEU A 1 368 ? 2.167 9.449 -12.905 1.00 89.06 368 LEU A O 1
ATOM 2905 N N . MET A 1 369 ? 2.425 7.457 -11.901 1.00 92.19 369 MET A N 1
ATOM 2906 C CA . MET A 1 369 ? 3.884 7.449 -11.997 1.00 92.19 369 MET A CA 1
ATOM 2907 C C . MET A 1 369 ? 4.353 7.429 -13.456 1.00 92.19 369 MET A C 1
ATOM 2909 O O . MET A 1 369 ? 5.246 8.187 -13.817 1.00 92.19 369 MET A O 1
ATOM 2913 N N . LEU A 1 370 ? 3.746 6.584 -14.297 1.00 89.81 370 LEU A N 1
ATOM 2914 C CA . LEU A 1 370 ? 4.095 6.418 -15.713 1.00 89.81 370 LEU A CA 1
ATOM 2915 C C . LEU A 1 370 ? 3.791 7.663 -16.554 1.00 89.81 370 LEU A C 1
ATOM 2917 O O . LEU A 1 370 ? 4.529 7.942 -17.497 1.00 89.81 370 LEU A O 1
ATOM 2921 N N . ASP A 1 371 ? 2.745 8.413 -16.205 1.00 83.88 371 ASP A N 1
ATOM 2922 C CA . ASP A 1 371 ? 2.392 9.673 -16.865 1.00 83.88 371 ASP A CA 1
ATOM 2923 C C . ASP A 1 371 ? 3.167 10.885 -16.298 1.00 83.88 371 ASP A C 1
ATOM 2925 O O . ASP A 1 371 ? 3.140 11.968 -16.883 1.00 83.88 371 ASP A O 1
ATOM 2929 N N . HIS A 1 372 ? 3.910 10.715 -15.197 1.00 83.06 372 HIS A N 1
ATOM 2930 C CA . HIS A 1 372 ? 4.701 11.774 -14.572 1.00 83.06 372 HIS A CA 1
ATOM 2931 C C . HIS A 1 372 ? 6.145 11.827 -15.098 1.00 83.06 372 HIS A C 1
ATOM 2933 O O . HIS A 1 372 ? 6.877 10.836 -15.083 1.00 83.06 372 HIS A O 1
ATOM 2939 N N . ASN A 1 373 ? 6.606 13.022 -15.483 1.00 74.88 373 ASN A N 1
ATOM 2940 C CA . ASN A 1 373 ? 7.876 13.215 -16.196 1.00 74.88 373 ASN A CA 1
ATOM 2941 C C . ASN A 1 373 ? 9.096 12.589 -15.496 1.00 74.88 373 ASN A C 1
ATOM 2943 O O . ASN A 1 373 ? 9.837 11.840 -16.123 1.00 74.88 373 ASN A O 1
ATOM 2947 N N . THR A 1 374 ? 9.317 12.864 -14.209 1.00 78.56 374 THR A N 1
ATOM 2948 C CA . THR A 1 374 ? 10.521 12.391 -13.492 1.00 78.56 374 THR A CA 1
ATOM 2949 C C . THR A 1 374 ? 10.345 11.037 -12.811 1.00 78.56 374 THR A C 1
ATOM 2951 O O . THR A 1 374 ? 11.334 10.419 -12.438 1.00 78.56 374 THR A O 1
ATOM 2954 N N . ALA A 1 375 ? 9.105 10.564 -12.664 1.00 86.31 375 ALA A N 1
ATOM 2955 C CA . ALA A 1 375 ? 8.789 9.347 -11.917 1.00 86.31 375 ALA A CA 1
ATOM 2956 C C . ALA A 1 375 ? 8.469 8.155 -12.834 1.00 86.31 375 ALA A C 1
ATOM 2958 O O . ALA A 1 375 ? 8.343 7.031 -12.356 1.00 86.31 375 ALA A O 1
ATOM 2959 N N . CYS A 1 376 ? 8.370 8.372 -14.149 1.00 88.38 376 CYS A N 1
ATOM 2960 C CA . CYS A 1 376 ? 7.996 7.341 -15.115 1.00 88.38 376 CYS A CA 1
ATOM 2961 C C . CYS A 1 376 ? 8.964 6.150 -15.158 1.00 88.38 376 CYS A C 1
ATOM 2963 O O . CYS A 1 376 ? 8.526 5.015 -15.349 1.00 88.38 376 CYS A O 1
ATOM 2965 N N . ILE A 1 377 ? 10.262 6.380 -14.927 1.00 90.81 377 ILE A N 1
ATOM 2966 C CA . ILE A 1 377 ? 11.268 5.311 -14.864 1.00 90.81 377 ILE A CA 1
ATOM 2967 C C . ILE A 1 377 ? 11.029 4.451 -13.624 1.00 90.81 377 ILE A C 1
ATOM 2969 O O . ILE A 1 377 ? 10.958 3.229 -13.741 1.00 90.81 377 ILE A O 1
ATOM 2973 N N . ASP A 1 378 ? 10.851 5.065 -12.454 1.00 94.12 378 ASP A N 1
ATOM 2974 C CA . ASP A 1 378 ? 10.528 4.347 -11.220 1.00 94.12 378 ASP A CA 1
ATOM 2975 C C . ASP A 1 378 ? 9.183 3.616 -11.343 1.00 94.12 378 ASP A C 1
ATOM 2977 O O . ASP A 1 378 ? 9.095 2.430 -11.035 1.00 94.12 378 ASP A O 1
ATOM 2981 N N . GLY A 1 379 ? 8.160 4.278 -11.893 1.00 95.06 379 GLY A N 1
ATOM 2982 C CA . GLY A 1 379 ? 6.845 3.699 -12.167 1.00 95.06 379 GLY A CA 1
ATOM 2983 C C . GLY A 1 379 ? 6.909 2.458 -13.054 1.00 95.06 379 GLY A C 1
ATOM 2984 O O . GLY A 1 379 ? 6.279 1.452 -12.746 1.00 95.06 379 GLY A O 1
ATOM 2985 N N . PHE A 1 380 ? 7.712 2.481 -14.119 1.00 94.81 380 PHE A N 1
ATOM 2986 C CA . PHE A 1 380 ? 7.902 1.313 -14.977 1.00 94.81 380 PHE A CA 1
ATOM 2987 C C . PHE A 1 380 ? 8.518 0.125 -14.221 1.00 94.81 380 PHE A C 1
ATOM 2989 O O . PHE A 1 380 ? 7.997 -0.987 -14.287 1.00 94.81 380 PHE A O 1
ATOM 2996 N N . HIS A 1 381 ? 9.588 0.351 -13.458 1.00 96.25 381 HIS A N 1
ATOM 2997 C CA . HIS A 1 381 ? 10.258 -0.721 -12.714 1.00 96.25 381 HIS A CA 1
ATOM 2998 C C . HIS A 1 381 ? 9.391 -1.265 -11.576 1.00 96.25 381 HIS A C 1
ATOM 3000 O O . HIS A 1 381 ? 9.332 -2.476 -11.367 1.00 96.25 381 HIS A O 1
ATOM 3006 N N . LEU A 1 382 ? 8.648 -0.394 -10.890 1.00 97.25 382 LEU A N 1
ATOM 3007 C CA . LEU A 1 382 ? 7.646 -0.798 -9.908 1.00 97.25 382 LEU A CA 1
ATOM 3008 C C . LEU A 1 382 ? 6.552 -1.657 -10.552 1.00 97.25 382 LEU A C 1
ATOM 3010 O O . LEU A 1 382 ? 6.168 -2.672 -9.972 1.00 97.25 382 LEU A O 1
ATOM 3014 N N . ALA A 1 383 ? 6.092 -1.316 -11.762 1.00 96.19 383 ALA A N 1
ATOM 3015 C CA . ALA A 1 383 ? 5.102 -2.116 -12.482 1.00 96.19 383 ALA A CA 1
ATOM 3016 C C . ALA A 1 383 ? 5.600 -3.547 -12.726 1.00 96.19 383 ALA A C 1
ATOM 3018 O O . ALA A 1 383 ? 4.845 -4.499 -12.541 1.00 96.19 383 ALA A O 1
ATOM 3019 N N . LEU A 1 384 ? 6.883 -3.713 -13.056 1.00 95.38 384 LEU A N 1
ATOM 3020 C CA . LEU A 1 384 ? 7.497 -5.031 -13.208 1.00 95.38 384 LEU A CA 1
ATOM 3021 C C . LEU A 1 384 ? 7.589 -5.802 -11.884 1.00 95.38 384 LEU A C 1
ATOM 3023 O O . LEU A 1 384 ? 7.342 -7.006 -11.878 1.00 95.38 384 LEU A O 1
ATOM 3027 N N . CYS A 1 385 ? 7.876 -5.130 -10.766 1.00 96.00 385 CYS A N 1
ATOM 3028 C CA . CYS A 1 385 ? 7.881 -5.748 -9.434 1.00 96.00 385 CYS A CA 1
ATOM 3029 C C . CYS A 1 385 ? 6.477 -6.206 -8.988 1.00 96.00 385 CYS A C 1
ATOM 3031 O O . CYS A 1 385 ? 6.316 -7.282 -8.406 1.00 96.00 385 CYS A O 1
ATOM 3033 N N . PHE A 1 386 ? 5.437 -5.415 -9.272 1.00 95.44 386 PHE A N 1
ATOM 3034 C CA . PHE A 1 386 ? 4.051 -5.815 -9.009 1.00 95.44 386 PHE A CA 1
ATOM 3035 C C . PHE A 1 386 ? 3.587 -6.935 -9.950 1.00 95.44 386 PHE A C 1
ATOM 3037 O O . PHE A 1 386 ? 2.876 -7.840 -9.509 1.00 95.44 386 PHE A O 1
ATOM 3044 N N . HIS A 1 387 ? 4.016 -6.909 -11.218 1.00 93.31 387 HIS A N 1
ATOM 3045 C CA . HIS A 1 387 ? 3.766 -7.975 -12.195 1.00 93.31 387 HIS A CA 1
ATOM 3046 C C . HIS A 1 387 ? 4.399 -9.298 -11.765 1.00 93.31 387 HIS A C 1
ATOM 3048 O O . HIS A 1 387 ? 3.719 -10.318 -11.746 1.00 93.31 387 HIS A O 1
ATOM 3054 N N . SER A 1 388 ? 5.670 -9.287 -11.344 1.00 90.75 388 SER A N 1
ATOM 3055 C CA . SER A 1 388 ? 6.364 -10.498 -10.879 1.00 90.75 388 SER A CA 1
ATOM 3056 C C . SER A 1 388 ? 5.752 -11.092 -9.607 1.00 90.75 388 SER A C 1
ATOM 3058 O O . SER A 1 388 ? 5.934 -12.276 -9.330 1.00 90.75 388 SER A O 1
ATOM 3060 N N . SER A 1 389 ? 4.987 -10.289 -8.863 1.00 90.88 389 SER A N 1
ATOM 3061 C CA . SER A 1 389 ? 4.239 -10.707 -7.674 1.00 90.88 389 SER A CA 1
ATOM 3062 C C . SER A 1 389 ? 2.767 -11.054 -7.963 1.00 90.88 389 SER A C 1
ATOM 3064 O O . SER A 1 389 ? 2.015 -11.293 -7.020 1.00 90.88 389 SER A O 1
ATOM 3066 N N . ASP A 1 390 ? 2.340 -11.072 -9.235 1.00 89.81 390 ASP A N 1
ATOM 3067 C CA . ASP A 1 390 ? 0.964 -11.369 -9.683 1.00 89.81 390 ASP A CA 1
ATOM 3068 C C . ASP A 1 390 ? -0.111 -10.412 -9.110 1.00 89.81 390 ASP A C 1
ATOM 3070 O O . ASP A 1 390 ? -1.311 -10.679 -9.131 1.00 89.81 390 ASP A O 1
ATOM 3074 N N . LEU A 1 391 ? 0.296 -9.253 -8.584 1.00 91.12 391 LEU A N 1
ATOM 3075 C CA . LEU A 1 391 ? -0.621 -8.325 -7.913 1.00 91.12 391 LEU A CA 1
ATOM 3076 C C . LEU A 1 391 ? -1.426 -7.469 -8.896 1.00 91.12 391 LEU A C 1
ATOM 3078 O O . LEU A 1 391 ? -2.547 -7.086 -8.581 1.00 91.12 391 LEU A O 1
ATOM 3082 N N . LEU A 1 392 ? -0.900 -7.214 -10.099 1.00 90.50 392 LEU A N 1
ATOM 3083 C CA . LEU A 1 392 ? -1.626 -6.456 -11.128 1.00 90.50 392 LEU A CA 1
ATOM 3084 C C . LEU A 1 392 ? -2.881 -7.188 -11.614 1.00 90.50 392 LEU A C 1
ATOM 3086 O O . LEU A 1 392 ? -3.901 -6.553 -11.859 1.00 90.50 392 LEU A O 1
ATOM 3090 N N . GLN A 1 393 ? -2.809 -8.515 -11.744 1.00 86.31 393 GLN A N 1
ATOM 3091 C CA . GLN A 1 393 ? -3.944 -9.333 -12.178 1.00 86.31 393 GLN A CA 1
ATOM 3092 C C . GLN A 1 393 ? -4.920 -9.590 -11.032 1.00 86.31 393 GLN A C 1
ATOM 3094 O O . GLN A 1 393 ? -6.131 -9.560 -11.226 1.00 86.31 393 GLN A O 1
ATOM 3099 N N . ARG A 1 394 ? -4.411 -9.781 -9.811 1.00 83.38 394 ARG A N 1
ATOM 3100 C CA . ARG A 1 394 ? -5.262 -10.000 -8.633 1.00 83.38 394 ARG A CA 1
ATOM 3101 C C . ARG A 1 394 ? -6.148 -8.802 -8.310 1.00 83.38 394 ARG A C 1
ATOM 3103 O O . ARG A 1 394 ? -7.262 -9.011 -7.852 1.00 83.38 394 ARG A O 1
ATOM 3110 N N . SER A 1 395 ? -5.697 -7.579 -8.583 1.00 80.75 395 SER A N 1
ATOM 3111 C CA . SER A 1 395 ? -6.485 -6.355 -8.379 1.00 80.75 395 SER A CA 1
ATOM 3112 C C . SER A 1 395 ? -7.453 -6.017 -9.528 1.00 80.75 395 SER A C 1
ATOM 3114 O O . SER A 1 395 ? -8.125 -4.988 -9.466 1.00 80.75 395 SER A O 1
ATOM 3116 N N . ALA A 1 396 ? -7.570 -6.867 -10.559 1.00 75.06 396 ALA A N 1
ATOM 3117 C CA . ALA A 1 396 ? -8.328 -6.576 -11.785 1.00 75.06 396 ALA A CA 1
ATOM 3118 C C . ALA A 1 396 ? -9.838 -6.333 -11.587 1.00 75.06 396 ALA A C 1
ATOM 3120 O O . ALA A 1 396 ? -10.487 -5.753 -12.455 1.00 75.06 396 ALA A O 1
ATOM 3121 N N . TYR A 1 397 ? -10.406 -6.778 -10.465 1.00 77.12 397 TYR A N 1
ATOM 3122 C CA . TYR A 1 397 ? -11.823 -6.576 -10.149 1.00 77.12 397 TYR A CA 1
ATOM 3123 C C . TYR A 1 397 ? -12.130 -5.129 -9.717 1.00 77.12 397 TYR A C 1
ATOM 3125 O O . TYR A 1 397 ? -13.258 -4.668 -9.876 1.00 77.12 397 TYR A O 1
ATOM 3133 N N . ALA A 1 398 ? -11.150 -4.409 -9.157 1.00 80.38 398 ALA A N 1
ATOM 3134 C CA . ALA A 1 398 ? -11.325 -3.042 -8.656 1.00 80.38 398 ALA A CA 1
ATOM 3135 C C . ALA A 1 398 ? -10.803 -1.978 -9.624 1.00 80.38 398 ALA A C 1
ATOM 3137 O O . ALA A 1 398 ? -11.276 -0.845 -9.628 1.00 80.38 398 ALA A O 1
ATOM 3138 N N . GLU A 1 399 ? -9.819 -2.331 -10.441 1.00 85.31 399 GLU A N 1
ATOM 3139 C CA . GLU A 1 399 ? -9.183 -1.432 -11.390 1.00 85.31 399 GLU A CA 1
ATOM 3140 C C . GLU A 1 399 ? -8.822 -2.188 -12.661 1.00 85.31 399 GLU A C 1
ATOM 3142 O O . GLU A 1 399 ? -8.551 -3.385 -12.645 1.00 85.31 399 GLU A O 1
ATOM 3147 N N . THR A 1 400 ? -8.736 -1.480 -13.784 1.00 87.25 400 THR A N 1
ATOM 3148 C CA . THR A 1 400 ? -8.154 -2.078 -14.986 1.00 87.25 400 THR A CA 1
ATOM 3149 C C . THR A 1 400 ? -6.668 -2.360 -14.726 1.00 87.25 400 THR A C 1
ATOM 3151 O O . THR A 1 400 ? -5.960 -1.430 -14.320 1.00 87.25 400 THR A O 1
ATOM 3154 N N . PRO A 1 401 ? -6.151 -3.570 -14.993 1.00 88.44 401 PRO A N 1
ATOM 3155 C CA . PRO A 1 401 ? -4.722 -3.844 -14.897 1.00 88.44 401 PRO A CA 1
ATOM 3156 C C . PRO A 1 401 ? -3.902 -2.992 -15.868 1.00 88.44 401 PRO A C 1
ATOM 3158 O O . PRO A 1 401 ? -4.374 -2.600 -16.940 1.00 88.44 401 PRO A O 1
ATOM 3161 N N . ILE A 1 402 ? -2.655 -2.695 -15.510 1.00 89.25 402 ILE A N 1
ATOM 3162 C CA . ILE A 1 402 ? -1.702 -2.119 -16.461 1.00 89.25 402 ILE A CA 1
ATOM 3163 C C . ILE A 1 402 ? -1.303 -3.160 -17.510 1.00 89.25 402 ILE A C 1
ATOM 3165 O O . ILE A 1 402 ? -0.949 -4.291 -17.185 1.00 89.25 402 ILE A O 1
ATOM 3169 N N . ASP A 1 403 ? -1.288 -2.740 -18.775 1.00 88.56 403 ASP A N 1
ATOM 3170 C CA . ASP A 1 403 ? -0.742 -3.532 -19.877 1.00 88.56 403 ASP A CA 1
ATOM 3171 C C . ASP A 1 403 ? 0.796 -3.489 -19.858 1.00 88.56 403 ASP A C 1
ATOM 3173 O O . ASP A 1 403 ? 1.432 -2.616 -20.459 1.00 88.56 403 ASP A O 1
ATOM 3177 N N . ILE A 1 404 ? 1.395 -4.438 -19.137 1.00 90.62 404 ILE A N 1
ATOM 3178 C CA . ILE A 1 404 ? 2.852 -4.575 -19.009 1.00 90.62 404 ILE A CA 1
ATOM 3179 C C . ILE A 1 404 ? 3.526 -4.778 -20.366 1.00 90.62 404 ILE A C 1
ATOM 3181 O O . ILE A 1 404 ? 4.577 -4.189 -20.611 1.00 90.62 404 ILE A O 1
ATOM 3185 N N . ALA A 1 405 ? 2.915 -5.537 -21.277 1.00 88.31 405 ALA A N 1
ATOM 3186 C CA . ALA A 1 405 ? 3.463 -5.771 -22.609 1.00 88.31 405 ALA A CA 1
ATOM 3187 C C . ALA A 1 405 ? 3.588 -4.463 -23.404 1.00 88.31 405 ALA A C 1
ATOM 3189 O O . ALA A 1 405 ? 4.603 -4.222 -24.063 1.00 88.31 405 ALA A O 1
ATOM 3190 N N . ARG A 1 406 ? 2.586 -3.582 -23.313 1.00 87.62 406 ARG A N 1
ATOM 3191 C CA . ARG A 1 406 ? 2.648 -2.239 -23.903 1.00 87.62 406 ARG A CA 1
ATOM 3192 C C . ARG A 1 406 ? 3.765 -1.397 -23.290 1.00 87.62 406 ARG A C 1
ATOM 3194 O O . ARG A 1 406 ? 4.583 -0.864 -24.034 1.00 87.62 406 ARG A O 1
ATOM 3201 N N . TYR A 1 407 ? 3.846 -1.301 -21.963 1.00 88.31 407 TYR A N 1
ATOM 3202 C CA . TYR A 1 407 ? 4.870 -0.462 -21.329 1.00 88.31 407 TYR A CA 1
ATOM 3203 C C . TYR A 1 407 ? 6.291 -1.011 -21.493 1.00 88.31 407 TYR A C 1
ATOM 3205 O O . TYR A 1 407 ? 7.218 -0.218 -21.618 1.00 88.31 407 TYR A O 1
ATOM 3213 N N . LEU A 1 408 ? 6.475 -2.332 -21.578 1.00 90.19 408 LEU A N 1
ATOM 3214 C CA . LEU A 1 408 ? 7.757 -2.947 -21.938 1.00 90.19 408 LEU A CA 1
ATOM 3215 C C . LEU A 1 408 ? 8.215 -2.504 -23.324 1.00 90.19 408 LEU A C 1
ATOM 3217 O O . LEU A 1 408 ? 9.362 -2.098 -23.499 1.00 90.19 408 LEU A O 1
ATOM 3221 N N . ARG A 1 409 ? 7.308 -2.538 -24.308 1.00 87.94 409 ARG A N 1
ATOM 3222 C CA . ARG A 1 409 ? 7.610 -2.081 -25.667 1.00 87.94 409 ARG A CA 1
ATOM 3223 C C . ARG A 1 409 ? 7.999 -0.613 -25.695 1.00 87.94 409 ARG A C 1
ATOM 3225 O O . ARG A 1 409 ? 9.047 -0.281 -26.248 1.00 87.94 409 ARG A O 1
ATOM 3232 N N . TRP A 1 410 ? 7.212 0.240 -25.047 1.00 86.62 410 TRP A N 1
ATOM 3233 C CA . TRP A 1 410 ? 7.497 1.668 -24.949 1.00 86.62 410 TRP A CA 1
ATOM 3234 C C . TRP A 1 410 ? 8.839 1.946 -24.257 1.00 86.62 410 TRP A C 1
ATOM 3236 O O . TRP A 1 410 ? 9.674 2.673 -24.794 1.00 86.62 410 TRP A O 1
ATOM 3246 N N . TYR A 1 411 ? 9.076 1.353 -23.088 1.00 88.31 411 TYR A N 1
ATOM 3247 C CA . TYR A 1 411 ? 10.256 1.644 -22.282 1.00 88.31 411 TYR A CA 1
ATOM 3248 C C . TYR A 1 411 ? 11.542 1.118 -22.930 1.00 88.31 411 TYR A C 1
ATOM 3250 O O . TYR A 1 411 ? 12.487 1.881 -23.131 1.00 88.31 411 TYR A O 1
ATOM 3258 N N . CYS A 1 412 ? 11.571 -0.159 -23.331 1.00 87.38 412 CYS A N 1
ATOM 3259 C CA . CYS A 1 412 ? 12.756 -0.769 -23.937 1.00 87.38 412 CYS A CA 1
ATOM 3260 C C . CYS A 1 412 ? 13.120 -0.118 -25.277 1.00 87.38 412 CYS A C 1
ATOM 3262 O O . CYS A 1 412 ? 14.298 0.131 -25.527 1.00 87.38 412 CYS A O 1
ATOM 3264 N N . SER A 1 413 ? 12.134 0.211 -26.123 1.00 84.19 413 SER A N 1
ATOM 3265 C CA . SER A 1 413 ? 12.404 0.947 -27.367 1.00 84.19 413 SER A CA 1
ATOM 3266 C C . SER A 1 413 ? 12.922 2.354 -27.093 1.00 84.19 413 SER A C 1
ATOM 3268 O O . SER A 1 413 ? 13.880 2.783 -27.732 1.00 84.19 413 SER A O 1
ATOM 3270 N N . SER A 1 414 ? 12.338 3.056 -26.117 1.00 82.56 414 SER A N 1
ATOM 3271 C CA . SER A 1 414 ? 12.782 4.390 -25.729 1.00 82.56 414 SER A CA 1
ATOM 3272 C C . SER A 1 414 ? 14.231 4.364 -25.267 1.00 82.56 414 SER A C 1
ATOM 3274 O O . SER A 1 414 ? 15.034 5.100 -25.820 1.00 82.56 414 SER A O 1
ATOM 3276 N N . VAL A 1 415 ? 14.604 3.499 -24.323 1.00 83.12 415 VAL A N 1
ATOM 3277 C CA . VAL A 1 415 ? 15.990 3.444 -23.834 1.00 83.12 415 VAL A CA 1
ATOM 3278 C C . VAL A 1 415 ? 16.957 3.030 -24.947 1.00 83.12 415 VAL A C 1
ATOM 3280 O O . VAL A 1 415 ? 17.985 3.675 -25.121 1.00 83.12 415 VAL A O 1
ATOM 3283 N N . LEU A 1 416 ? 16.623 2.018 -25.754 1.00 80.50 416 LEU A N 1
ATOM 3284 C CA . LEU A 1 416 ? 17.496 1.547 -26.835 1.00 80.50 416 LEU A CA 1
ATOM 3285 C C . LEU A 1 416 ? 17.740 2.610 -27.917 1.00 80.50 416 LEU A C 1
ATOM 3287 O O . LEU A 1 416 ? 18.859 2.756 -28.410 1.00 80.50 416 LEU A O 1
ATOM 3291 N N . LEU A 1 417 ? 16.690 3.322 -28.329 1.00 75.44 417 LEU A N 1
ATOM 3292 C CA . LEU A 1 417 ? 16.767 4.287 -29.427 1.00 75.44 417 LEU A CA 1
ATOM 3293 C C . LEU A 1 417 ? 17.279 5.657 -28.971 1.00 75.44 417 LEU A C 1
ATOM 3295 O O . LEU A 1 417 ? 17.881 6.369 -29.775 1.00 75.44 417 LEU A O 1
ATOM 3299 N N . ASN A 1 418 ? 17.054 6.005 -27.702 1.00 68.25 418 ASN A N 1
ATOM 3300 C CA . ASN A 1 418 ? 17.267 7.348 -27.164 1.00 68.25 418 ASN A CA 1
ATOM 3301 C C . ASN A 1 418 ? 18.388 7.441 -26.125 1.00 68.25 418 ASN A C 1
ATOM 3303 O O . ASN A 1 418 ? 18.598 8.530 -25.592 1.00 68.25 418 ASN A O 1
ATOM 3307 N N . ALA A 1 419 ? 19.092 6.344 -25.831 1.00 62.59 419 ALA A N 1
ATOM 3308 C CA . ALA A 1 419 ? 20.309 6.375 -25.028 1.00 62.59 419 ALA A CA 1
ATOM 3309 C C . ALA A 1 419 ? 21.272 7.441 -25.571 1.00 62.59 419 ALA A C 1
ATOM 3311 O O . ALA A 1 419 ? 21.520 7.499 -26.781 1.00 62.59 419 ALA A O 1
ATOM 3312 N N . ASP A 1 420 ? 21.835 8.270 -24.685 1.00 61.59 420 ASP A N 1
ATOM 3313 C CA . ASP A 1 420 ? 22.936 9.144 -25.076 1.00 61.59 420 ASP A CA 1
ATOM 3314 C C . ASP A 1 420 ? 24.097 8.255 -25.532 1.00 61.59 420 ASP A C 1
ATOM 3316 O O . ASP A 1 420 ? 24.750 7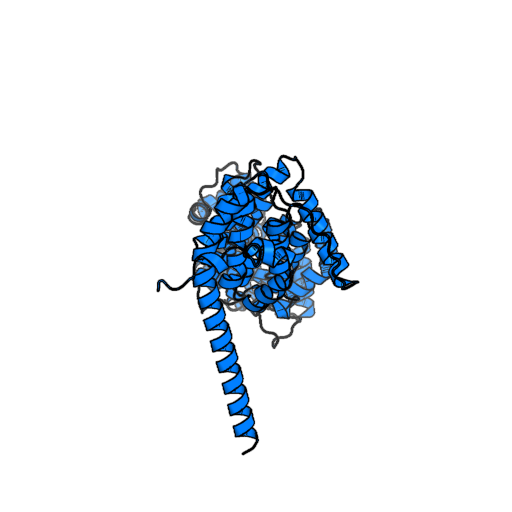.596 -24.726 1.00 61.59 420 ASP A O 1
ATOM 3320 N N . LEU A 1 421 ? 24.345 8.224 -26.843 1.00 56.78 421 LEU A N 1
ATOM 3321 C CA . LEU A 1 421 ? 25.375 7.386 -27.461 1.00 56.78 421 LEU A CA 1
ATOM 3322 C C . LEU A 1 421 ? 26.786 7.723 -26.954 1.00 56.78 421 LEU A C 1
ATOM 3324 O O . LEU A 1 421 ? 27.715 6.949 -27.172 1.00 56.78 421 LEU A O 1
ATOM 3328 N N . ARG A 1 422 ? 26.959 8.865 -26.274 1.00 56.00 422 ARG A N 1
ATOM 3329 C CA . ARG A 1 422 ? 28.207 9.241 -25.600 1.00 56.00 422 ARG A CA 1
ATOM 3330 C C . ARG A 1 422 ? 28.455 8.422 -24.329 1.00 56.00 422 ARG A C 1
ATOM 3332 O O . ARG A 1 422 ? 29.599 8.332 -23.891 1.00 56.00 422 ARG A O 1
ATOM 3339 N N . LEU A 1 423 ? 27.420 7.813 -23.749 1.00 63.88 423 LEU A N 1
ATOM 3340 C CA . LEU A 1 423 ? 27.488 7.015 -22.527 1.00 63.88 423 LEU A CA 1
ATOM 3341 C C . LEU A 1 423 ? 27.360 5.523 -22.868 1.00 63.88 423 LEU A C 1
ATOM 3343 O O . LEU A 1 423 ? 26.258 4.978 -22.942 1.00 63.88 423 LEU A O 1
ATOM 3347 N N . ARG A 1 424 ? 28.503 4.845 -23.053 1.00 64.69 424 ARG A N 1
ATOM 3348 C CA . ARG A 1 424 ? 28.564 3.405 -23.395 1.00 64.69 424 ARG A CA 1
ATOM 3349 C C . ARG A 1 424 ? 27.740 2.523 -22.450 1.00 64.69 424 ARG A C 1
ATOM 3351 O O . ARG A 1 424 ? 27.086 1.589 -22.899 1.00 64.69 424 ARG A O 1
ATOM 3358 N N . GLU A 1 425 ? 27.720 2.849 -21.161 1.00 66.44 425 GLU A N 1
ATOM 3359 C CA . GLU A 1 425 ? 26.952 2.117 -20.146 1.00 66.44 425 GLU A CA 1
ATOM 3360 C C . GLU A 1 425 ? 25.438 2.154 -20.409 1.00 66.44 425 GLU A C 1
ATOM 3362 O O . GLU A 1 425 ? 24.759 1.145 -20.241 1.00 66.44 425 GLU A O 1
ATOM 3367 N N . VAL A 1 426 ? 24.909 3.277 -20.907 1.00 65.19 426 VAL A N 1
ATOM 3368 C CA . VAL A 1 426 ? 23.477 3.442 -21.215 1.00 65.19 426 VAL A CA 1
ATOM 3369 C C . VAL A 1 426 ? 23.103 2.689 -22.493 1.00 65.19 426 VAL A C 1
ATOM 3371 O O . VAL A 1 426 ? 22.024 2.103 -22.582 1.00 65.19 426 VAL A O 1
ATOM 3374 N N . VAL A 1 427 ? 24.010 2.636 -23.472 1.00 66.50 427 VAL A N 1
ATOM 3375 C CA . VAL A 1 427 ? 23.832 1.823 -24.687 1.00 66.50 427 VAL A CA 1
ATOM 3376 C C . VAL A 1 427 ? 23.763 0.333 -24.332 1.00 66.50 427 VAL A C 1
ATOM 3378 O O . VAL A 1 427 ? 22.852 -0.371 -24.776 1.00 66.50 427 VAL A O 1
ATOM 3381 N N . ASN A 1 428 ? 24.662 -0.132 -23.462 1.00 71.38 428 ASN A N 1
ATOM 3382 C CA . ASN A 1 428 ? 24.666 -1.513 -22.973 1.00 71.38 428 ASN A CA 1
ATOM 3383 C C . ASN A 1 428 ? 23.429 -1.826 -22.121 1.00 71.38 428 ASN A C 1
ATOM 3385 O O . ASN A 1 428 ? 22.880 -2.929 -22.203 1.00 71.38 428 ASN A O 1
ATOM 3389 N N . ALA A 1 429 ? 22.944 -0.848 -21.353 1.00 74.50 429 ALA A N 1
ATOM 3390 C CA . ALA A 1 429 ? 21.692 -0.951 -20.618 1.00 74.50 429 ALA A CA 1
ATOM 3391 C C . ALA A 1 429 ? 20.500 -1.148 -21.564 1.00 74.50 429 ALA A C 1
ATOM 3393 O O . ALA A 1 429 ? 19.719 -2.076 -21.372 1.00 74.50 429 ALA A O 1
ATOM 3394 N N . GLY A 1 430 ? 20.399 -0.343 -22.628 1.00 71.94 430 GLY A N 1
ATOM 3395 C CA . GLY A 1 430 ? 19.322 -0.427 -23.620 1.00 71.94 430 GLY A CA 1
ATOM 3396 C C . GLY A 1 430 ? 19.194 -1.805 -24.260 1.00 71.94 430 GLY A C 1
ATOM 3397 O O . GLY A 1 430 ? 18.079 -2.293 -24.423 1.00 71.94 430 GLY A O 1
ATOM 3398 N N . MET A 1 431 ? 20.320 -2.463 -24.541 1.00 74.12 431 MET A N 1
ATOM 3399 C CA . MET A 1 431 ? 20.333 -3.871 -24.931 1.00 74.12 431 MET A CA 1
ATOM 3400 C C . MET A 1 431 ? 19.830 -4.732 -23.772 1.00 74.12 431 MET A C 1
ATOM 3402 O O . MET A 1 431 ? 18.780 -5.357 -23.868 1.00 74.12 431 MET A O 1
ATOM 3406 N N . THR A 1 432 ? 20.544 -4.733 -22.649 1.00 78.69 432 THR A N 1
ATOM 3407 C CA . THR A 1 432 ? 20.319 -5.633 -21.506 1.00 78.69 432 THR A CA 1
ATOM 3408 C C . THR A 1 432 ? 18.872 -5.644 -20.997 1.00 78.69 432 THR A C 1
ATOM 3410 O O . THR A 1 432 ? 18.352 -6.706 -20.653 1.00 78.69 432 THR A O 1
ATOM 3413 N N . LEU A 1 433 ? 18.175 -4.505 -21.029 1.00 82.31 433 LEU A N 1
ATOM 3414 C CA . LEU A 1 433 ? 16.780 -4.383 -20.592 1.00 82.31 433 LEU A CA 1
ATOM 3415 C C . LEU A 1 433 ? 15.802 -5.227 -21.428 1.00 82.31 433 LEU A C 1
ATOM 3417 O O . LEU A 1 433 ? 14.718 -5.547 -20.952 1.00 82.31 433 LEU A O 1
ATOM 3421 N N . PHE A 1 434 ? 16.164 -5.680 -22.631 1.00 83.50 434 PHE A N 1
ATOM 3422 C CA . PHE A 1 434 ? 15.327 -6.619 -23.388 1.00 83.50 434 PHE A CA 1
ATOM 3423 C C . PHE A 1 434 ? 15.178 -7.984 -22.710 1.00 83.50 434 PHE A C 1
ATOM 3425 O O . PHE A 1 434 ? 14.210 -8.701 -22.980 1.00 83.50 434 PHE A O 1
ATOM 3432 N N . GLN A 1 435 ? 16.053 -8.326 -21.759 1.00 84.19 435 GLN A N 1
ATOM 3433 C CA . GLN A 1 435 ? 15.856 -9.496 -20.904 1.00 84.19 435 GLN A CA 1
ATOM 3434 C C . GLN A 1 435 ? 14.557 -9.429 -20.091 1.00 84.19 435 GLN A C 1
ATOM 3436 O O . GLN A 1 435 ? 14.035 -10.482 -19.714 1.00 84.19 435 GLN A O 1
ATOM 3441 N N . TYR A 1 436 ? 13.984 -8.237 -19.875 1.00 88.31 436 TYR A N 1
ATOM 3442 C CA . TYR A 1 436 ? 12.678 -8.107 -19.240 1.00 88.31 436 TYR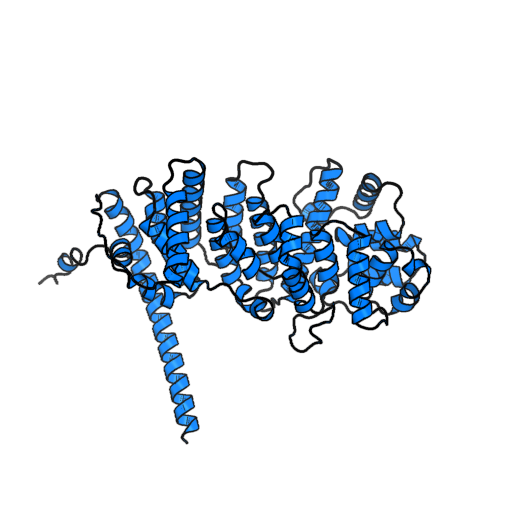 A CA 1
ATOM 3443 C C . TYR A 1 436 ? 11.612 -8.944 -19.928 1.00 88.31 436 TYR A C 1
ATOM 3445 O O . TYR A 1 436 ? 10.865 -9.634 -19.240 1.00 88.31 436 TYR A O 1
ATOM 3453 N N . PHE A 1 437 ? 11.549 -8.944 -21.262 1.00 88.12 437 PHE A N 1
ATOM 3454 C CA . PHE A 1 437 ? 10.521 -9.689 -21.991 1.00 88.12 437 PHE A CA 1
ATOM 3455 C C . PHE A 1 437 ? 10.589 -11.191 -21.712 1.00 88.12 437 PHE A C 1
ATOM 3457 O O . PHE A 1 437 ? 9.558 -11.845 -21.592 1.00 88.12 437 PHE A O 1
ATOM 3464 N N . HIS A 1 438 ? 11.794 -11.738 -21.557 1.00 85.25 438 HIS A N 1
ATOM 3465 C CA . HIS A 1 438 ? 11.972 -13.130 -21.163 1.00 85.25 438 HIS A CA 1
ATOM 3466 C C . HIS A 1 438 ? 11.607 -13.355 -19.692 1.00 85.25 438 HIS A C 1
ATOM 3468 O O . HIS A 1 438 ? 10.834 -14.261 -19.385 1.00 85.25 438 HIS A O 1
ATOM 3474 N N . LYS A 1 439 ? 12.126 -12.515 -18.787 1.00 86.50 439 LYS A N 1
ATOM 3475 C CA . LYS A 1 439 ? 11.946 -12.662 -17.332 1.00 86.50 439 LYS A CA 1
ATOM 3476 C C . LYS A 1 439 ? 10.520 -12.345 -16.848 1.00 86.50 439 LYS A C 1
ATOM 3478 O O . LYS A 1 439 ? 10.171 -12.722 -15.737 1.00 86.50 439 LYS A O 1
ATOM 3483 N N . THR A 1 440 ? 9.693 -11.704 -17.676 1.00 85.88 440 THR A N 1
ATOM 3484 C CA . THR A 1 440 ? 8.285 -11.346 -17.387 1.00 85.88 440 THR A CA 1
ATOM 3485 C C . THR A 1 440 ? 7.271 -12.121 -18.234 1.00 85.88 440 THR A C 1
ATOM 3487 O O . THR A 1 440 ? 6.082 -11.809 -18.199 1.00 85.88 440 THR A O 1
ATOM 3490 N N . ASP A 1 441 ? 7.735 -13.105 -19.011 1.00 85.50 441 ASP A N 1
ATOM 3491 C CA . ASP A 1 441 ? 6.936 -13.893 -19.958 1.00 85.50 441 ASP A CA 1
ATOM 3492 C C . ASP A 1 441 ? 6.176 -13.083 -21.028 1.00 85.50 441 ASP A C 1
ATOM 3494 O O . ASP A 1 441 ? 5.100 -13.449 -21.493 1.00 85.50 441 ASP A O 1
ATOM 3498 N N . SER A 1 442 ? 6.761 -11.973 -21.471 1.00 86.50 442 SER A N 1
ATOM 3499 C CA . SER A 1 442 ? 6.200 -11.082 -22.495 1.00 86.50 442 SER A CA 1
ATOM 3500 C C . SER A 1 442 ? 6.835 -11.300 -23.878 1.00 86.50 442 SER A C 1
ATOM 3502 O O . SER A 1 442 ? 7.018 -10.363 -24.653 1.00 86.50 442 SER A O 1
ATOM 3504 N N . VAL A 1 443 ? 7.190 -12.543 -24.223 1.00 82.81 443 VAL A N 1
ATOM 3505 C CA . VAL A 1 443 ? 7.937 -12.868 -25.460 1.00 82.81 443 VAL A CA 1
ATOM 3506 C C . VAL A 1 443 ? 7.182 -12.458 -26.732 1.00 82.81 443 VAL A C 1
ATOM 3508 O O . VAL A 1 443 ? 7.795 -12.013 -27.700 1.00 82.81 443 VAL A O 1
ATOM 3511 N N . SER A 1 444 ? 5.851 -12.545 -26.746 1.00 81.12 444 SER A N 1
ATOM 3512 C CA . SER A 1 444 ? 5.039 -12.097 -27.888 1.00 81.12 444 SER A CA 1
ATOM 3513 C C . SER A 1 444 ? 5.190 -10.594 -28.153 1.00 81.12 444 SER A C 1
ATOM 3515 O O . SER A 1 444 ? 5.321 -10.176 -29.304 1.00 81.12 444 SER A O 1
ATOM 3517 N N . ALA A 1 445 ? 5.243 -9.785 -27.093 1.00 84.06 445 ALA A N 1
ATOM 3518 C CA . ALA A 1 445 ? 5.451 -8.345 -27.181 1.00 84.06 445 ALA A CA 1
ATOM 3519 C C . ALA A 1 445 ? 6.856 -8.003 -27.698 1.00 84.06 445 ALA A C 1
ATOM 3521 O O . ALA A 1 445 ? 7.005 -7.074 -28.491 1.00 84.06 445 ALA A O 1
ATOM 3522 N N . PHE A 1 446 ? 7.866 -8.793 -27.319 1.00 84.44 446 PHE A N 1
ATOM 3523 C CA . PHE A 1 446 ? 9.214 -8.686 -27.880 1.00 84.44 446 PHE A CA 1
ATOM 3524 C C . PHE A 1 446 ? 9.223 -8.933 -29.391 1.00 84.44 446 PHE A C 1
ATOM 3526 O O . PHE A 1 446 ? 9.751 -8.119 -30.145 1.00 84.44 446 PHE A O 1
ATOM 3533 N N . VAL A 1 447 ? 8.591 -10.020 -29.847 1.00 81.94 447 VAL A N 1
ATOM 3534 C CA . VAL A 1 447 ? 8.522 -10.357 -31.278 1.00 81.94 447 VAL A CA 1
ATOM 3535 C C . VAL A 1 447 ? 7.845 -9.243 -32.074 1.00 81.94 447 VAL A C 1
ATOM 3537 O O . VAL A 1 447 ? 8.335 -8.877 -33.139 1.00 81.94 447 VAL A O 1
ATOM 3540 N N . GLN A 1 448 ? 6.753 -8.677 -31.552 1.00 81.38 448 GLN A N 1
ATOM 3541 C CA . GLN A 1 448 ? 6.084 -7.532 -32.174 1.00 81.38 448 GLN A CA 1
ATOM 3542 C C . GLN A 1 448 ? 7.005 -6.311 -32.251 1.00 81.38 448 GLN A C 1
ATOM 3544 O O . GLN A 1 448 ? 7.056 -5.652 -33.283 1.00 81.38 448 GLN A O 1
ATOM 3549 N N . LEU A 1 449 ? 7.765 -6.030 -31.192 1.00 81.56 449 LEU A N 1
ATOM 3550 C CA . LEU A 1 449 ? 8.691 -4.901 -31.167 1.00 81.56 449 LEU A CA 1
ATOM 3551 C C . LEU A 1 449 ? 9.824 -5.052 -32.191 1.00 81.56 449 LEU A C 1
ATOM 3553 O O . LEU A 1 449 ? 10.190 -4.094 -32.865 1.00 81.56 449 LEU A O 1
ATOM 3557 N N . CYS A 1 450 ? 10.343 -6.268 -32.368 1.00 78.88 450 CYS A N 1
ATOM 3558 C CA . CYS A 1 450 ? 11.352 -6.564 -33.383 1.00 78.88 450 CYS A CA 1
ATOM 3559 C C . CYS A 1 450 ? 10.833 -6.447 -34.826 1.00 78.88 450 CYS A C 1
ATOM 3561 O O . CYS A 1 450 ? 11.636 -6.514 -35.750 1.00 78.88 450 CYS A O 1
ATOM 3563 N N . GLN A 1 451 ? 9.536 -6.252 -35.071 1.00 79.12 451 GLN A N 1
ATOM 3564 C CA . GLN A 1 451 ? 9.061 -5.926 -36.422 1.00 79.12 451 GLN A CA 1
ATOM 3565 C C . GLN A 1 451 ? 9.489 -4.515 -36.853 1.00 79.12 451 GLN A C 1
ATOM 3567 O O . GLN A 1 451 ? 9.545 -4.231 -38.048 1.00 79.12 451 GLN A O 1
ATOM 3572 N N . GLU A 1 452 ? 9.834 -3.640 -35.904 1.00 81.69 452 GLU A N 1
ATOM 3573 C CA . GLU A 1 452 ? 10.390 -2.330 -36.211 1.00 81.69 452 GLU A CA 1
ATOM 3574 C C . GLU A 1 452 ? 11.855 -2.455 -36.658 1.00 81.69 452 GLU A C 1
ATOM 3576 O O . GLU A 1 452 ? 12.742 -2.822 -35.881 1.00 81.69 452 GLU A O 1
ATOM 3581 N N . GLU A 1 453 ? 12.127 -2.106 -37.920 1.00 77.81 453 GLU A N 1
ATOM 3582 C CA . GLU A 1 453 ? 13.444 -2.273 -38.552 1.00 77.81 453 GLU A CA 1
ATOM 3583 C C . GLU A 1 453 ? 14.569 -1.584 -37.769 1.00 77.81 453 GLU A C 1
ATOM 3585 O O . GLU A 1 453 ? 15.650 -2.148 -37.611 1.00 77.81 453 GLU A O 1
ATOM 3590 N N . ARG A 1 454 ? 14.308 -0.394 -37.213 1.00 79.75 454 ARG A N 1
ATOM 3591 C CA . ARG A 1 454 ? 15.285 0.352 -36.405 1.00 79.75 454 ARG A CA 1
ATOM 3592 C C . ARG A 1 454 ? 15.676 -0.389 -35.132 1.00 79.75 454 ARG A C 1
ATOM 3594 O O . ARG A 1 454 ? 16.858 -0.425 -34.794 1.00 79.75 454 ARG A O 1
ATOM 3601 N N . ILE A 1 455 ? 14.701 -0.972 -34.436 1.00 79.62 455 ILE A N 1
ATOM 3602 C CA . ILE A 1 455 ? 14.946 -1.753 -33.221 1.00 79.62 455 ILE A CA 1
ATOM 3603 C C . ILE A 1 455 ? 15.695 -3.026 -33.585 1.00 79.62 455 ILE A C 1
ATOM 3605 O O . ILE A 1 455 ? 16.728 -3.309 -32.990 1.00 79.62 455 ILE A O 1
ATOM 3609 N N . CYS A 1 456 ? 15.243 -3.747 -34.613 1.00 76.50 456 CYS A N 1
ATOM 3610 C CA . CYS A 1 456 ? 15.934 -4.938 -35.102 1.00 76.50 456 CYS A CA 1
ATOM 3611 C C . CYS A 1 456 ? 17.394 -4.652 -35.470 1.00 76.50 456 CYS A C 1
ATOM 3613 O O . CYS A 1 456 ? 18.295 -5.378 -35.062 1.00 76.50 456 CYS A O 1
ATOM 3615 N N . TYR A 1 457 ? 17.639 -3.561 -36.194 1.00 75.62 457 TYR A N 1
ATOM 3616 C CA . TYR A 1 457 ? 18.980 -3.128 -36.567 1.00 75.62 457 TYR A CA 1
ATOM 3617 C C . TYR A 1 457 ? 19.852 -2.824 -35.344 1.00 75.62 457 TYR A C 1
ATOM 3619 O O . TYR A 1 457 ? 21.014 -3.218 -35.299 1.00 75.62 457 TYR A O 1
ATOM 3627 N N . ARG A 1 458 ? 19.306 -2.137 -34.335 1.00 72.44 458 ARG A N 1
ATOM 3628 C CA . ARG A 1 458 ? 20.029 -1.842 -33.089 1.00 72.44 458 ARG A CA 1
ATOM 3629 C C . ARG A 1 458 ? 20.328 -3.099 -32.278 1.00 72.44 458 ARG A C 1
ATOM 3631 O O . ARG A 1 458 ? 21.412 -3.203 -31.723 1.00 72.44 458 ARG A O 1
ATOM 3638 N N . LEU A 1 459 ? 19.390 -4.040 -32.233 1.00 72.75 459 LEU A N 1
ATOM 3639 C CA . LEU A 1 459 ? 19.506 -5.258 -31.435 1.00 72.75 459 LEU A CA 1
ATOM 3640 C C . LEU A 1 459 ? 20.350 -6.355 -32.077 1.00 72.75 459 LEU A C 1
ATOM 3642 O O . LEU A 1 459 ? 20.873 -7.199 -31.364 1.00 72.75 459 LEU A O 1
ATOM 3646 N N . PHE A 1 460 ? 20.420 -6.409 -33.404 1.00 73.06 460 PHE A N 1
ATOM 3647 C CA . PHE A 1 460 ? 21.027 -7.538 -34.118 1.00 73.06 460 PHE A CA 1
ATOM 3648 C C . PHE A 1 460 ? 22.066 -7.109 -35.159 1.00 73.06 460 PHE A C 1
ATOM 3650 O O . PHE A 1 460 ? 22.677 -7.959 -35.807 1.00 73.06 460 PHE A O 1
ATOM 3657 N N . GLY A 1 461 ? 22.278 -5.803 -35.329 1.00 65.88 461 GLY A N 1
ATOM 3658 C CA . GLY A 1 461 ? 23.143 -5.251 -36.363 1.00 65.88 461 GLY A CA 1
ATOM 3659 C C . GLY A 1 461 ? 22.531 -5.327 -37.765 1.00 65.88 461 GLY A C 1
ATOM 3660 O O . GLY A 1 461 ? 21.382 -5.719 -37.982 1.00 65.88 461 GLY A O 1
ATOM 3661 N N . GLN A 1 462 ? 23.316 -4.924 -38.763 1.00 59.09 462 GLN A N 1
ATOM 3662 C CA . GLN A 1 462 ? 22.900 -4.948 -40.163 1.00 59.09 462 GLN A CA 1
ATOM 3663 C C . GLN A 1 462 ? 22.916 -6.387 -40.703 1.00 59.09 462 GLN A C 1
ATOM 3665 O O . GLN A 1 462 ? 23.898 -7.117 -40.534 1.00 59.09 462 GLN A O 1
ATOM 3670 N N . LYS A 1 463 ? 21.863 -6.784 -41.431 1.00 47.03 463 LYS A N 1
ATOM 3671 C CA . LYS A 1 463 ? 21.848 -8.007 -42.254 1.00 47.03 463 LYS A CA 1
ATOM 3672 C C . LYS A 1 463 ? 22.949 -7.895 -43.325 1.00 47.03 463 LYS A C 1
ATOM 3674 O O . LYS A 1 463 ? 22.709 -7.391 -44.415 1.00 47.03 463 LYS A O 1
ATOM 3679 N N . GLY A 1 464 ? 24.177 -8.305 -43.005 1.00 46.03 464 GLY A N 1
ATOM 3680 C CA . GLY A 1 464 ? 25.295 -8.176 -43.945 1.00 46.03 464 GLY A CA 1
ATOM 3681 C C . GLY A 1 464 ? 26.683 -8.615 -43.479 1.00 46.03 464 GLY A C 1
ATOM 3682 O O . GLY A 1 464 ? 27.526 -8.853 -44.339 1.00 46.03 464 GLY A O 1
ATOM 3683 N N . VAL A 1 465 ? 26.950 -8.779 -42.177 1.00 41.03 465 VAL A N 1
ATOM 3684 C CA . VAL A 1 465 ? 28.334 -9.042 -41.713 1.00 41.03 465 VAL A CA 1
ATOM 3685 C C . VAL A 1 465 ? 28.565 -10.481 -41.226 1.00 41.03 465 VAL A C 1
ATOM 3687 O O . VAL A 1 465 ? 29.621 -11.052 -41.489 1.00 41.03 465 VAL A O 1
ATOM 3690 N N . LEU A 1 466 ? 27.559 -11.150 -40.653 1.00 40.50 466 LEU A N 1
ATOM 3691 C CA . LEU A 1 466 ? 27.708 -12.529 -40.145 1.00 40.50 466 LEU A CA 1
ATOM 3692 C C . LEU A 1 466 ? 27.671 -13.624 -41.232 1.00 40.50 466 LEU A C 1
ATOM 3694 O O . LEU A 1 466 ? 28.076 -14.758 -40.990 1.00 40.50 466 LEU A O 1
ATOM 3698 N N . GLY A 1 467 ? 27.269 -13.293 -42.464 1.00 33.19 467 GLY A N 1
ATOM 3699 C CA . GLY A 1 467 ? 27.246 -14.235 -43.593 1.00 33.19 467 GLY A CA 1
ATOM 3700 C C . GLY A 1 467 ? 28.621 -14.585 -44.185 1.00 33.19 467 GLY A C 1
ATOM 3701 O O . GLY A 1 467 ? 28.688 -15.393 -45.109 1.00 33.19 467 GLY A O 1
ATOM 3702 N N . ARG A 1 468 ? 29.723 -13.988 -43.702 1.00 34.84 468 ARG A N 1
ATOM 3703 C CA . ARG A 1 468 ? 31.083 -14.267 -44.211 1.00 34.84 468 ARG A CA 1
ATOM 3704 C C . ARG A 1 468 ? 31.941 -15.175 -43.329 1.00 34.84 468 ARG A C 1
ATOM 3706 O O . ARG A 1 468 ? 32.963 -15.640 -43.823 1.00 34.84 468 ARG A O 1
ATOM 3713 N N . GLN A 1 469 ? 31.540 -15.472 -42.091 1.00 33.41 469 GLN A N 1
ATOM 3714 C CA . GLN A 1 469 ? 32.343 -16.310 -41.182 1.00 33.41 469 GLN A CA 1
ATOM 3715 C C . GLN A 1 469 ? 31.847 -17.752 -41.017 1.00 33.41 469 GLN A C 1
ATOM 3717 O O . GLN A 1 469 ? 32.536 -18.563 -40.412 1.00 33.41 469 GLN A O 1
ATOM 3722 N N . LEU A 1 470 ? 30.729 -18.122 -41.644 1.00 32.12 470 LEU A N 1
ATOM 3723 C CA . LEU A 1 470 ? 30.312 -19.520 -41.788 1.00 32.12 470 LEU A CA 1
ATOM 3724 C C . LEU A 1 470 ? 30.444 -19.953 -43.252 1.00 32.12 470 LEU A C 1
ATOM 3726 O O . LEU A 1 470 ? 29.462 -20.247 -43.929 1.00 32.12 470 LEU A O 1
ATOM 3730 N N . ARG A 1 471 ? 31.679 -19.980 -43.765 1.00 28.89 471 ARG A N 1
ATOM 3731 C CA . ARG A 1 471 ? 32.000 -20.910 -44.854 1.00 28.89 471 ARG A CA 1
ATOM 3732 C C . ARG A 1 471 ? 32.385 -22.236 -44.201 1.00 28.89 471 ARG A C 1
ATOM 3734 O O . ARG A 1 471 ? 33.262 -22.212 -43.339 1.00 28.89 471 ARG A O 1
ATOM 3741 N N . PRO A 1 472 ? 31.783 -23.373 -44.585 1.00 31.03 472 PRO A N 1
ATOM 3742 C CA . PRO A 1 472 ? 32.331 -24.658 -44.188 1.00 31.03 472 PRO A CA 1
ATOM 3743 C C . PRO A 1 472 ? 33.764 -24.726 -44.724 1.00 31.03 472 PRO A C 1
ATOM 3745 O O . PRO A 1 472 ? 34.005 -24.439 -45.903 1.00 31.03 472 PRO A O 1
ATOM 3748 N N . ALA A 1 473 ? 34.711 -25.039 -43.840 1.00 35.94 473 ALA A N 1
ATOM 3749 C CA . ALA A 1 473 ? 36.027 -25.484 -44.262 1.00 35.94 473 ALA A CA 1
ATOM 3750 C C . ALA A 1 473 ? 35.815 -26.652 -45.237 1.00 35.94 473 ALA A C 1
ATOM 3752 O O . ALA A 1 473 ? 35.044 -27.568 -44.943 1.00 35.94 473 ALA A O 1
ATOM 3753 N N . ARG A 1 474 ? 36.402 -26.534 -46.428 1.00 36.81 474 ARG A N 1
ATOM 3754 C CA . ARG A 1 474 ? 36.477 -27.641 -47.380 1.00 36.81 474 ARG A CA 1
ATOM 3755 C C . ARG A 1 474 ? 37.387 -28.728 -46.844 1.00 36.81 474 ARG A C 1
ATOM 3757 O O . ARG A 1 474 ? 38.412 -28.347 -46.235 1.00 36.81 474 ARG A O 1
#

Secondary structure (DSSP, 8-state):
-HHHHHHHHHHHHHHHHHHHHHHHHHHHHHHHHHHHHHHHHHHTS-PPPP-------TTHHHHHHHHHHHHHHHHTSSSHHHHHHHHHHHHHHHHHHHS-TTTHHHHHHHHHHHH--STT-HHHHHHHHHHHHHHHHHTTGGG--HHHHHHHHHHHHHHHHHHHHHHHTTPPP--HHHHHTS-HHHHHHHHHHHHSS--HHHHHHHHHHTT-HHHHHHHHGGGT-HHHHHHHHHHHHS-HHHHHHPPP-GGGHHHHTSHHHHH-HHHHHHHHHHTTT-SSS-HHHHHHHHHHHHHHH---HHHHHHHHHHH--B--TTS-TT-TTBHHHHHHHHHHTHHHHHHHTTT-HHHHHHHHHHTT-HHHHHHHHHHSTTTHHHHHHHHHHHHHTTHHHHTTTTSPPP-HHHHHHHHHHHHHHHS-TT-HHHHHHHHHTTHHHHHTT-HHHHHHHTTSHHHHHHHH--TTSGGGS-PPP-

Radius of gyration: 26.84 Å; chains: 1; bounding box: 64×56×82 Å

Foldseek 3Di:
DVVVVVVVVVVVVVVVVVVVLVVLLVCCVVCLVVQLVVLLVVLLPDDDDDDDDDDDDPDVVVVLVVLLVLLLCLLPDPDPLNVLVLVLLLQLLVCLQPHFLLCSLVSSLVVCVVSDPDPDDLLNVLSVLLSQLLVQQCVCPPNRDVLSSLLSLLLVQLLVLLCVLCVVVVNPDDPSVVSVVDDLVVSLVSCCVVPPPDDLLLSLLSCVSNVNLVNNLVSCVVVVDPLLNVLSVVSNPDRSSCLLQDAASVVCLVVCPDPVCVVDLSSVLSNCLSRLLPNVDDQVVSVVNLVVSLVPSDPDPSSNLSSLSSSANDQDPPPPCCGSNHLLNSLQVCVVCVVVLCVSVVVPLSVSCSSCSSSLNNQVSLVSQCPDSSRNSVSLSSLSSCLVSVSQVSCCVNDPGDPNLVVLLSPLCSQCVSNPSVDSSSNSSSSSSLSSCSSNVVSVSVVVSCVPVVVVCSNPNDPPDPVPPPDPDD

InterPro domains:
  IPR007231 Nucleoporin interacting component Nup93/Nic96 [PF04097] (194-461)
  IPR007231 Nucleoporin interacting component Nup93/Nic96 [PTHR11225] (84-440)

Organism: NCBI:txid28005